Protein AF-A0A961RVS1-F1 (afdb_monomer)

Solvent-accessible surface area (backbone atoms only — not comparable to full-atom values): 34530 Å² total; per-residue (Å²): 114,64,69,61,50,54,52,50,52,48,54,53,50,50,61,53,46,54,76,79,40,69,68,78,47,76,46,79,78,42,83,51,89,78,32,34,35,25,44,34,32,34,91,94,39,63,30,35,42,38,42,31,48,67,93,48,12,65,25,46,58,43,32,38,51,46,17,73,68,40,55,90,42,26,43,47,56,78,45,71,40,38,87,76,10,32,34,36,31,44,58,70,73,42,42,77,74,84,86,57,56,74,66,57,49,49,52,52,45,40,34,50,49,24,47,50,28,33,57,36,53,76,42,56,71,68,50,69,76,44,57,66,71,50,68,72,61,52,50,51,52,40,51,52,29,35,65,38,59,51,91,80,52,57,48,35,47,21,42,11,51,59,65,35,60,72,57,21,51,48,54,42,51,46,50,60,51,29,40,67,62,52,52,54,27,34,62,38,10,70,69,43,63,64,17,62,33,46,45,64,39,40,78,90,33,42,26,33,28,93,90,67,49,64,36,44,49,74,42,58,51,44,33,28,30,33,70,40,28,29,39,46,70,63,33,78,37,55,34,54,40,38,42,56,53,45,102,39,40,80,38,70,74,56,91,79,41,63,26,52,53,43,49,51,49,30,52,50,32,25,38,75,59,62,58,46,55,64,73,56,44,52,55,10,33,59,18,16,27,50,51,19,48,49,50,57,57,41,55,53,44,74,66,28,72,50,53,75,71,52,45,63,69,46,30,64,56,54,51,50,51,51,49,42,49,53,48,30,34,59,56,53,14,69,77,36,75,71,22,33,49,52,47,50,41,48,28,32,70,75,60,35,61,63,56,34,38,53,49,54,50,52,42,27,56,33,36,79,70,21,55,64,49,53,60,59,46,59,78,73,47,62,98,67,59,59,31,65,59,47,49,62,52,39,47,48,53,51,49,34,55,61,41,34,70,40,89,92,37,58,35,48,48,79,53,52,80,64,37,80,75,33,68,62,55,38,52,50,52,32,52,51,51,44,51,47,27,67,67,26,32,34,36,38,33,37,54,70,33,66,45,71,58,38,50,47,36,39,53,38,60,79,70,58,74,66,81,53,76,62,75,70,38,76,80,50,66,56,22,37,38,33,52,47,38,48,46,75,69,56,59,34,60,67,74,85,53,24,69,64,58,42,50,34,42,34,73,55,42,33,87,64,33,20,52,58,28,32,30,34,42,31,36,33,58,66,14,54,66,49,72,80,42,50,84,36,80,65,96,51,68,94,57,51,32,44,75,81,69,72,58,56,35,38,37,38,38,33,40,52,48,65,27,43,89,50,45,28,47,61,33,32,16,72,31,18,52,37,34,44,73,69,62,16,68,72,44,70,69,35,64,71,71,33,58,56,18,15,35,36,39,34,33,33,46,26,32,31,28,46,44,33,17,72,30,95,54,67,48,46,26,40,38,38,30,36,19,21,68,87,62,76,76,80,82,86,50,88,82,40,62,42,23,37,33,42,49,72,60,51,71,68,43,58,73,78,60,45,60,24,48,67,84,42,45,69,94

Radius of gyration: 33.9 Å; Cα contacts (8 Å, |Δi|>4): 1265; chains: 1; bounding box: 78×56×104 Å

Foldseek 3Di:
DVVVVQVVLVVVLVVVVVVQFVFPDKAWPDDALQWTKIWTAGPNFIKIKIAGPQLLLVLQVQLQLLCVQQVVAHFHWSDHDSNSRITITGDPQFAQDPPDDLLRVLLLVLLLQLLQQLSQLPVPVSQVVFAADDPVVLVVLLLLQLVDDCVPFAQLQHLCSQAHDVLSVLLNLLCVLLVVLLVQLLVLQQVFRKGKDQLADDSVQWGAHPVRHIHGHDSSRIHIGGPQLHCCHRLPALLLLCLQLPQWAPSPPPVPRSSNVSLVSNLVSNVVSVRDDSVSCSSRNNSNNVSSLSSNLSVSNSSGHDDPVSSNVCNVVNVVSSVSSNSNSLSSLLVDLSSVLSVLQCCQQPVHLVSSLVSLLVSQRTDPVRLVVQVVSLVVHPPDHRSVVRSVLSSQLNVLLVQCPDQQGPREEEDDPVCLVPVVSLLVSLVSQLVSCLQWQKYKYALLADLVLLLQVVVCVVVVVADFDFDWDDPAAQKTKGFGACDDSNVDCSNQPNPSNQSNCCVQQNNLKAFQFKMKIKRAAFGAKFDKDFLDADPCLVCFLASPDGFQKKKKKAKSAWADPQQFAKWWQTRLRNHHVVVQSPGDTHDDTYHHNMIMIGRRNIIMITHTHNDNGMTIIIITMMGRPPDHDPDPDDGGQRYEYEPVSLVPDDPSNNSNCVRHHYD

pLDDT: mean 91.1, std 8.01, range [46.62, 98.56]

Sequence (667 aa):
MELNSRHARFQDALAWAQQHLDIETSEIVRDMPWGMTAVLRSNGQQHFLKVLPEKSSAAIEISKSVSEIVPDFAPAVLAGDGPAGRMIIHDHHGLPSTSMSSMELKLAALKRLAELQTVALGAGEKLASLPALRWETLWAHTMQFVVGDANNAGNGSTLASYIGYRRAAQTRELLQICEQTLSDLAKAAFRLPVTLNHGDFHTNNMAVRQDGQVVFHDWDNAVCGPAGLSLNSMIGSVAGALRHLMPMKGGNRDANDETAIYVEAYVAALVEGGYASETRLRRGLPGSILAGLLYNLVAYAELGEISRTDLSVCVADVERICKEITQSCMVLSMTDRGASVRMLEHLAQNAGFEVTLNHVWEMSGAIEGGVDQISQLEAELPKTGIARTYLPVATSIIRDFENSRKHDVPPQLHLTLADHGEPEVLASKIGVATSMFAEHGCLFVHDAFPAPLLEECRRAFEKGEFHSVGQPLKVGDCRYMTTVPVDGPFNNRDLFAADFINGVMQRMLGPDYILGSFTIVSSEPGAQLQHLHVDHAALFPEVSGQPDIPPFAITVLVPLVDIDAEIGGTAVAKGSHRVDPVRGRDMPLATSTLSLGGCLFMDYRLYHRGLANNAKRARPVLSMVYHRAWFRDSSNFHSQPPLQIAGPALEAMDPELQKRFVGAYVY

Nearest PDB structures (foldseek):
  7eyu-assembly1_B  TM=7.660E-01  e=1.460E-13  Aspergillus sp.
  7eys-assembly2_A  TM=7.885E-01  e=1.839E-13  Aspergillus sp.
  7vbq-assembly1_A  TM=7.720E-01  e=1.065E-12  Talaromyces purpureogenus
  7eyr-assembly1_D-2  TM=7.680E-01  e=3.228E-12  Aspergillus sp.
  5ep9-assembly4_D  TM=6.709E-01  e=2.285E-09  Streptomyces nogalater

Structure (mmCIF, N/CA/C/O backbone):
data_AF-A0A961RVS1-F1
#
_entry.id   AF-A0A961RVS1-F1
#
loop_
_atom_site.group_PDB
_atom_site.id
_atom_site.type_symbol
_atom_site.label_atom_id
_atom_site.label_alt_id
_atom_site.label_comp_id
_atom_site.label_asym_id
_atom_site.label_entity_id
_atom_site.label_seq_id
_atom_site.pdbx_PDB_ins_code
_atom_site.Cartn_x
_atom_site.Cartn_y
_atom_site.Cartn_z
_atom_site.occupancy
_atom_site.B_iso_or_equiv
_atom_site.auth_seq_id
_atom_site.auth_comp_id
_atom_site.auth_asym_id
_atom_site.auth_atom_id
_atom_site.pdbx_PDB_model_num
ATOM 1 N N . MET A 1 1 ? 5.248 15.644 41.551 1.00 46.62 1 MET A N 1
ATOM 2 C CA . MET A 1 1 ? 3.952 15.885 42.229 1.00 46.62 1 MET A CA 1
ATOM 3 C C . MET A 1 1 ? 2.892 14.878 41.792 1.00 46.62 1 MET A C 1
ATOM 5 O O . MET A 1 1 ? 2.225 14.342 42.659 1.00 46.62 1 MET A O 1
ATOM 9 N N . GLU A 1 2 ? 2.785 14.557 40.501 1.00 53.50 2 GLU A N 1
ATOM 10 C CA . GLU A 1 2 ? 1.725 13.702 39.925 1.00 53.50 2 GLU A CA 1
ATOM 11 C C . GLU A 1 2 ? 1.855 12.190 40.216 1.00 53.50 2 GLU A C 1
ATOM 13 O O . GLU A 1 2 ? 0.877 11.532 40.547 1.00 53.50 2 GLU A O 1
ATOM 18 N N . LEU A 1 3 ? 3.073 11.631 40.215 1.00 53.19 3 LEU A N 1
ATOM 19 C CA . LEU A 1 3 ? 3.316 10.257 40.702 1.00 53.19 3 LEU A CA 1
ATOM 20 C C . LEU A 1 3 ? 2.921 10.094 42.180 1.00 53.19 3 LEU A C 1
ATOM 22 O O . LEU A 1 3 ? 2.337 9.085 42.569 1.00 53.19 3 LEU A O 1
ATOM 26 N N . ASN A 1 4 ? 3.171 11.127 42.993 1.00 57.50 4 ASN A N 1
ATOM 27 C CA . ASN A 1 4 ? 2.768 11.133 44.399 1.00 57.50 4 ASN A CA 1
ATOM 28 C C . ASN A 1 4 ? 1.243 11.236 44.555 1.00 57.50 4 ASN A C 1
ATOM 30 O O . ASN A 1 4 ? 0.717 10.693 45.522 1.00 57.50 4 ASN A O 1
ATOM 34 N N . SER A 1 5 ? 0.525 11.881 43.623 1.00 75.00 5 SER A N 1
ATOM 35 C CA . SER A 1 5 ? -0.942 11.939 43.665 1.00 75.00 5 SER A CA 1
ATOM 36 C C . SER A 1 5 ? -1.586 10.633 43.192 1.00 75.00 5 SER A C 1
ATOM 38 O O . SER A 1 5 ? -2.496 10.158 43.864 1.00 75.00 5 SER A O 1
ATOM 40 N N . ARG A 1 6 ? -1.091 9.987 42.122 1.00 80.31 6 ARG A N 1
ATOM 41 C CA . ARG A 1 6 ? -1.565 8.650 41.698 1.00 80.31 6 ARG A CA 1
ATOM 42 C C . ARG A 1 6 ? -1.344 7.594 42.778 1.00 80.31 6 ARG A C 1
ATOM 44 O O . ARG A 1 6 ? -2.279 6.883 43.136 1.00 80.31 6 ARG A O 1
ATOM 51 N N . HIS A 1 7 ? -0.148 7.552 43.369 1.00 82.38 7 HIS A N 1
ATOM 52 C CA . HIS A 1 7 ? 0.141 6.617 44.455 1.00 82.38 7 HIS A CA 1
ATOM 53 C C . HIS A 1 7 ? -0.731 6.878 45.692 1.00 82.38 7 HIS A C 1
ATOM 55 O O . HIS A 1 7 ? -1.264 5.936 46.268 1.00 82.38 7 HIS A O 1
ATOM 61 N N . ALA A 1 8 ? -0.941 8.143 46.077 1.00 86.62 8 ALA A N 1
ATOM 62 C CA . ALA A 1 8 ? -1.839 8.481 47.183 1.00 86.62 8 ALA A CA 1
ATOM 63 C C . ALA A 1 8 ? -3.287 8.035 46.916 1.00 86.62 8 ALA A C 1
ATOM 65 O O . ALA A 1 8 ? -3.922 7.465 47.800 1.00 86.62 8 ALA A O 1
ATOM 66 N N . ARG A 1 9 ? -3.787 8.224 45.688 1.00 87.62 9 ARG A N 1
ATOM 67 C CA . ARG A 1 9 ? -5.118 7.748 45.278 1.00 87.62 9 ARG A CA 1
ATOM 68 C C . ARG A 1 9 ? -5.227 6.229 45.316 1.00 87.62 9 ARG A C 1
ATOM 70 O O . ARG A 1 9 ? -6.256 5.710 45.734 1.00 87.62 9 ARG A O 1
ATOM 77 N N . PHE A 1 10 ? -4.170 5.521 44.926 1.00 92.69 10 PHE A N 1
ATOM 78 C CA . PHE A 1 10 ? -4.124 4.070 45.058 1.00 92.69 10 PHE A CA 1
ATOM 79 C C . PHE A 1 10 ? -4.193 3.624 46.524 1.00 92.69 10 PHE A C 1
ATOM 81 O O . PHE A 1 10 ? -4.977 2.737 46.841 1.00 92.69 10 PHE A O 1
ATOM 88 N N . GLN A 1 11 ? -3.431 4.255 47.426 1.00 93.31 11 GLN A N 1
ATOM 89 C CA . GLN A 1 11 ? -3.473 3.919 48.856 1.00 93.31 11 GLN A CA 1
ATOM 90 C C . GLN A 1 11 ? -4.855 4.177 49.472 1.00 93.31 11 GLN A C 1
ATOM 92 O O . GLN A 1 11 ? -5.348 3.347 50.232 1.00 93.31 11 GLN A O 1
ATOM 97 N N . ASP A 1 12 ? -5.513 5.281 49.105 1.00 93.75 12 ASP A N 1
ATOM 98 C CA . ASP A 1 12 ? -6.889 5.561 49.532 1.00 93.75 12 ASP A CA 1
ATOM 99 C C . ASP A 1 12 ? -7.886 4.522 48.988 1.00 93.75 12 ASP A C 1
ATOM 101 O O . ASP A 1 12 ? -8.727 4.001 49.721 1.00 93.75 12 ASP A O 1
ATOM 105 N N . ALA A 1 13 ? -7.763 4.146 47.711 1.00 95.12 13 ALA A N 1
ATOM 106 C CA . ALA A 1 13 ? -8.583 3.097 47.114 1.00 95.12 13 ALA A CA 1
ATOM 107 C C . ALA A 1 13 ? -8.344 1.720 47.752 1.00 95.12 13 ALA A C 1
ATOM 109 O O . ALA A 1 13 ? -9.297 0.964 47.931 1.00 95.12 13 ALA A O 1
ATOM 110 N N . LEU A 1 14 ? -7.105 1.401 48.133 1.00 96.19 14 LEU A N 1
ATOM 111 C CA . LEU A 1 14 ? -6.772 0.159 48.823 1.00 96.19 14 LEU A CA 1
ATOM 112 C C . LEU A 1 14 ? -7.379 0.125 50.233 1.00 96.19 14 LEU A C 1
ATOM 114 O O . LEU A 1 14 ? -7.990 -0.876 50.600 1.00 96.19 14 LEU A O 1
ATOM 118 N N . ALA A 1 15 ? -7.285 1.224 50.987 1.00 95.81 15 ALA A N 1
ATOM 119 C CA . ALA A 1 15 ? -7.906 1.348 52.308 1.00 95.81 15 ALA A CA 1
ATOM 120 C C . ALA A 1 15 ? -9.438 1.225 52.246 1.00 95.81 15 ALA A C 1
ATOM 122 O O . ALA A 1 15 ? -10.057 0.620 53.120 1.00 95.81 15 ALA A O 1
ATOM 123 N N . TRP A 1 16 ? -10.061 1.761 51.194 1.00 96.88 16 TRP A N 1
ATOM 124 C CA . TRP A 1 16 ? -11.479 1.536 50.921 1.00 96.88 16 TRP A CA 1
ATOM 125 C C . TRP A 1 16 ? -11.778 0.078 50.567 1.00 96.88 16 TRP A C 1
ATOM 127 O O . TRP A 1 16 ? -12.733 -0.489 51.091 1.00 96.88 16 TRP A O 1
ATOM 137 N N . ALA A 1 17 ? -10.954 -0.564 49.737 1.00 96.75 17 ALA A N 1
ATOM 138 C CA . ALA A 1 17 ? -11.166 -1.954 49.347 1.00 96.75 17 ALA A CA 1
ATOM 139 C C . ALA A 1 17 ? -11.081 -2.924 50.542 1.00 96.75 17 ALA A C 1
ATOM 141 O O . ALA A 1 17 ? -11.840 -3.892 50.594 1.00 96.75 17 ALA A O 1
ATOM 142 N N . GLN A 1 18 ? -10.243 -2.621 51.540 1.00 96.31 18 GLN A N 1
ATOM 143 C CA . GLN A 1 18 ? -10.150 -3.361 52.810 1.00 96.31 18 GLN A CA 1
ATOM 144 C C . GLN A 1 18 ? -11.442 -3.325 53.649 1.00 96.31 18 GLN A C 1
ATOM 146 O O . GLN A 1 18 ? -11.602 -4.125 54.564 1.00 96.31 18 GLN A O 1
ATOM 151 N N . GLN A 1 19 ? -12.380 -2.417 53.355 1.00 96.12 19 GLN A N 1
ATOM 152 C CA . GLN A 1 19 ? -13.698 -2.385 54.006 1.00 96.12 19 GLN A CA 1
ATOM 153 C C . GLN A 1 19 ? -14.668 -3.416 53.409 1.00 96.12 19 GLN A C 1
ATOM 155 O O . GLN A 1 19 ? -15.683 -3.727 54.031 1.00 96.12 19 GLN A O 1
ATOM 160 N N . HIS A 1 20 ? -14.364 -3.937 52.214 1.00 95.56 20 HIS A N 1
ATOM 161 C CA . HIS A 1 20 ? -15.206 -4.881 51.469 1.00 95.56 20 HIS A CA 1
ATOM 162 C C . HIS A 1 20 ? -14.596 -6.284 51.375 1.00 95.56 20 HIS A C 1
ATOM 164 O O . HIS A 1 20 ? -15.337 -7.258 51.263 1.00 95.56 20 HIS A O 1
ATOM 170 N N . LEU A 1 21 ? -13.264 -6.397 51.412 1.00 94.88 21 LEU A N 1
ATOM 171 C CA . LEU A 1 21 ? -12.514 -7.651 51.297 1.00 94.88 21 LEU A CA 1
ATOM 172 C C . LEU A 1 21 ? -11.449 -7.764 52.396 1.00 94.88 21 LEU A C 1
ATOM 174 O O . LEU A 1 21 ? -10.824 -6.771 52.763 1.00 94.88 21 LEU A O 1
ATOM 178 N N . ASP A 1 22 ? -11.180 -8.988 52.853 1.00 94.31 22 ASP A N 1
ATOM 179 C CA . ASP A 1 22 ? -10.048 -9.286 53.743 1.00 94.31 22 ASP A CA 1
ATOM 180 C C . ASP A 1 22 ? -8.771 -9.458 52.905 1.00 94.31 22 ASP A C 1
ATOM 182 O O . ASP A 1 22 ? -8.471 -10.551 52.421 1.00 94.31 22 ASP A O 1
ATOM 186 N N . ILE A 1 23 ? -8.106 -8.345 52.588 1.00 95.31 23 ILE A N 1
ATOM 187 C CA . ILE A 1 23 ? -7.007 -8.306 51.612 1.00 95.31 23 ILE A CA 1
ATOM 188 C C . ILE A 1 23 ? -5.702 -8.795 52.254 1.00 95.31 23 ILE A C 1
ATOM 190 O O . ILE A 1 23 ? -5.117 -8.115 53.095 1.00 95.31 23 ILE A O 1
ATOM 194 N N . GLU A 1 24 ? -5.203 -9.935 51.779 1.00 95.25 24 GLU A N 1
ATOM 195 C CA . GLU A 1 24 ? -3.930 -10.543 52.180 1.00 95.25 24 GLU A CA 1
ATOM 196 C C . GLU A 1 24 ? -2.742 -9.870 51.480 1.00 95.25 24 GLU A C 1
ATOM 198 O O . GLU A 1 24 ? -1.731 -9.544 52.105 1.00 95.25 24 GLU A O 1
ATOM 203 N N . THR A 1 25 ? -2.855 -9.660 50.164 1.00 95.44 25 THR A N 1
ATOM 204 C CA . THR A 1 25 ? -1.827 -9.004 49.345 1.00 95.44 25 THR A CA 1
ATOM 205 C C . THR A 1 25 ? -2.449 -8.122 48.268 1.00 95.44 25 THR A C 1
ATOM 207 O O . THR A 1 25 ? -3.576 -8.346 47.820 1.00 95.44 25 THR A O 1
ATOM 210 N N . SER A 1 26 ? -1.694 -7.106 47.845 1.00 95.00 26 SER A N 1
ATOM 211 C CA . SER A 1 26 ? -2.046 -6.250 46.713 1.00 95.00 26 SER A CA 1
ATOM 212 C C . SER A 1 26 ? -0.817 -5.966 45.850 1.00 95.00 26 SER A C 1
ATOM 214 O O . SER A 1 26 ? 0.276 -5.761 46.378 1.00 95.00 26 SER A O 1
ATOM 216 N N . GLU A 1 27 ? -0.992 -5.964 44.530 1.00 95.06 27 GLU A N 1
ATOM 217 C CA . GLU A 1 27 ? 0.074 -5.710 43.557 1.00 95.06 27 GLU A CA 1
ATOM 218 C C . GLU A 1 27 ? -0.463 -4.869 42.396 1.00 95.06 27 GLU A C 1
ATOM 220 O O . GLU A 1 27 ? -1.433 -5.259 41.749 1.00 95.06 27 GLU A O 1
ATOM 225 N N . ILE A 1 28 ? 0.159 -3.722 42.109 1.00 94.31 28 ILE A N 1
ATOM 226 C CA . ILE A 1 28 ? -0.187 -2.906 40.936 1.00 94.31 28 ILE A CA 1
ATOM 227 C C . ILE A 1 28 ? 0.351 -3.607 39.687 1.00 94.31 28 ILE A C 1
ATOM 229 O O . ILE A 1 28 ? 1.561 -3.733 39.522 1.00 94.31 28 ILE A O 1
ATOM 233 N N . VAL A 1 29 ? -0.547 -4.018 38.792 1.00 92.00 29 VAL A N 1
ATOM 234 C CA . VAL A 1 29 ? -0.205 -4.714 37.539 1.00 92.00 29 VAL A CA 1
ATOM 235 C C . VAL A 1 29 ? -0.260 -3.800 36.315 1.00 92.00 29 VAL A C 1
ATOM 237 O O . VAL A 1 29 ? 0.294 -4.131 35.268 1.00 92.00 29 VAL A O 1
ATOM 240 N N . ARG A 1 30 ? -0.920 -2.641 36.428 1.00 89.81 30 ARG A N 1
ATOM 241 C CA . ARG A 1 30 ? -0.988 -1.622 35.373 1.00 89.81 30 ARG A CA 1
ATOM 242 C C . ARG A 1 30 ? -1.093 -0.228 35.996 1.00 89.81 30 ARG A C 1
ATOM 244 O O . ARG A 1 30 ? -1.923 -0.017 36.878 1.00 89.81 30 ARG A O 1
ATOM 251 N N . ASP A 1 31 ? -0.284 0.714 35.517 1.00 90.50 31 ASP A N 1
ATOM 252 C CA . ASP A 1 31 ? -0.304 2.130 35.913 1.00 90.50 31 ASP A CA 1
ATOM 253 C C . ASP A 1 31 ? -0.196 3.004 34.658 1.00 90.50 31 ASP A C 1
ATOM 255 O O . ASP A 1 31 ? 0.887 3.186 34.103 1.00 90.50 31 ASP A O 1
ATOM 259 N N . MET A 1 32 ? -1.343 3.485 34.178 1.00 88.31 32 MET A N 1
ATOM 260 C CA . MET A 1 32 ? -1.473 4.250 32.939 1.00 88.31 32 MET A CA 1
ATOM 261 C C . MET A 1 32 ? -2.139 5.608 33.212 1.00 88.31 32 MET A C 1
ATOM 263 O O . MET A 1 32 ? -2.822 5.763 34.228 1.00 88.31 32 MET A O 1
ATOM 267 N N . PRO A 1 33 ? -2.009 6.592 32.300 1.00 83.00 33 PRO A N 1
ATOM 268 C CA . PRO A 1 33 ? -2.619 7.917 32.468 1.00 83.00 33 PRO A CA 1
ATOM 269 C C . PRO A 1 33 ? -4.142 7.872 32.673 1.00 83.00 33 PRO A C 1
ATOM 271 O O . PRO A 1 33 ? -4.702 8.686 33.404 1.00 83.00 33 PRO A O 1
ATOM 274 N N . TRP A 1 34 ? -4.803 6.898 32.046 1.00 84.94 34 TRP A N 1
ATOM 275 C CA . TRP A 1 34 ? -6.249 6.683 32.115 1.00 84.94 34 TRP A CA 1
ATOM 276 C C . TRP A 1 34 ? -6.699 5.800 33.288 1.00 84.94 34 TRP A C 1
ATOM 278 O O . TRP A 1 34 ? -7.894 5.714 33.551 1.00 84.94 34 TRP A O 1
ATOM 288 N N . GLY A 1 35 ? -5.783 5.167 34.029 1.00 89.12 35 GLY A N 1
ATOM 289 C CA . GLY A 1 35 ? -6.158 4.351 35.181 1.00 89.12 35 GLY A CA 1
ATOM 290 C C . GLY A 1 35 ? -5.068 3.417 35.697 1.00 89.12 35 GLY A C 1
ATOM 291 O O . GLY A 1 35 ? -4.132 3.041 34.989 1.00 89.12 35 GLY A O 1
ATOM 292 N N . MET A 1 36 ? -5.228 3.005 36.953 1.00 92.44 36 MET A N 1
ATOM 293 C CA . MET A 1 36 ? -4.414 1.988 37.611 1.00 92.44 36 MET A CA 1
ATOM 294 C C . MET A 1 36 ? -5.245 0.732 37.859 1.00 92.44 36 MET A C 1
ATOM 296 O O . MET A 1 36 ? -6.423 0.811 38.207 1.00 92.44 36 MET A O 1
ATOM 300 N N . THR A 1 37 ? -4.627 -0.435 37.708 1.00 93.56 37 THR A N 1
ATOM 301 C CA . THR A 1 37 ? -5.223 -1.726 38.069 1.00 93.56 37 THR A CA 1
ATOM 302 C C . THR A 1 37 ? -4.270 -2.479 38.981 1.00 93.56 37 THR A C 1
ATOM 304 O O . THR A 1 37 ? -3.087 -2.629 38.666 1.00 93.56 37 THR A O 1
ATOM 307 N N . ALA A 1 38 ? -4.791 -2.970 40.099 1.00 95.31 38 ALA A N 1
ATOM 308 C CA . ALA A 1 38 ? -4.076 -3.840 41.014 1.00 95.31 38 ALA A CA 1
ATOM 309 C C . ALA A 1 38 ? -4.802 -5.167 41.193 1.00 95.31 38 ALA A C 1
ATOM 311 O O . ALA A 1 38 ? -6.029 -5.220 41.211 1.00 95.31 38 ALA A O 1
ATOM 312 N N . VAL A 1 39 ? -4.033 -6.233 41.361 1.00 95.31 39 VAL A N 1
ATOM 313 C CA . VAL A 1 39 ? -4.538 -7.531 41.791 1.00 95.31 39 VAL A CA 1
ATOM 314 C C . VAL A 1 39 ? -4.626 -7.522 43.312 1.00 95.31 39 VAL A C 1
ATOM 316 O O . VAL A 1 39 ? -3.658 -7.174 43.985 1.00 95.31 39 VAL A O 1
ATOM 319 N N . LEU A 1 40 ? -5.781 -7.906 43.847 1.00 96.44 40 LEU A N 1
ATOM 320 C CA . LEU A 1 40 ? -6.013 -8.134 45.270 1.00 96.44 40 LEU A CA 1
ATOM 321 C C . LEU A 1 40 ? -6.155 -9.637 45.516 1.00 96.44 40 LEU A C 1
ATOM 323 O O . LEU A 1 40 ? -6.875 -10.311 44.778 1.00 96.44 40 LEU A O 1
ATOM 327 N N . ARG A 1 41 ? -5.513 -10.164 46.562 1.00 95.69 41 ARG A N 1
ATOM 328 C CA . ARG A 1 41 ? -5.767 -11.529 47.047 1.00 95.69 41 ARG A CA 1
ATOM 329 C C . ARG A 1 41 ? -6.525 -11.478 48.364 1.00 95.69 41 ARG A C 1
ATOM 331 O O . ARG A 1 41 ? -6.108 -10.765 49.271 1.00 95.69 41 ARG A O 1
ATOM 338 N N . SER A 1 42 ? -7.629 -12.210 48.453 1.00 93.75 42 SER A N 1
ATOM 339 C CA . SER A 1 42 ? -8.477 -12.282 49.645 1.00 93.75 42 SER A CA 1
ATOM 340 C C . SER A 1 42 ? -9.091 -13.672 49.765 1.00 93.75 42 SER A C 1
ATOM 342 O O . SER A 1 42 ? -9.694 -14.154 48.808 1.00 93.75 42 SER A O 1
ATOM 344 N N . ASN A 1 43 ? -8.942 -14.329 50.919 1.00 90.31 43 ASN A N 1
ATOM 345 C CA . ASN A 1 43 ? -9.481 -15.667 51.188 1.00 90.31 43 ASN A CA 1
ATOM 346 C C . ASN A 1 43 ? -9.082 -16.713 50.129 1.00 90.31 43 ASN A C 1
ATOM 348 O O . ASN A 1 43 ? -9.895 -17.536 49.701 1.00 90.31 43 ASN A O 1
ATOM 352 N N . GLY A 1 44 ? -7.837 -16.653 49.649 1.00 86.06 44 GLY A N 1
ATOM 353 C CA . GLY A 1 44 ? -7.350 -17.515 48.564 1.00 86.06 44 GLY A CA 1
ATOM 354 C C . GLY A 1 44 ? -7.964 -17.250 47.178 1.00 86.06 44 GLY A C 1
ATOM 355 O O . GLY A 1 44 ? -7.654 -17.982 46.238 1.00 86.06 44 GLY A O 1
ATOM 356 N N . GLN A 1 45 ? -8.797 -16.216 47.022 1.00 89.38 45 GLN A N 1
ATOM 357 C CA . GLN A 1 45 ? -9.342 -15.760 45.742 1.00 89.38 45 GLN A CA 1
ATOM 358 C C . GLN A 1 45 ? -8.617 -14.516 45.228 1.00 89.38 45 GLN A C 1
ATOM 360 O O . GLN A 1 45 ? -7.978 -13.776 45.979 1.00 89.38 45 GLN A O 1
ATOM 365 N N . GLN A 1 46 ? -8.704 -14.307 43.916 1.00 93.56 46 GLN A N 1
ATOM 366 C CA . GLN A 1 46 ? -8.191 -13.123 43.243 1.00 93.56 46 GLN A CA 1
ATOM 367 C C . GLN A 1 46 ? -9.338 -12.141 42.980 1.00 93.56 46 GLN A C 1
ATOM 369 O O . GLN A 1 46 ? -10.455 -12.548 42.681 1.00 93.56 46 GLN A O 1
ATOM 374 N N . HIS A 1 47 ? -9.052 -10.847 43.055 1.00 95.62 47 HIS A N 1
ATOM 375 C CA . HIS A 1 47 ? -9.927 -9.763 42.615 1.00 95.62 47 HIS A CA 1
ATOM 376 C C . HIS A 1 47 ? -9.074 -8.666 41.973 1.00 95.62 47 HIS A C 1
ATOM 378 O O . HIS A 1 47 ? -7.848 -8.668 42.101 1.00 95.62 47 HIS A O 1
ATOM 384 N N . PHE A 1 48 ? -9.708 -7.709 41.303 1.00 95.38 48 PHE A N 1
ATOM 385 C CA . PHE A 1 48 ? -9.017 -6.564 40.720 1.00 95.38 48 PHE A CA 1
ATOM 386 C C . PHE A 1 48 ? -9.542 -5.264 41.320 1.00 95.38 48 PHE A C 1
ATOM 388 O O . PHE A 1 48 ? -10.746 -5.027 41.340 1.00 95.38 48 PHE A O 1
ATOM 395 N N . LEU A 1 49 ? -8.640 -4.411 41.794 1.00 96.38 49 LEU A N 1
ATOM 396 C CA . LEU A 1 49 ? -8.936 -3.039 42.187 1.00 96.38 49 LEU A CA 1
ATOM 397 C C . LEU A 1 49 ? -8.586 -2.117 41.029 1.00 96.38 49 LEU A C 1
ATOM 399 O O . LEU A 1 49 ? -7.419 -2.020 40.643 1.00 96.38 49 LEU A O 1
ATOM 403 N N . LYS A 1 50 ? -9.587 -1.420 40.503 1.00 94.62 50 LYS A N 1
ATOM 404 C CA . LYS A 1 50 ? -9.401 -0.415 39.463 1.00 94.62 50 LYS A CA 1
ATOM 405 C C . LYS A 1 50 ? -9.566 0.979 40.042 1.00 94.62 50 LYS A C 1
ATOM 407 O O . LYS A 1 50 ? -10.510 1.223 40.791 1.00 94.62 50 LYS A O 1
ATOM 412 N N . VAL A 1 51 ? -8.640 1.870 39.702 1.00 93.75 51 VAL A N 1
ATOM 413 C CA . VAL A 1 51 ? -8.598 3.261 40.165 1.00 93.75 51 VAL A CA 1
ATOM 414 C C . VAL A 1 51 ? -8.479 4.169 38.947 1.00 93.75 51 VAL A C 1
ATOM 416 O O . VAL A 1 51 ? -7.472 4.151 38.242 1.00 93.75 51 VAL A O 1
ATOM 419 N N . LEU A 1 52 ? -9.511 4.961 38.697 1.00 90.06 52 LEU A N 1
ATOM 420 C CA . LEU A 1 52 ? -9.700 5.792 37.512 1.00 90.06 52 LEU A CA 1
ATOM 421 C C . LEU A 1 52 ? -9.659 7.269 37.876 1.00 90.06 52 LEU A C 1
ATOM 423 O O . LEU A 1 52 ? -10.177 7.619 38.929 1.00 90.06 52 LEU A O 1
ATOM 427 N N . PRO A 1 53 ? -9.087 8.165 37.055 1.00 84.69 53 PRO A N 1
ATOM 428 C CA . PRO A 1 53 ? -9.200 9.618 37.224 1.00 84.69 53 PRO A CA 1
ATOM 429 C C . PRO A 1 53 ? -10.630 10.087 37.521 1.00 84.69 53 PRO A C 1
ATOM 431 O O . PRO A 1 53 ? -11.585 9.505 37.020 1.00 84.69 53 PRO A O 1
ATOM 434 N N . GLU A 1 54 ? -10.789 11.170 38.293 1.00 79.44 54 GLU A N 1
ATOM 435 C CA . GLU A 1 54 ? -12.117 11.717 38.649 1.00 79.44 54 GLU A CA 1
ATOM 436 C C . GLU A 1 54 ? -13.000 11.973 37.417 1.00 79.44 54 GLU A C 1
ATOM 438 O O . GLU A 1 54 ? -14.197 11.691 37.431 1.00 79.44 54 GLU A O 1
ATOM 443 N N . LYS A 1 55 ? -12.394 12.436 36.315 1.00 77.94 55 LYS A N 1
ATOM 444 C CA . LYS A 1 55 ? -13.073 12.670 35.029 1.00 77.94 55 LYS A CA 1
ATOM 445 C C . LYS A 1 55 ? -13.658 11.398 34.402 1.00 77.94 55 LYS A C 1
ATOM 447 O O . LYS A 1 55 ? -14.604 11.491 33.631 1.00 77.94 55 LYS A O 1
ATOM 452 N N . SER A 1 56 ? -13.126 10.233 34.755 1.00 83.12 56 SER A N 1
ATOM 453 C CA . SER A 1 56 ? -13.529 8.918 34.246 1.00 83.12 56 SER A CA 1
ATOM 454 C C . SER A 1 56 ? -14.402 8.149 35.246 1.00 83.12 56 SER A C 1
ATOM 456 O O . SER A 1 56 ? -14.664 6.968 35.056 1.00 83.12 56 SER A O 1
ATOM 458 N N . SER A 1 57 ? -14.888 8.801 36.307 1.00 79.94 57 SER A N 1
ATOM 459 C CA . SER A 1 57 ? -15.748 8.200 37.342 1.00 79.94 57 SER A CA 1
ATOM 460 C C . SER A 1 57 ? -17.004 7.507 36.799 1.00 79.94 57 SER A C 1
ATOM 462 O O . SER A 1 57 ? -17.454 6.514 37.374 1.00 79.94 57 SER A O 1
ATOM 464 N N . ALA A 1 58 ? -17.547 7.974 35.670 1.00 86.25 58 ALA A N 1
ATOM 465 C CA . ALA A 1 58 ? -18.702 7.360 35.013 1.00 86.25 58 ALA A CA 1
ATOM 466 C C . ALA A 1 58 ? -18.451 5.900 34.579 1.00 86.25 58 ALA A C 1
ATOM 468 O O . ALA A 1 58 ? -19.385 5.099 34.570 1.00 86.25 58 ALA A O 1
ATOM 469 N N . ALA A 1 59 ? -17.197 5.527 34.296 1.00 88.75 59 ALA A N 1
ATOM 470 C CA . ALA A 1 59 ? -16.805 4.169 33.909 1.00 88.75 59 ALA A CA 1
ATOM 471 C C . ALA A 1 59 ? -17.122 3.107 34.979 1.00 88.75 59 ALA A C 1
ATOM 473 O O . ALA A 1 59 ? -17.316 1.935 34.648 1.00 88.75 59 ALA A O 1
ATOM 474 N N . ILE A 1 60 ? -17.223 3.511 36.251 1.00 91.56 60 ILE A N 1
ATOM 475 C CA . ILE A 1 60 ? -17.580 2.618 37.360 1.00 91.56 60 ILE A CA 1
ATOM 476 C C . ILE A 1 60 ? -19.029 2.131 37.218 1.00 91.56 60 ILE A C 1
ATOM 478 O O . ILE A 1 60 ? -19.288 0.926 37.226 1.00 91.56 60 ILE A O 1
ATOM 482 N N . GLU A 1 61 ? -19.972 3.056 37.020 1.00 91.44 61 GLU A N 1
ATOM 483 C CA . GLU A 1 61 ? -21.391 2.718 36.835 1.00 91.44 61 GLU A CA 1
ATOM 484 C C . GLU A 1 61 ? -21.643 2.020 35.494 1.00 91.44 61 GLU A C 1
ATOM 486 O O . GLU A 1 61 ? -22.494 1.130 35.406 1.00 91.44 61 GLU A O 1
ATOM 491 N N . ILE A 1 62 ? -20.861 2.365 34.464 1.00 92.94 62 ILE A N 1
ATOM 492 C CA . ILE A 1 62 ? -20.870 1.669 33.173 1.00 92.94 62 ILE A CA 1
ATOM 493 C C . ILE A 1 62 ? -20.477 0.202 33.366 1.00 92.94 62 ILE A C 1
ATOM 495 O O . ILE A 1 62 ? -21.252 -0.685 33.013 1.00 92.94 62 ILE A O 1
ATOM 499 N N . SER A 1 63 ? -19.324 -0.068 33.984 1.00 94.38 63 SER A N 1
ATOM 500 C CA . SER A 1 63 ? -18.826 -1.434 34.200 1.00 94.38 63 SER A CA 1
ATOM 501 C C . SER A 1 63 ? -19.791 -2.274 35.035 1.00 94.38 63 SER A C 1
ATOM 503 O O . SER A 1 63 ? -20.048 -3.437 34.716 1.00 94.38 63 SER A O 1
ATOM 505 N N . LYS A 1 64 ? -20.390 -1.671 36.070 1.00 93.19 64 LYS A N 1
ATOM 506 C CA . LYS A 1 64 ? -21.421 -2.320 36.882 1.00 93.19 64 LYS A CA 1
ATOM 507 C C . LYS A 1 64 ? -22.633 -2.707 36.033 1.00 93.19 64 LYS A C 1
ATOM 509 O O . LYS A 1 64 ? -22.995 -3.882 35.994 1.00 93.19 64 LYS A O 1
ATOM 514 N N . SER A 1 65 ? -23.193 -1.749 35.296 1.00 93.81 65 SER A N 1
ATOM 515 C CA . SER A 1 65 ? -24.353 -1.968 34.424 1.00 93.81 65 SER A CA 1
ATOM 516 C C . SER A 1 65 ? -24.073 -3.033 33.361 1.00 93.81 65 SER A C 1
ATOM 518 O O . SER A 1 65 ? -24.908 -3.901 33.121 1.00 93.81 65 SER A O 1
ATOM 520 N N . VAL A 1 66 ? -22.879 -3.027 32.761 1.00 95.44 66 VAL A N 1
ATOM 521 C CA . VAL A 1 66 ? -22.458 -4.046 31.792 1.00 95.44 66 VAL A CA 1
ATOM 522 C C . VAL A 1 66 ? -22.452 -5.440 32.419 1.00 95.44 66 VAL A C 1
ATOM 524 O O . VAL A 1 66 ? -23.034 -6.358 31.841 1.00 95.44 66 VAL A O 1
ATOM 527 N N . SER A 1 67 ? -21.873 -5.601 33.613 1.00 94.25 67 SER A N 1
ATOM 528 C CA . SER A 1 67 ? -21.848 -6.897 34.306 1.00 94.25 67 SER A CA 1
ATOM 529 C C . SER A 1 67 ? -23.245 -7.428 34.663 1.00 94.25 67 SER A C 1
ATOM 531 O O . SER A 1 67 ? -23.452 -8.636 34.716 1.00 94.25 67 SER A O 1
ATOM 533 N N . GLU A 1 68 ? -24.233 -6.543 34.836 1.00 93.31 68 GLU A N 1
ATOM 534 C CA . GLU A 1 68 ? -25.635 -6.911 35.070 1.00 93.31 68 GLU A CA 1
ATOM 535 C C . GLU A 1 68 ? -26.419 -7.206 33.778 1.00 93.31 68 GLU A C 1
ATOM 537 O O . GLU A 1 68 ? -27.428 -7.917 33.813 1.00 93.31 68 GLU A O 1
ATOM 542 N N . ILE A 1 69 ? -26.003 -6.627 32.646 1.00 94.19 69 ILE A N 1
ATOM 543 C CA . ILE A 1 69 ? -26.627 -6.818 31.328 1.00 94.19 69 ILE A CA 1
ATOM 544 C C . ILE A 1 69 ? -26.129 -8.111 30.674 1.00 94.19 69 ILE A C 1
ATOM 546 O O . ILE A 1 69 ? -26.926 -8.853 30.103 1.00 94.19 69 ILE A O 1
ATOM 550 N N . VAL A 1 70 ? -24.826 -8.388 30.768 1.00 94.75 70 VAL A N 1
ATOM 551 C CA . VAL A 1 70 ? -24.147 -9.523 30.117 1.00 94.75 70 VAL A CA 1
ATOM 552 C C . VAL A 1 70 ? -23.215 -10.262 31.099 1.00 94.75 70 VAL A C 1
ATOM 554 O O . VAL A 1 70 ? -22.005 -10.336 30.870 1.00 94.75 70 VAL A O 1
ATOM 557 N N . PRO A 1 71 ? -23.754 -10.852 32.186 1.00 93.56 71 PRO A N 1
ATOM 558 C CA . PRO A 1 71 ? -22.959 -11.474 33.257 1.00 93.56 71 PRO A CA 1
ATOM 559 C C . PRO A 1 71 ? -22.068 -12.638 32.791 1.00 93.56 71 PRO A C 1
ATOM 561 O O . PRO A 1 71 ? -21.022 -12.901 33.380 1.00 93.56 71 PRO A O 1
ATOM 564 N N . ASP A 1 72 ? -22.430 -13.314 31.698 1.00 92.69 72 ASP A N 1
ATOM 565 C CA . ASP A 1 72 ? -21.629 -14.412 31.137 1.00 92.69 72 ASP A CA 1
ATOM 566 C C . ASP A 1 72 ? -20.408 -13.930 30.338 1.00 92.69 72 ASP A C 1
ATOM 568 O O . ASP A 1 72 ? -19.543 -14.731 29.968 1.00 92.69 72 ASP A O 1
ATOM 572 N N . PHE A 1 73 ? -20.332 -12.631 30.045 1.00 94.44 73 PHE A N 1
ATOM 573 C CA . PHE A 1 73 ? -19.318 -12.044 29.172 1.00 94.44 73 PHE A CA 1
ATOM 574 C C . PHE A 1 73 ? -18.407 -11.042 29.882 1.00 94.44 73 PHE A C 1
ATOM 576 O O . PHE A 1 73 ? -17.293 -10.808 29.412 1.00 94.44 73 PHE A O 1
ATOM 583 N N . ALA A 1 74 ? -18.868 -10.464 30.992 1.00 94.62 74 ALA A N 1
ATOM 584 C CA . ALA A 1 74 ? -18.156 -9.458 31.767 1.00 94.62 74 ALA A CA 1
ATOM 585 C C . ALA A 1 74 ? -18.034 -9.890 33.239 1.00 94.62 74 ALA A C 1
ATOM 587 O O . ALA A 1 74 ? -18.970 -10.478 33.782 1.00 94.62 74 ALA A O 1
ATOM 588 N N . PRO A 1 75 ? -16.905 -9.612 33.913 1.00 94.50 75 PRO A N 1
ATOM 589 C CA . PRO A 1 75 ? -16.769 -9.899 35.335 1.00 94.50 75 PRO A CA 1
ATOM 590 C C . PRO A 1 75 ? -17.705 -9.027 36.178 1.00 94.50 75 PRO A C 1
ATOM 592 O O . PRO A 1 75 ? -17.945 -7.862 35.861 1.00 94.50 75 PRO A O 1
ATOM 595 N N . ALA A 1 76 ? -18.196 -9.585 37.284 1.00 94.88 76 ALA A N 1
ATOM 596 C CA . ALA A 1 76 ? -19.041 -8.863 38.228 1.00 94.88 76 ALA A CA 1
ATOM 597 C C . ALA A 1 76 ? -18.268 -7.741 38.937 1.00 94.88 76 ALA A C 1
ATOM 599 O O . ALA A 1 76 ? -17.139 -7.941 39.391 1.00 94.88 76 ALA A O 1
ATOM 600 N N . VAL A 1 77 ? -18.902 -6.580 39.097 1.00 95.50 77 VAL A N 1
ATOM 601 C CA . VAL A 1 77 ? -18.399 -5.508 39.967 1.00 95.50 77 VAL A CA 1
ATOM 602 C C . VAL A 1 77 ? -18.917 -5.747 41.386 1.00 95.50 77 VAL A C 1
ATOM 604 O O . VAL A 1 77 ? -20.115 -5.652 41.636 1.00 95.50 77 VAL A O 1
ATOM 607 N N . LEU A 1 78 ? -18.019 -6.073 42.319 1.00 95.19 78 LEU A N 1
ATOM 608 C CA . LEU A 1 78 ? -18.361 -6.394 43.712 1.00 95.19 78 LEU A CA 1
ATOM 609 C C . LEU A 1 78 ? -18.715 -5.148 44.523 1.00 95.19 78 LEU A C 1
ATOM 611 O O . LEU A 1 78 ? -19.656 -5.154 45.311 1.00 95.19 78 LEU A O 1
ATOM 615 N N . ALA A 1 79 ? -17.948 -4.080 44.323 1.00 95.50 79 ALA A N 1
ATOM 616 C CA . ALA A 1 79 ? -18.156 -2.790 44.959 1.00 95.50 79 ALA A CA 1
ATOM 617 C C . ALA A 1 79 ? -17.655 -1.687 44.026 1.00 95.50 79 ALA A C 1
ATOM 619 O O . ALA A 1 79 ? -16.632 -1.852 43.362 1.00 95.50 79 ALA A O 1
ATOM 620 N N . GLY A 1 80 ? -18.352 -0.555 43.992 1.00 94.00 80 GLY A N 1
ATOM 621 C CA . GLY A 1 80 ? -17.972 0.614 43.205 1.00 94.00 80 GLY A CA 1
ATOM 622 C C . GLY A 1 80 ? -18.240 1.896 43.982 1.00 94.00 80 GLY A C 1
ATOM 623 O O . GLY A 1 80 ? -19.236 1.997 44.694 1.00 94.00 80 GLY A O 1
ATOM 624 N N . ASP A 1 81 ? -17.337 2.859 43.849 1.00 93.00 81 ASP A N 1
ATOM 625 C CA . ASP A 1 81 ? -17.458 4.219 44.365 1.00 93.00 81 ASP A CA 1
ATOM 626 C C . ASP A 1 81 ? -17.147 5.175 43.208 1.00 93.00 81 ASP A C 1
ATOM 628 O O . ASP A 1 81 ? -15.989 5.505 42.933 1.00 93.00 81 ASP A O 1
ATOM 632 N N . GLY A 1 82 ? -18.206 5.539 42.476 1.00 88.50 82 GLY A N 1
ATOM 633 C CA . GLY A 1 82 ? -18.144 6.406 41.302 1.00 88.50 82 GLY A CA 1
ATOM 634 C C . GLY A 1 82 ? -17.442 7.734 41.593 1.00 88.50 82 GLY A C 1
ATOM 635 O O . GLY A 1 82 ? -16.419 7.994 40.965 1.00 88.50 82 GLY A O 1
ATOM 636 N N . PRO A 1 83 ? -17.901 8.549 42.565 1.00 88.25 83 PRO A N 1
ATOM 637 C CA . PRO A 1 83 ? -17.269 9.829 42.895 1.00 88.25 83 PRO A CA 1
ATOM 638 C C . PRO A 1 83 ? -15.767 9.741 43.202 1.00 88.25 83 PRO A C 1
ATOM 640 O O . PRO A 1 83 ? -15.024 10.643 42.824 1.00 88.25 83 PRO A O 1
ATOM 643 N N . ALA A 1 84 ? -15.305 8.659 43.839 1.00 88.88 84 ALA A N 1
ATOM 644 C CA . ALA A 1 84 ? -13.878 8.437 44.098 1.00 88.88 84 ALA A CA 1
ATOM 645 C C . ALA A 1 84 ? -13.120 7.774 42.924 1.00 88.88 84 ALA A C 1
ATOM 647 O O . ALA A 1 84 ? -11.888 7.683 42.951 1.00 88.88 84 ALA A O 1
ATOM 648 N N . GLY A 1 85 ? -13.835 7.312 41.893 1.00 92.19 85 GLY A N 1
ATOM 649 C CA . GLY A 1 85 ? -13.283 6.667 40.705 1.00 92.19 85 GLY A CA 1
ATOM 650 C C . GLY A 1 85 ? -12.639 5.319 41.011 1.00 92.19 85 GLY A C 1
ATOM 651 O O . GLY A 1 85 ? -11.530 5.060 40.556 1.00 92.19 85 GLY A O 1
ATOM 652 N N . ARG A 1 86 ? -13.276 4.465 41.817 1.00 94.31 86 ARG A N 1
ATOM 653 C CA . ARG A 1 86 ? -12.702 3.166 42.205 1.00 94.31 86 ARG A CA 1
ATOM 654 C C . ARG A 1 86 ? -13.723 2.038 42.196 1.00 94.31 86 ARG A C 1
ATOM 656 O O . ARG A 1 86 ? -14.887 2.246 42.528 1.00 94.31 86 ARG A O 1
ATOM 663 N N . MET A 1 87 ? -13.281 0.834 41.842 1.00 96.44 87 MET A N 1
ATOM 664 C CA . MET A 1 87 ? -14.108 -0.374 41.905 1.00 96.44 87 MET A CA 1
ATOM 665 C C . MET A 1 87 ? -13.308 -1.638 42.182 1.00 96.44 87 MET A C 1
ATOM 667 O O . MET A 1 87 ? -12.142 -1.748 41.803 1.00 96.44 87 MET A O 1
ATOM 671 N N . ILE A 1 88 ? -13.978 -2.604 42.805 1.00 97.00 88 ILE A N 1
ATOM 672 C CA . ILE A 1 88 ? -13.517 -3.977 42.975 1.00 97.00 88 ILE A CA 1
ATOM 673 C C . ILE A 1 88 ? -14.250 -4.843 41.957 1.00 97.00 88 ILE A C 1
ATOM 675 O O . ILE A 1 88 ? -15.478 -4.930 41.967 1.00 97.00 88 ILE A O 1
ATOM 679 N N . ILE A 1 89 ? -13.489 -5.506 41.101 1.00 95.81 89 ILE A N 1
ATOM 680 C CA . ILE A 1 89 ? -13.976 -6.413 40.069 1.00 95.81 89 ILE A CA 1
ATOM 681 C C . ILE A 1 89 ? -13.659 -7.840 40.519 1.00 95.81 89 ILE A C 1
ATOM 683 O O . ILE A 1 89 ? -12.535 -8.141 40.933 1.00 95.81 89 ILE A O 1
ATOM 687 N N . HIS A 1 90 ? -14.655 -8.719 40.462 1.00 94.44 90 HIS A N 1
ATOM 688 C CA . HIS A 1 90 ? -14.476 -10.138 40.738 1.00 94.44 90 HIS A CA 1
ATOM 689 C C . HIS A 1 90 ? -13.526 -10.770 39.711 1.00 94.44 90 HIS A C 1
ATOM 691 O O . HIS A 1 90 ? -13.471 -10.330 38.562 1.00 94.44 90 HIS A O 1
ATOM 697 N N . ASP A 1 91 ? -12.790 -11.814 40.097 1.00 91.56 91 ASP A N 1
ATOM 698 C CA . ASP A 1 91 ? -11.962 -12.540 39.137 1.00 91.56 91 ASP A CA 1
ATOM 699 C C . ASP A 1 91 ? -12.818 -13.083 37.985 1.00 91.56 91 ASP A C 1
ATOM 701 O O . ASP A 1 91 ? -13.885 -13.671 38.182 1.00 91.56 91 ASP A O 1
ATOM 705 N N . HIS A 1 92 ? -12.343 -12.845 36.765 1.00 87.62 92 HIS A N 1
ATOM 706 C CA . HIS A 1 92 ? -12.951 -13.349 35.541 1.00 87.62 92 HIS A CA 1
ATOM 707 C C . HIS A 1 92 ? -12.605 -14.830 35.293 1.00 87.62 92 HIS A C 1
ATOM 709 O O . HIS A 1 92 ? -13.140 -15.424 34.351 1.00 87.62 92 HIS A O 1
ATOM 715 N N . HIS A 1 93 ? -11.727 -15.412 36.126 1.00 86.62 93 HIS A N 1
ATOM 716 C CA . HIS A 1 93 ? -11.261 -16.805 36.113 1.00 86.62 93 HIS A CA 1
ATOM 717 C C . HIS A 1 93 ? -10.627 -17.225 34.782 1.00 86.62 93 HIS A C 1
ATOM 719 O O . HIS A 1 93 ? -10.642 -18.394 34.392 1.00 86.62 93 HIS A O 1
ATOM 725 N N . GLY A 1 94 ? -10.097 -16.241 34.061 1.00 84.50 94 GLY A N 1
ATOM 726 C CA . GLY A 1 94 ? -9.464 -16.424 32.764 1.00 84.50 94 GLY A CA 1
ATOM 727 C C . GLY A 1 94 ? -7.975 -16.137 32.845 1.00 84.50 94 GLY A C 1
ATOM 728 O O . GLY A 1 94 ? -7.528 -15.357 33.681 1.00 84.50 94 GLY A O 1
ATOM 729 N N . LEU A 1 95 ? -7.212 -16.737 31.943 1.00 83.31 95 LEU A N 1
ATOM 730 C CA . LEU A 1 95 ? -5.794 -16.443 31.763 1.00 83.31 95 LEU A CA 1
ATOM 731 C C . LEU A 1 95 ? -5.562 -15.873 30.358 1.00 83.31 95 LEU A C 1
ATOM 733 O O . LEU A 1 95 ? -6.378 -16.106 29.459 1.00 83.31 95 LEU A O 1
ATOM 737 N N . PRO A 1 96 ? -4.460 -15.135 30.134 1.00 81.50 96 PRO A N 1
ATOM 738 C CA . PRO A 1 96 ? -3.992 -14.870 28.780 1.00 81.50 96 PRO A CA 1
ATOM 739 C C . PRO A 1 96 ? -3.868 -16.194 28.017 1.00 81.50 96 PRO A C 1
ATOM 741 O O . PRO A 1 96 ? -3.323 -17.163 28.549 1.00 81.50 96 PRO A O 1
ATOM 744 N N . SER A 1 97 ? -4.395 -16.258 26.793 1.00 75.62 97 SER A N 1
ATOM 745 C CA . SER A 1 97 ? -4.359 -17.499 26.014 1.00 75.62 97 SER A CA 1
ATOM 746 C C . SER A 1 97 ? -2.916 -17.896 25.697 1.00 75.62 97 SER A C 1
ATOM 748 O O . SER A 1 97 ? -2.184 -17.127 25.076 1.00 75.62 97 SER A O 1
ATOM 750 N N . THR A 1 98 ? -2.513 -19.097 26.111 1.00 73.31 98 THR A N 1
ATOM 751 C CA . THR A 1 98 ? -1.209 -19.699 25.775 1.00 73.31 98 THR A CA 1
ATOM 752 C C . THR A 1 98 ? -1.333 -20.899 24.836 1.00 73.31 98 THR A C 1
ATOM 754 O O . THR A 1 98 ? -0.326 -21.360 24.303 1.00 73.31 98 THR A O 1
ATOM 757 N N . SER A 1 99 ? -2.551 -21.409 24.629 1.00 74.19 99 SER A N 1
ATOM 758 C CA . SER A 1 99 ? -2.840 -22.614 23.843 1.00 74.19 99 SER A CA 1
ATOM 759 C C . SER A 1 99 ? -3.383 -22.330 22.442 1.00 74.19 99 SER A C 1
ATOM 761 O O . SER A 1 99 ? -3.325 -23.216 21.594 1.00 74.19 99 SER A O 1
ATOM 763 N N . MET A 1 100 ? -3.907 -21.126 22.194 1.00 81.88 100 MET A N 1
ATOM 764 C CA . MET A 1 100 ? -4.437 -20.724 20.889 1.00 81.88 100 MET A CA 1
ATOM 765 C C . MET A 1 100 ? -3.414 -19.886 20.127 1.00 81.88 100 MET A C 1
ATOM 767 O O . MET A 1 100 ? -2.715 -19.052 20.708 1.00 81.88 100 MET A O 1
ATOM 771 N N . SER A 1 101 ? -3.382 -20.040 18.807 1.00 87.31 101 SER A N 1
ATOM 772 C CA . SER A 1 101 ? -2.734 -19.061 17.937 1.00 87.31 101 SER A CA 1
ATOM 773 C C . SER A 1 101 ? -3.441 -17.698 18.017 1.00 87.31 101 SER A C 1
ATOM 775 O O . SER A 1 101 ? -4.609 -17.590 18.405 1.00 87.31 101 SER A O 1
ATOM 777 N N . SER A 1 102 ? -2.745 -16.631 17.606 1.00 87.81 102 SER A N 1
ATOM 778 C CA . SER A 1 102 ? -3.318 -15.274 17.586 1.00 87.81 102 SER A CA 1
ATOM 779 C C . SER A 1 102 ? -4.598 -15.192 16.742 1.00 87.81 102 SER A C 1
ATOM 781 O O . SER A 1 102 ? -5.571 -14.561 17.156 1.00 87.81 102 SER A O 1
ATOM 783 N N . MET A 1 103 ? -4.622 -15.875 15.594 1.00 90.81 103 MET A N 1
ATOM 784 C CA . MET A 1 103 ? -5.773 -15.901 14.690 1.00 90.81 103 MET A CA 1
ATOM 785 C C . MET A 1 103 ? -6.977 -16.612 15.320 1.00 90.81 103 MET A C 1
ATOM 787 O O . MET A 1 103 ? -8.086 -16.079 15.293 1.00 90.81 103 MET A O 1
ATOM 791 N N . GLU A 1 104 ? -6.770 -17.780 15.935 1.00 92.00 104 GLU A N 1
ATOM 792 C CA . GLU A 1 104 ? -7.839 -18.527 16.610 1.00 92.00 104 GLU A CA 1
ATOM 793 C C . GLU A 1 104 ? -8.453 -17.715 17.754 1.00 92.00 104 GLU A C 1
ATOM 795 O O . GLU A 1 104 ? -9.678 -17.659 17.879 1.00 92.00 104 GLU A O 1
ATOM 800 N N . LEU A 1 105 ? -7.620 -17.046 18.563 1.00 91.81 105 LEU A N 1
ATOM 801 C CA . LEU A 1 105 ? -8.093 -16.210 19.666 1.00 91.81 105 LEU A CA 1
ATOM 802 C C . LEU A 1 105 ? -8.948 -15.045 19.157 1.00 91.81 105 LEU A C 1
ATOM 804 O O . LEU A 1 105 ? -10.033 -14.806 19.684 1.00 91.81 105 LEU A O 1
ATOM 808 N N . LYS A 1 106 ? -8.491 -14.337 18.115 1.00 93.50 106 LYS A N 1
ATOM 809 C CA . LYS A 1 106 ? -9.250 -13.228 17.517 1.00 93.50 106 LYS A CA 1
ATOM 810 C C . LYS A 1 106 ? -10.587 -13.696 16.952 1.00 93.50 106 LYS A C 1
ATOM 812 O O . LYS A 1 106 ? -11.601 -13.046 17.194 1.00 93.50 106 LYS A O 1
ATOM 817 N N . LEU A 1 107 ? -10.613 -14.831 16.252 1.00 94.50 107 LEU A N 1
ATOM 818 C CA . LEU A 1 107 ? -11.850 -15.404 15.715 1.00 94.50 107 LEU A CA 1
ATOM 819 C C . LEU A 1 107 ? -12.835 -15.785 16.823 1.00 94.50 107 LEU A C 1
ATOM 821 O O . LEU A 1 107 ? -14.018 -15.463 16.719 1.00 94.50 107 LEU A O 1
ATOM 825 N N . ALA A 1 108 ? -12.359 -16.431 17.890 1.00 94.62 108 ALA A N 1
ATOM 826 C CA . ALA A 1 108 ? -13.191 -16.762 19.043 1.00 94.62 108 ALA A CA 1
ATOM 827 C C . ALA A 1 108 ? -13.735 -15.498 19.726 1.00 94.62 108 ALA A C 1
ATOM 829 O O . ALA A 1 108 ? -14.926 -15.419 20.021 1.00 94.62 108 ALA A O 1
ATOM 830 N N . ALA A 1 109 ? -12.894 -14.478 19.906 1.00 95.44 109 ALA A N 1
ATOM 831 C CA . ALA A 1 109 ? -13.285 -13.218 20.523 1.00 95.44 109 ALA A CA 1
ATOM 832 C C . ALA A 1 109 ? -14.314 -12.441 19.685 1.00 95.44 109 ALA A C 1
ATOM 834 O O . ALA A 1 109 ? -15.268 -11.904 20.240 1.00 95.44 109 ALA A O 1
ATOM 835 N N . LEU A 1 110 ? -14.167 -12.405 18.356 1.00 96.81 110 LEU A N 1
ATOM 836 C CA . LEU A 1 110 ? -15.120 -11.745 17.455 1.00 96.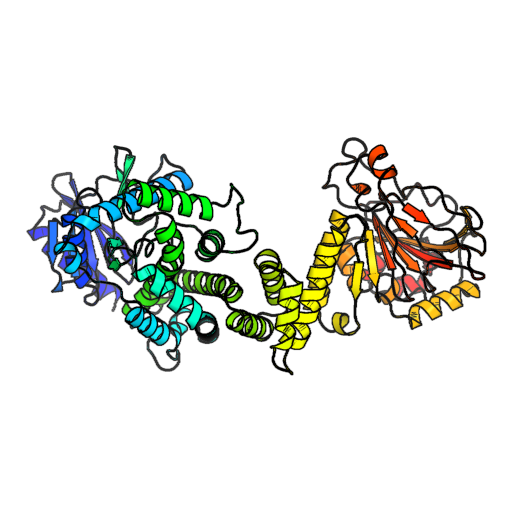81 110 LEU A CA 1
ATOM 837 C C . LEU A 1 110 ? -16.489 -12.431 17.467 1.00 96.81 110 LEU A C 1
ATOM 839 O O . LEU A 1 110 ? -17.508 -11.750 17.577 1.00 96.81 110 LEU A O 1
ATOM 843 N N . LYS A 1 111 ? -16.521 -13.768 17.420 1.00 97.00 111 LYS A N 1
ATOM 844 C CA . LYS A 1 111 ? -17.769 -14.535 17.568 1.00 97.00 111 LYS A CA 1
ATOM 845 C C . LYS A 1 111 ? -18.421 -14.259 18.921 1.00 97.00 111 LYS A C 1
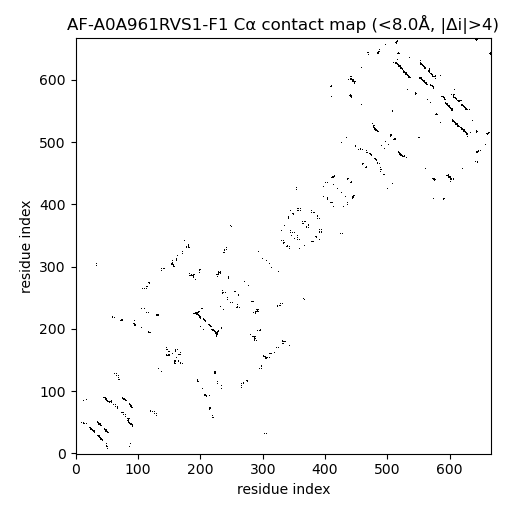ATOM 847 O O . LYS A 1 111 ? -19.603 -13.937 18.980 1.00 97.00 111 LYS A O 1
ATOM 852 N N . ARG A 1 112 ? -17.625 -14.269 19.994 1.00 96.81 112 ARG A N 1
ATOM 853 C CA . ARG A 1 112 ? -18.102 -13.989 21.352 1.00 96.81 112 ARG A CA 1
ATOM 854 C C . ARG A 1 112 ? -18.628 -12.558 21.515 1.00 96.81 112 ARG A C 1
ATOM 856 O O . ARG A 1 112 ? -19.607 -12.348 22.225 1.00 96.81 112 ARG A O 1
ATOM 863 N N . LEU A 1 113 ? -18.026 -11.577 20.841 1.00 97.50 113 LEU A N 1
ATOM 864 C CA . LEU A 1 113 ? -18.518 -10.198 20.818 1.00 97.50 113 LEU A CA 1
ATOM 865 C C . LEU A 1 113 ? -19.857 -10.087 20.070 1.00 97.50 113 LEU A C 1
ATOM 867 O O . LEU A 1 113 ? -20.752 -9.384 20.533 1.00 97.50 113 LEU A O 1
ATOM 871 N N . ALA A 1 114 ? -20.019 -10.792 18.947 1.00 98.06 114 ALA A N 1
ATOM 872 C CA . ALA A 1 114 ? -21.283 -10.834 18.210 1.00 98.06 114 ALA A CA 1
ATOM 873 C C . ALA A 1 114 ? -22.413 -11.501 19.019 1.00 98.06 114 ALA A C 1
ATOM 875 O O . ALA A 1 114 ? -23.544 -11.005 19.029 1.00 98.06 114 ALA A O 1
ATOM 876 N N . GLU A 1 115 ? -22.108 -12.580 19.747 1.00 97.50 115 GLU A N 1
ATOM 877 C CA . GLU A 1 115 ? -23.033 -13.207 20.702 1.00 97.50 115 GLU A CA 1
ATOM 878 C C . GLU A 1 115 ? -23.458 -12.215 21.791 1.00 97.50 115 GLU A C 1
ATOM 880 O O . GLU A 1 115 ? -24.651 -12.023 22.019 1.00 97.50 115 GLU A O 1
ATOM 885 N N . LEU A 1 116 ? -22.492 -11.533 22.416 1.00 97.25 116 LEU A N 1
ATOM 886 C CA . LEU A 1 116 ? -22.745 -10.507 23.430 1.00 97.25 116 LEU A CA 1
ATOM 887 C C . LEU A 1 116 ? -23.686 -9.427 22.905 1.00 97.25 116 LEU A C 1
ATOM 889 O O . LEU A 1 116 ? -24.658 -9.066 23.566 1.00 97.25 116 LEU A O 1
ATOM 893 N N . GLN A 1 117 ? -23.405 -8.917 21.709 1.00 97.44 117 GLN A N 1
ATOM 894 C CA . GLN A 1 117 ? -24.200 -7.865 21.088 1.00 97.44 117 GLN A CA 1
ATOM 895 C C . GLN A 1 117 ? -25.621 -8.326 20.773 1.00 97.44 117 GLN A C 1
ATOM 897 O O . GLN A 1 117 ? -26.580 -7.581 20.943 1.00 97.44 117 GLN A O 1
ATOM 902 N N . THR A 1 118 ? -25.776 -9.580 20.368 1.00 96.75 118 THR A N 1
ATOM 903 C CA . THR A 1 118 ? -27.091 -10.181 20.158 1.00 96.75 118 THR A CA 1
ATOM 904 C C . THR A 1 118 ? -27.869 -10.283 21.471 1.00 96.75 118 THR A C 1
ATOM 906 O O . THR A 1 118 ? -29.027 -9.874 21.531 1.00 96.75 118 THR A O 1
ATOM 909 N N . VAL A 1 119 ? -27.232 -10.767 22.543 1.00 95.81 119 VAL A N 1
ATOM 910 C CA . VAL A 1 119 ? -27.847 -10.873 23.878 1.00 95.81 119 VAL A CA 1
ATOM 911 C C . VAL A 1 119 ? -28.249 -9.494 24.410 1.00 95.81 119 VAL A C 1
ATOM 913 O O . VAL A 1 119 ? -29.360 -9.320 24.914 1.00 95.81 119 VAL A O 1
ATOM 916 N N . ALA A 1 120 ? -27.387 -8.490 24.239 1.00 96.06 120 ALA A N 1
ATOM 917 C CA . ALA A 1 120 ? -27.620 -7.131 24.718 1.00 96.06 120 ALA A CA 1
ATOM 918 C C . ALA A 1 120 ? -28.835 -6.443 24.065 1.00 96.06 120 ALA A C 1
ATOM 920 O O . ALA A 1 120 ? -29.408 -5.540 24.677 1.00 96.06 120 ALA A O 1
ATOM 921 N N . LEU A 1 121 ? -29.293 -6.885 22.882 1.00 92.69 121 LEU A N 1
ATOM 922 C CA . LEU A 1 121 ? -30.529 -6.374 22.268 1.00 92.69 121 LEU A CA 1
ATOM 923 C C . LEU A 1 121 ? -31.754 -6.557 23.174 1.00 92.69 121 LEU A C 1
ATOM 925 O O . LEU A 1 121 ? -32.657 -5.720 23.173 1.00 92.69 121 LEU A O 1
ATOM 929 N N . GLY A 1 122 ? -31.787 -7.639 23.957 1.00 87.56 122 GLY A N 1
ATOM 930 C CA . GLY A 1 122 ? -32.891 -7.958 24.862 1.00 87.56 122 GLY A CA 1
ATOM 931 C C . GLY A 1 122 ? -32.910 -7.137 26.155 1.00 87.56 122 GLY A C 1
ATOM 932 O O . GLY A 1 122 ? -33.869 -7.234 26.917 1.00 87.56 122 GLY A O 1
ATOM 933 N N . ALA A 1 123 ? -31.880 -6.326 26.421 1.00 90.00 123 ALA A N 1
ATOM 934 C CA . ALA A 1 123 ? -31.707 -5.640 27.702 1.00 90.00 123 ALA A CA 1
ATOM 935 C C . ALA A 1 123 ? -32.591 -4.388 27.883 1.00 90.00 123 ALA A C 1
ATOM 937 O O . ALA A 1 123 ? -32.688 -3.867 28.996 1.00 90.00 123 ALA A O 1
ATOM 938 N N . GLY A 1 124 ? -33.260 -3.916 26.822 1.00 85.06 124 GLY A N 1
ATOM 939 C CA . GLY A 1 124 ? -34.290 -2.872 26.888 1.00 85.06 124 GLY A CA 1
ATOM 940 C C . GLY A 1 124 ? -33.848 -1.615 27.647 1.00 85.06 124 GLY A C 1
ATOM 941 O O . GLY A 1 124 ? -32.864 -0.972 27.284 1.00 85.06 124 GLY A O 1
ATOM 942 N N . GLU A 1 125 ? -34.569 -1.271 28.719 1.00 83.12 125 GLU A N 1
ATOM 943 C CA . GLU A 1 125 ? -34.299 -0.087 29.552 1.00 83.12 125 GLU A CA 1
ATOM 944 C C . GLU A 1 125 ? -32.905 -0.089 30.194 1.00 83.12 125 GLU A C 1
ATOM 946 O O . GLU A 1 125 ? -32.312 0.978 30.335 1.00 83.12 125 GLU A O 1
ATOM 951 N N . LYS A 1 126 ? -32.335 -1.262 30.513 1.00 86.69 126 LYS A N 1
ATOM 952 C CA . LYS A 1 126 ? -30.969 -1.344 31.063 1.00 86.69 126 LYS A CA 1
ATOM 953 C C . LYS A 1 126 ? -29.918 -0.877 30.060 1.00 86.69 126 LYS A C 1
ATOM 955 O O . LYS A 1 126 ? -28.897 -0.321 30.440 1.00 86.69 126 LYS A O 1
ATOM 960 N N . LEU A 1 127 ? -30.157 -1.088 28.766 1.00 90.06 127 LEU A N 1
ATOM 961 C CA . LEU A 1 127 ? -29.266 -0.574 27.729 1.00 90.06 127 LEU A CA 1
ATOM 962 C C . LEU A 1 127 ? -29.417 0.949 27.582 1.00 90.06 127 LEU A C 1
ATOM 964 O O . LEU A 1 127 ? -28.451 1.641 27.288 1.00 90.06 127 LEU A O 1
ATOM 968 N N . ALA A 1 128 ? -30.618 1.484 27.822 1.00 86.81 128 ALA A N 1
ATOM 969 C CA . ALA A 1 128 ? -30.891 2.917 27.736 1.00 86.81 128 ALA A CA 1
ATOM 970 C C . ALA A 1 128 ? -30.253 3.742 28.871 1.00 86.81 128 ALA A C 1
ATOM 972 O O . ALA A 1 128 ? -30.124 4.956 28.718 1.00 86.81 128 ALA A O 1
ATOM 973 N N . SER A 1 129 ? -29.850 3.116 29.984 1.00 86.00 129 SER A N 1
ATOM 974 C CA . SER A 1 129 ? -29.120 3.789 31.069 1.00 86.00 129 SER A CA 1
ATOM 975 C C . SER A 1 129 ? -27.621 3.946 30.799 1.00 86.00 129 SER A C 1
ATOM 977 O O . SER A 1 129 ? -26.944 4.654 31.541 1.00 86.00 129 SER A O 1
ATOM 979 N N . LEU A 1 130 ? -27.093 3.295 29.759 1.00 92.00 130 LEU A N 1
ATOM 980 C CA . LEU A 1 130 ? -25.696 3.410 29.351 1.00 92.00 130 LEU A CA 1
ATOM 981 C C . LEU A 1 130 ? -25.483 4.573 28.362 1.00 92.00 130 LEU A C 1
ATOM 983 O O . LEU A 1 130 ? -26.416 4.966 27.652 1.00 92.00 130 LEU A O 1
ATOM 987 N N . PRO A 1 131 ? -24.253 5.121 28.264 1.00 92.50 131 PRO A N 1
ATOM 988 C CA . PRO A 1 131 ? -23.930 6.146 27.278 1.00 92.50 131 PRO A CA 1
ATOM 989 C C . PRO A 1 131 ? -24.218 5.658 25.860 1.00 92.50 131 PRO A C 1
ATOM 991 O O . PRO A 1 131 ? -23.791 4.572 25.475 1.00 92.50 131 PRO A O 1
ATOM 994 N N . ALA A 1 132 ? -24.910 6.469 25.062 1.00 93.62 132 ALA A N 1
ATOM 995 C CA . ALA A 1 132 ? -25.228 6.145 23.676 1.00 93.62 132 ALA A CA 1
ATOM 996 C C . ALA A 1 132 ? -24.474 7.064 22.713 1.00 93.62 132 ALA A C 1
ATOM 998 O O . ALA A 1 132 ? -24.556 8.290 22.809 1.00 93.62 132 ALA A O 1
ATOM 999 N N . LEU A 1 133 ? -23.786 6.469 21.741 1.00 94.62 133 LEU A N 1
ATOM 1000 C CA . LEU A 1 133 ? -23.058 7.207 20.720 1.00 94.62 133 LEU A CA 1
ATOM 1001 C C . LEU A 1 133 ? -24.034 7.843 19.718 1.00 94.62 133 LEU A C 1
ATOM 1003 O O . LEU A 1 133 ? -24.998 7.217 19.263 1.00 94.62 133 LEU A O 1
ATOM 1007 N N . ARG A 1 134 ? -23.761 9.092 19.339 1.00 95.12 134 ARG A N 1
ATOM 1008 C CA . ARG A 1 134 ? -24.457 9.820 18.270 1.00 95.12 134 ARG A CA 1
ATOM 1009 C C . ARG A 1 134 ? -23.432 10.342 17.278 1.00 95.12 134 ARG A C 1
ATOM 1011 O O . ARG A 1 134 ? -22.406 10.881 17.691 1.00 95.12 134 ARG A O 1
ATOM 1018 N N . TRP A 1 135 ? -23.719 10.191 15.988 1.00 95.62 135 TRP A N 1
ATOM 1019 C CA . TRP A 1 135 ? -22.799 10.600 14.929 1.00 95.62 135 TRP A CA 1
ATOM 1020 C C . TRP A 1 135 ? -22.493 12.097 14.981 1.00 95.62 135 TRP A C 1
ATOM 1022 O O . TRP A 1 135 ? -21.335 12.485 14.908 1.00 95.62 135 TRP A O 1
ATOM 1032 N N . GLU A 1 136 ? -23.512 12.934 15.158 1.00 95.62 136 GLU A N 1
ATOM 1033 C CA . GLU A 1 136 ? -23.383 14.389 15.109 1.00 95.62 136 GLU A CA 1
ATOM 1034 C C . GLU A 1 136 ? -22.465 14.905 16.224 1.00 95.62 136 GLU A C 1
ATOM 1036 O O . GLU A 1 136 ? -21.584 15.729 15.979 1.00 95.62 136 GLU A O 1
ATOM 1041 N N . THR A 1 137 ? -22.629 14.375 17.439 1.00 95.50 137 THR A N 1
ATOM 1042 C CA . THR A 1 137 ? -21.783 14.709 18.591 1.00 95.50 137 THR A CA 1
ATOM 1043 C C . THR A 1 137 ? -20.367 14.172 18.416 1.00 95.50 137 THR A C 1
ATOM 1045 O O . THR A 1 137 ? -19.408 14.907 18.639 1.00 95.50 137 THR A O 1
ATOM 1048 N N . LEU A 1 138 ? -20.221 12.921 17.965 1.00 96.19 138 LEU A N 1
ATOM 1049 C CA . LEU A 1 138 ? -18.911 12.322 17.709 1.00 96.19 138 LEU A CA 1
ATOM 1050 C C . LEU A 1 138 ? -18.128 13.114 16.655 1.00 96.19 138 LEU A C 1
ATOM 1052 O O . LEU A 1 138 ? -16.954 13.419 16.862 1.00 96.19 138 LEU A O 1
ATOM 1056 N N . TRP A 1 139 ? -18.774 13.474 15.544 1.00 96.44 139 TRP A N 1
ATOM 1057 C CA . TRP A 1 139 ? -18.165 14.257 14.472 1.00 96.44 139 TRP A CA 1
ATOM 1058 C C . TRP A 1 139 ? -17.736 15.635 14.972 1.00 96.44 139 TRP A C 1
ATOM 1060 O O . TRP A 1 139 ? -16.596 16.040 14.751 1.00 96.44 139 TRP A O 1
ATOM 1070 N N . ALA A 1 140 ? -18.607 16.330 15.711 1.00 95.06 140 ALA A N 1
ATOM 1071 C CA . ALA A 1 140 ? -18.288 17.632 16.287 1.00 95.06 140 ALA A CA 1
ATOM 1072 C C . ALA A 1 140 ? -17.071 17.566 17.226 1.00 95.06 140 ALA A C 1
ATOM 1074 O O . ALA A 1 140 ? -16.154 18.377 17.091 1.00 95.06 140 ALA A O 1
ATOM 1075 N N . HIS A 1 141 ? -17.020 16.578 18.126 1.00 93.94 141 HIS A N 1
ATOM 1076 C CA . HIS A 1 141 ? -15.882 16.386 19.033 1.00 93.94 141 HIS A CA 1
ATOM 1077 C C . HIS A 1 141 ? -14.603 16.000 18.283 1.00 93.94 141 HIS A C 1
ATOM 1079 O O . HIS A 1 141 ? -13.536 16.536 18.576 1.00 93.94 141 HIS A O 1
ATOM 1085 N N . THR A 1 142 ? -14.709 15.132 17.273 1.00 95.81 142 THR A N 1
ATOM 1086 C CA . THR A 1 142 ? -13.583 14.767 16.398 1.00 95.81 142 THR A CA 1
ATOM 1087 C C . THR A 1 142 ? -12.995 16.011 15.748 1.00 95.81 142 THR A C 1
ATOM 1089 O O . THR A 1 142 ? -11.799 16.275 15.864 1.00 95.81 142 THR A O 1
ATOM 1092 N N . MET A 1 143 ? -13.835 16.819 15.101 1.00 94.56 143 MET A N 1
ATOM 1093 C CA . MET A 1 143 ? -13.373 18.015 14.408 1.00 94.56 143 MET A CA 1
ATOM 1094 C C . MET A 1 143 ? -12.826 19.061 15.378 1.00 94.56 143 MET A C 1
ATOM 1096 O O . MET A 1 143 ? -11.809 19.676 15.075 1.00 94.56 143 MET A O 1
ATOM 1100 N N . GLN A 1 144 ? -13.417 19.223 16.564 1.00 91.88 144 GLN A N 1
ATOM 1101 C CA . GLN A 1 144 ? -12.865 20.092 17.606 1.00 91.88 144 GLN A CA 1
ATOM 1102 C C . GLN A 1 144 ? -11.457 19.644 18.028 1.00 91.88 144 GLN A C 1
ATOM 1104 O O . GLN A 1 144 ? -10.541 20.468 18.083 1.00 91.88 144 GLN A O 1
ATOM 1109 N N . PHE A 1 145 ? -11.268 18.346 18.276 1.00 92.50 145 PHE A N 1
ATOM 1110 C CA . PHE A 1 145 ? -9.984 17.787 18.697 1.00 92.50 145 PHE A CA 1
ATOM 1111 C C . PHE A 1 145 ? -8.902 17.923 17.617 1.00 92.50 145 PHE A C 1
ATOM 1113 O O . PHE A 1 145 ? -7.753 18.255 17.916 1.00 92.50 145 PHE A O 1
ATOM 1120 N N . VAL A 1 146 ? -9.276 17.716 16.352 1.00 92.38 146 VAL A N 1
ATOM 1121 C CA . VAL A 1 146 ? -8.364 17.761 15.201 1.00 92.38 146 VAL A CA 1
ATOM 1122 C C . VAL A 1 146 ? -8.048 19.200 14.751 1.00 92.38 146 VAL A C 1
ATOM 1124 O O . VAL A 1 146 ? -6.960 19.458 14.237 1.00 92.38 146 VAL A O 1
ATOM 1127 N N . VAL A 1 147 ? -8.966 20.158 14.941 1.00 83.50 147 VAL A N 1
ATOM 1128 C CA . VAL A 1 147 ? -8.781 21.575 14.555 1.00 83.50 147 VAL A CA 1
ATOM 1129 C C . VAL A 1 147 ? -7.920 22.358 15.548 1.00 83.50 147 VAL A C 1
ATOM 1131 O O . VAL A 1 147 ? -7.287 23.331 15.136 1.00 83.50 147 VAL A O 1
ATOM 1134 N N . GLY A 1 148 ? -7.912 21.976 16.828 1.00 70.69 148 GLY A N 1
ATOM 1135 C CA . GLY A 1 148 ? -7.294 22.763 17.896 1.00 70.69 148 GLY A CA 1
ATOM 1136 C C . GLY A 1 148 ? -5.824 23.132 17.641 1.00 70.69 148 GLY A C 1
ATOM 1137 O O . GLY A 1 148 ? -5.017 22.297 17.232 1.00 70.69 148 GLY A O 1
ATOM 1138 N N . ASP A 1 149 ? -5.472 24.397 17.893 1.00 64.06 149 ASP A N 1
ATOM 1139 C CA . ASP A 1 149 ? -4.113 24.913 17.699 1.00 64.06 149 ASP A CA 1
ATOM 1140 C C . ASP A 1 149 ? -3.172 24.412 18.808 1.00 64.06 149 ASP A C 1
ATOM 1142 O O . ASP A 1 149 ? -3.424 24.623 19.996 1.00 64.06 149 ASP A O 1
ATOM 1146 N N . ALA A 1 150 ? -2.063 23.776 18.418 1.00 58.25 150 ALA A N 1
ATOM 1147 C CA . ALA A 1 150 ? -1.021 23.315 19.339 1.00 58.25 150 ALA A CA 1
ATOM 1148 C C . ALA A 1 150 ? -0.376 24.462 20.129 1.00 58.25 150 ALA A C 1
ATOM 1150 O O . ALA A 1 150 ? 0.151 24.237 21.214 1.00 58.25 150 ALA A O 1
ATOM 1151 N N . ASN A 1 151 ? -0.389 25.682 19.580 1.00 56.44 151 ASN A N 1
ATOM 1152 C CA . ASN A 1 151 ? 0.297 26.827 20.172 1.00 56.44 151 ASN A CA 1
ATOM 1153 C C . ASN A 1 151 ? -0.478 27.479 21.327 1.00 56.44 151 ASN A C 1
ATOM 1155 O O . ASN A 1 151 ? 0.076 28.351 21.992 1.00 56.44 151 ASN A O 1
ATOM 1159 N N . ASN A 1 152 ? -1.739 27.092 21.562 1.00 54.75 152 ASN A N 1
ATOM 1160 C CA . ASN A 1 152 ? -2.639 27.797 22.484 1.00 54.75 152 ASN A CA 1
ATOM 1161 C C . ASN A 1 152 ? -3.432 26.883 23.437 1.00 54.75 152 ASN A C 1
ATOM 1163 O O . ASN A 1 152 ? -4.364 27.349 24.091 1.00 54.75 152 ASN A O 1
ATOM 1167 N N . ALA A 1 153 ? -3.085 25.598 23.526 1.00 58.81 153 ALA A N 1
ATOM 1168 C CA . ALA A 1 153 ? -3.801 24.624 24.345 1.00 58.81 153 ALA A CA 1
ATOM 1169 C C . ALA A 1 153 ? -2.803 23.700 25.078 1.00 58.81 153 ALA A C 1
ATOM 1171 O O . ALA A 1 153 ? -1.758 23.361 24.523 1.00 58.81 153 ALA A O 1
ATOM 1172 N N . GLY A 1 154 ? -3.067 23.335 26.340 1.00 63.19 154 GLY A N 1
ATOM 1173 C CA . GLY A 1 154 ? -2.146 22.522 27.149 1.00 63.19 154 GLY A CA 1
ATOM 1174 C C . GLY A 1 154 ? -1.896 21.113 26.588 1.00 63.19 154 GLY A C 1
ATOM 1175 O O . GLY A 1 154 ? -2.626 20.636 25.718 1.00 63.19 154 GLY A O 1
ATOM 1176 N N . ASN A 1 155 ? -0.850 20.427 27.060 1.00 67.62 155 ASN A N 1
ATOM 1177 C CA . ASN A 1 155 ? -0.455 19.098 26.553 1.00 67.62 155 ASN A CA 1
ATOM 1178 C C . ASN A 1 155 ? -1.631 18.103 26.596 1.00 67.62 155 ASN A C 1
ATOM 1180 O O . ASN A 1 155 ? -2.162 17.878 27.670 1.00 67.62 155 ASN A O 1
ATOM 1184 N N . GLY A 1 156 ? -2.000 17.464 25.483 1.00 68.81 156 GLY A N 1
ATOM 1185 C CA . GLY A 1 156 ? -3.078 16.463 25.435 1.00 68.81 156 GLY A CA 1
ATOM 1186 C C . GLY A 1 156 ? -4.469 17.010 25.085 1.00 68.81 156 GLY A C 1
ATOM 1187 O O . GLY A 1 156 ? -5.397 16.238 24.867 1.00 68.81 156 GLY A O 1
ATOM 1188 N N . SER A 1 157 ? -4.622 18.333 24.960 1.00 79.44 157 SER A N 1
ATOM 1189 C CA . SER A 1 157 ? -5.918 18.982 24.685 1.00 79.44 157 SER A CA 1
ATOM 1190 C C . SER A 1 157 ? -6.338 18.998 23.207 1.00 79.44 157 SER A C 1
ATOM 1192 O O . SER A 1 157 ? -7.511 19.203 22.896 1.00 79.44 157 SER A O 1
ATOM 1194 N N . THR A 1 158 ? -5.396 18.794 22.283 1.00 90.25 158 THR A N 1
ATOM 1195 C CA . THR A 1 158 ? -5.631 18.802 20.827 1.00 90.25 158 THR A CA 1
ATOM 1196 C C . THR A 1 158 ? -4.822 17.702 20.155 1.00 90.25 158 THR A C 1
ATOM 1198 O O . THR A 1 158 ? -3.768 17.311 20.663 1.00 90.25 158 THR A O 1
ATOM 1201 N N . LEU A 1 159 ? -5.239 17.243 18.973 1.00 92.75 159 LEU A N 1
ATOM 1202 C CA . LEU A 1 159 ? -4.477 16.244 18.218 1.00 92.75 159 LEU A CA 1
ATOM 1203 C C . LEU A 1 159 ? -3.043 16.722 17.936 1.00 92.75 159 LEU A C 1
ATOM 1205 O O . LEU A 1 159 ? -2.080 15.962 18.033 1.00 92.75 159 LEU A O 1
ATOM 1209 N N . ALA A 1 160 ? -2.886 18.011 17.637 1.00 91.69 160 ALA A N 1
ATOM 1210 C CA . ALA A 1 160 ? -1.592 18.603 17.341 1.00 91.69 160 ALA A CA 1
ATOM 1211 C C . ALA A 1 160 ? -0.630 18.584 18.546 1.00 91.69 160 ALA A C 1
ATOM 1213 O O . ALA A 1 160 ? 0.582 18.557 18.341 1.00 91.69 160 ALA A O 1
ATOM 1214 N N . SER A 1 161 ? -1.144 18.527 19.781 1.00 89.69 161 SER A N 1
ATOM 1215 C CA . SER A 1 161 ? -0.315 18.334 20.978 1.00 89.69 161 SER A CA 1
ATOM 1216 C C . SER A 1 161 ? 0.292 16.925 21.075 1.00 89.69 161 SER A C 1
ATOM 1218 O O . SER A 1 161 ? 1.363 16.775 21.656 1.00 89.69 161 SER A O 1
ATOM 1220 N N . TYR A 1 162 ? -0.339 15.915 20.462 1.00 91.38 162 TYR A N 1
ATOM 1221 C CA . TYR A 1 162 ? 0.174 14.542 20.411 1.00 91.38 162 TYR A CA 1
ATOM 1222 C C . TYR A 1 162 ? 1.150 14.333 19.248 1.00 91.38 162 TYR A C 1
ATOM 1224 O O . TYR A 1 162 ? 2.234 13.792 19.442 1.00 91.38 162 TYR A O 1
ATOM 1232 N N . ILE A 1 163 ? 0.778 14.756 18.034 1.00 92.00 163 ILE A N 1
ATOM 1233 C CA . ILE A 1 163 ? 1.488 14.359 16.798 1.00 92.00 163 ILE A CA 1
ATOM 1234 C C . ILE A 1 163 ? 2.072 15.531 15.996 1.00 92.00 163 ILE A C 1
ATOM 1236 O O . ILE A 1 163 ? 2.599 15.344 14.896 1.00 92.00 163 ILE A O 1
ATOM 1240 N N . GLY A 1 164 ? 1.978 16.749 16.529 1.00 90.69 164 GLY A N 1
ATOM 1241 C CA . GLY A 1 164 ? 2.434 17.973 15.880 1.00 90.69 164 GLY A CA 1
ATOM 1242 C C . GLY A 1 164 ? 1.447 18.542 14.854 1.00 90.69 164 GLY A C 1
ATOM 1243 O O . GLY A 1 164 ? 0.623 17.843 14.261 1.00 90.69 164 GLY A O 1
ATOM 1244 N N . TYR A 1 165 ? 1.572 19.850 14.608 1.00 89.56 165 TYR A N 1
ATOM 1245 C CA . TYR A 1 165 ? 0.653 20.623 13.763 1.00 89.56 165 TYR A CA 1
ATOM 1246 C C . TYR A 1 165 ? 0.494 20.062 12.346 1.00 89.56 165 TYR A C 1
ATOM 1248 O O . TYR A 1 165 ? -0.624 19.918 11.864 1.00 89.56 165 TYR A O 1
ATOM 1256 N N . ARG A 1 166 ? 1.603 19.710 11.678 1.00 89.56 166 ARG A N 1
ATOM 1257 C CA . ARG A 1 166 ? 1.573 19.263 10.275 1.00 89.56 166 ARG A CA 1
ATOM 1258 C C . ARG A 1 166 ? 0.717 18.00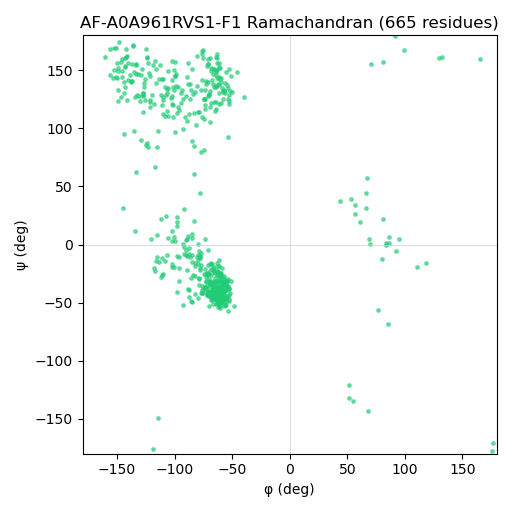4 10.094 1.00 89.56 166 ARG A C 1
ATOM 1260 O O . ARG A 1 166 ? -0.115 17.963 9.196 1.00 89.56 166 ARG A O 1
ATOM 1267 N N . ARG A 1 167 ? 0.900 16.997 10.953 1.00 91.62 167 ARG A N 1
ATOM 1268 C CA . ARG A 1 167 ? 0.177 15.717 10.857 1.00 91.62 167 ARG A CA 1
ATOM 1269 C C . ARG A 1 167 ? -1.284 15.847 11.294 1.00 91.62 167 ARG A C 1
ATOM 1271 O O . ARG A 1 167 ? -2.164 15.250 10.677 1.00 91.62 167 ARG A O 1
ATOM 1278 N N . ALA A 1 168 ? -1.560 16.670 12.306 1.00 93.31 168 ALA A N 1
ATOM 1279 C CA . ALA A 1 168 ? -2.931 16.989 12.701 1.00 93.31 168 ALA A CA 1
ATOM 1280 C C . ALA A 1 168 ? -3.690 17.730 11.585 1.00 93.31 168 ALA A C 1
ATOM 1282 O O . ALA A 1 168 ? -4.813 17.356 11.252 1.00 93.31 168 ALA A O 1
ATOM 1283 N N . ALA A 1 169 ? -3.057 18.719 10.943 1.00 91.62 169 ALA A N 1
ATOM 1284 C CA . ALA A 1 169 ? -3.630 19.441 9.808 1.00 91.62 169 ALA A CA 1
ATOM 1285 C C . ALA A 1 169 ? -3.908 18.518 8.611 1.00 91.62 169 ALA A C 1
ATOM 1287 O O . ALA A 1 169 ? -4.967 18.631 8.000 1.00 91.62 169 ALA A O 1
ATOM 1288 N N . GLN A 1 170 ? -3.010 17.568 8.328 1.00 92.88 170 GLN A N 1
ATOM 1289 C CA . GLN A 1 170 ? -3.232 16.547 7.303 1.00 92.88 170 GLN A CA 1
ATOM 1290 C C . GLN A 1 170 ? -4.444 15.664 7.635 1.00 92.88 170 GLN A C 1
ATOM 1292 O O . GLN A 1 170 ? -5.324 15.479 6.799 1.00 92.88 170 GLN A O 1
ATOM 1297 N N . THR A 1 171 ? -4.536 15.168 8.873 1.00 95.56 171 THR A N 1
ATOM 1298 C CA . THR A 1 171 ? -5.679 14.353 9.329 1.00 95.56 171 THR A CA 1
ATOM 1299 C C . THR A 1 171 ? -6.996 15.117 9.170 1.00 95.56 171 THR A C 1
ATOM 1301 O O . THR A 1 171 ? -7.980 14.567 8.677 1.00 95.56 171 THR A O 1
ATOM 1304 N N . ARG A 1 172 ? -7.000 16.411 9.518 1.00 95.38 172 ARG A N 1
ATOM 1305 C CA . ARG A 1 172 ? -8.147 17.310 9.334 1.00 95.38 172 ARG A CA 1
ATOM 1306 C C . ARG A 1 172 ? -8.607 17.371 7.884 1.00 95.38 172 ARG A C 1
ATOM 1308 O O . ARG A 1 172 ? -9.791 17.217 7.609 1.00 95.38 172 ARG A O 1
ATOM 1315 N N . GLU A 1 173 ? -7.674 17.635 6.978 1.00 95.69 173 GLU A N 1
ATOM 1316 C CA . GLU A 1 173 ? -7.967 17.840 5.564 1.00 95.69 173 GLU A CA 1
ATOM 1317 C C . GLU A 1 173 ? -8.518 16.561 4.925 1.00 95.69 173 GLU A C 1
ATOM 1319 O O . GLU A 1 173 ? -9.527 16.604 4.227 1.00 95.69 173 GLU A O 1
ATOM 1324 N N . LEU A 1 174 ? -7.939 15.403 5.254 1.00 96.94 174 LEU A N 1
ATOM 1325 C CA . LEU A 1 174 ? -8.419 14.104 4.778 1.00 96.94 174 LEU A CA 1
ATOM 1326 C C . LEU A 1 174 ? -9.845 13.795 5.260 1.00 96.94 174 LEU A C 1
ATOM 1328 O O . LEU A 1 174 ? -10.673 13.330 4.472 1.00 96.94 174 LEU A O 1
ATOM 1332 N N . LEU A 1 175 ? -10.152 14.085 6.530 1.00 97.56 175 LEU A N 1
ATOM 1333 C CA . LEU A 1 175 ? -11.508 13.953 7.074 1.00 97.56 175 LEU A CA 1
ATOM 1334 C C . LEU A 1 175 ? -12.498 14.885 6.359 1.00 97.56 175 LEU A C 1
ATOM 1336 O O . LEU A 1 175 ? -13.605 14.459 6.040 1.00 97.56 175 LEU A O 1
ATOM 1340 N N . GLN A 1 176 ? -12.097 16.121 6.045 1.00 96.69 176 GLN A N 1
ATOM 1341 C CA . GLN A 1 176 ? -12.924 17.079 5.300 1.00 96.69 176 GLN A CA 1
ATOM 1342 C C . GLN A 1 176 ? -13.166 16.643 3.849 1.00 96.69 176 GLN A C 1
ATOM 1344 O O . GLN A 1 176 ? -14.283 16.759 3.345 1.00 96.69 176 GLN A O 1
ATOM 1349 N N . ILE A 1 177 ? -12.149 16.093 3.176 1.00 97.25 177 ILE A N 1
ATOM 1350 C CA . ILE A 1 177 ? -12.285 15.555 1.814 1.00 97.25 177 ILE A CA 1
ATOM 1351 C C . ILE A 1 177 ? -13.377 14.480 1.764 1.00 97.25 177 ILE A C 1
ATOM 1353 O O . ILE A 1 177 ? -14.155 14.459 0.804 1.00 97.25 177 ILE A O 1
ATOM 1357 N N . CYS A 1 178 ? -13.459 13.643 2.804 1.00 97.50 178 CYS A N 1
ATOM 1358 C CA . CYS A 1 178 ? -14.360 12.493 2.889 1.00 97.50 178 CYS A CA 1
ATOM 1359 C C . CYS A 1 178 ? -15.628 12.735 3.730 1.00 97.50 178 CYS A C 1
ATOM 1361 O O . CYS A 1 178 ? -16.384 11.790 3.949 1.00 97.50 178 CYS A O 1
ATOM 1363 N N . GLU A 1 179 ? -15.883 13.961 4.202 1.00 96.19 179 GLU A N 1
ATOM 1364 C CA . GLU A 1 179 ? -16.948 14.269 5.174 1.00 96.19 179 GLU A CA 1
ATOM 1365 C C . GLU A 1 179 ? -18.328 13.771 4.721 1.00 96.19 179 GLU A C 1
ATOM 1367 O O . GLU A 1 179 ? -19.054 13.138 5.490 1.00 96.19 179 GLU A O 1
ATOM 1372 N N . GLN A 1 180 ? -18.678 14.012 3.455 1.00 95.50 180 GLN A N 1
ATOM 1373 C CA . GLN A 1 180 ? -19.969 13.599 2.909 1.00 95.50 180 GLN A CA 1
ATOM 1374 C C . GLN A 1 180 ? -20.116 12.070 2.911 1.00 95.50 180 GLN A C 1
ATOM 1376 O O . GLN A 1 180 ? -21.107 11.546 3.423 1.00 95.50 180 GLN A O 1
ATOM 1381 N N . THR A 1 181 ? -19.105 11.352 2.413 1.00 95.75 181 THR A N 1
ATOM 1382 C CA . THR A 1 181 ? -19.080 9.883 2.387 1.00 95.75 181 THR A CA 1
ATOM 1383 C C . THR A 1 181 ? -19.142 9.303 3.800 1.00 95.75 181 THR A C 1
ATOM 1385 O O . THR A 1 181 ? -19.930 8.395 4.062 1.00 95.75 181 THR A O 1
ATOM 1388 N N . LEU A 1 182 ? -18.370 9.862 4.738 1.00 96.88 182 LEU A N 1
ATOM 1389 C CA . LEU A 1 182 ? -18.396 9.483 6.153 1.00 96.88 182 LEU A CA 1
ATOM 1390 C C . LEU A 1 182 ? -19.792 9.661 6.760 1.00 96.88 182 LEU A C 1
ATOM 1392 O O . LEU A 1 182 ? -20.310 8.742 7.393 1.00 96.88 182 LEU A O 1
ATOM 1396 N N . SER A 1 183 ? -20.427 10.808 6.516 1.00 96.00 183 SER A N 1
ATOM 1397 C CA . SER A 1 183 ? -21.776 11.118 6.998 1.00 96.00 183 SER A CA 1
ATOM 1398 C C . SER A 1 183 ? -22.822 10.140 6.459 1.00 96.00 183 SER A C 1
ATOM 1400 O O . SER A 1 183 ? -23.685 9.668 7.202 1.00 96.00 183 SER A O 1
ATOM 1402 N N . ASP A 1 184 ? -22.741 9.771 5.182 1.00 96.00 184 ASP A N 1
ATOM 1403 C CA . ASP A 1 184 ? -23.696 8.841 4.577 1.00 96.00 184 ASP A CA 1
ATOM 1404 C C . ASP A 1 184 ? -23.507 7.397 5.064 1.00 96.00 184 ASP A C 1
ATOM 1406 O O . ASP A 1 184 ? -24.497 6.702 5.332 1.00 96.00 184 ASP A O 1
ATOM 1410 N N . LEU A 1 185 ? -22.260 6.966 5.278 1.00 97.19 185 LEU A N 1
ATOM 1411 C CA . LEU A 1 185 ? -21.960 5.681 5.913 1.00 97.19 185 LEU A CA 1
ATOM 1412 C C . LEU A 1 185 ? -22.419 5.655 7.373 1.00 97.19 185 LEU A C 1
ATOM 1414 O O . LEU A 1 185 ? -23.017 4.669 7.806 1.00 97.19 185 LEU A O 1
ATOM 1418 N N . ALA A 1 186 ? -22.221 6.738 8.123 1.00 96.50 186 ALA A N 1
ATOM 1419 C CA . ALA A 1 186 ? -22.712 6.846 9.489 1.00 96.50 186 ALA A CA 1
ATOM 1420 C C . ALA A 1 186 ? -24.245 6.748 9.542 1.00 96.50 186 ALA A C 1
ATOM 1422 O O . ALA A 1 186 ? -24.785 5.935 10.292 1.00 96.50 186 ALA A O 1
ATOM 1423 N N . LYS A 1 187 ? -24.976 7.470 8.682 1.00 96.44 187 LYS A N 1
ATOM 1424 C CA . LYS A 1 187 ? -26.446 7.343 8.587 1.00 96.44 187 LYS A CA 1
ATOM 1425 C C . LYS A 1 187 ? -26.891 5.906 8.318 1.00 96.44 187 LYS A C 1
ATOM 1427 O O . LYS A 1 187 ? -27.953 5.501 8.789 1.00 96.44 187 LYS A O 1
ATOM 1432 N N . ALA A 1 188 ? -26.127 5.139 7.541 1.00 96.50 188 ALA A N 1
ATOM 1433 C CA . ALA A 1 188 ? -26.405 3.726 7.318 1.00 96.50 188 ALA A CA 1
ATOM 1434 C C . ALA A 1 188 ? -26.111 2.871 8.562 1.00 96.50 188 ALA A C 1
ATOM 1436 O O . ALA A 1 188 ? -26.937 2.028 8.918 1.00 96.50 188 ALA A O 1
ATOM 1437 N N . ALA A 1 189 ? -24.989 3.118 9.242 1.00 97.81 189 ALA A N 1
ATOM 1438 C CA . ALA A 1 189 ? -24.595 2.433 10.471 1.00 97.81 189 ALA A CA 1
ATOM 1439 C C . ALA A 1 189 ? -25.634 2.602 11.582 1.00 97.81 189 ALA A C 1
ATOM 1441 O O . ALA A 1 189 ? -26.120 1.618 12.128 1.00 97.81 189 ALA A O 1
ATOM 1442 N N . PHE A 1 190 ? -26.068 3.834 11.850 1.00 95.88 190 PHE A N 1
ATOM 1443 C CA . PHE A 1 190 ? -27.024 4.148 12.918 1.00 95.88 190 PHE A CA 1
ATOM 1444 C C . PHE A 1 190 ? -28.478 3.722 12.617 1.00 95.88 190 PHE A C 1
ATOM 1446 O O . PHE A 1 190 ? -29.375 3.973 13.419 1.00 95.88 190 PHE A O 1
ATOM 1453 N N . ARG A 1 191 ? -28.730 3.035 11.490 1.00 96.19 191 ARG A N 1
ATOM 1454 C CA . ARG A 1 191 ? -29.976 2.280 11.234 1.00 96.19 191 ARG A CA 1
ATOM 1455 C C . ARG A 1 191 ? -29.898 0.821 11.691 1.00 96.19 191 ARG A C 1
ATOM 1457 O O . ARG A 1 191 ? -30.901 0.103 11.608 1.00 96.19 191 ARG A O 1
ATOM 1464 N N . LEU A 1 192 ? -28.722 0.338 12.085 1.00 97.75 192 LEU A N 1
ATOM 1465 C CA . LEU A 1 192 ? -28.584 -0.956 12.743 1.00 97.75 192 LEU A CA 1
ATOM 1466 C C . LEU A 1 192 ? -29.145 -0.880 14.176 1.00 97.75 192 LEU A C 1
ATOM 1468 O O . LEU A 1 192 ? -29.179 0.207 14.757 1.00 97.75 192 LEU A O 1
ATOM 1472 N N . PRO A 1 193 ? -29.612 -2.004 14.748 1.00 96.56 193 PRO A N 1
ATOM 1473 C CA . PRO A 1 193 ? -30.081 -2.035 16.130 1.00 96.56 193 PRO A CA 1
ATOM 1474 C C . PRO A 1 193 ? -29.014 -1.552 17.119 1.00 96.56 193 PRO A C 1
ATOM 1476 O O . PRO A 1 193 ? -27.836 -1.890 16.995 1.00 96.56 193 PRO A O 1
ATOM 1479 N N . VAL A 1 194 ? -29.428 -0.772 18.116 1.00 96.00 194 VAL A N 1
ATOM 1480 C CA . VAL A 1 194 ? -28.532 -0.340 19.194 1.00 96.00 194 VAL A CA 1
ATOM 1481 C C . VAL A 1 194 ? -28.215 -1.541 20.078 1.00 96.00 194 VAL A C 1
ATOM 1483 O O . VAL A 1 194 ? -29.119 -2.223 20.547 1.00 96.00 194 VAL A O 1
ATOM 1486 N N . THR A 1 195 ? -26.930 -1.773 20.303 1.00 97.19 195 THR A N 1
ATOM 1487 C CA . THR A 1 195 ? -26.385 -2.830 21.151 1.00 97.19 195 THR A CA 1
ATOM 1488 C C . THR A 1 195 ? -25.256 -2.280 22.023 1.00 97.19 195 THR A C 1
ATOM 1490 O O . THR A 1 195 ? -24.800 -1.149 21.834 1.00 97.19 195 THR A O 1
ATOM 1493 N N . LEU A 1 196 ? -24.792 -3.082 22.977 1.00 97.31 196 LEU A N 1
ATOM 1494 C CA . LEU A 1 196 ? -23.599 -2.817 23.765 1.00 97.31 196 LEU A CA 1
ATOM 1495 C C . LEU A 1 196 ? -22.324 -3.030 22.934 1.00 97.31 196 LEU A C 1
ATOM 1497 O O . LEU A 1 196 ? -22.173 -4.049 22.264 1.00 97.31 196 LEU A O 1
ATOM 1501 N N . ASN A 1 197 ? -21.394 -2.083 23.002 1.00 97.06 197 ASN A N 1
ATOM 1502 C CA . ASN A 1 197 ? -20.054 -2.182 22.433 1.00 97.06 197 ASN A CA 1
ATOM 1503 C C . ASN A 1 197 ? -19.017 -1.975 23.541 1.00 97.06 197 ASN A C 1
ATOM 1505 O O . ASN A 1 197 ? -19.250 -1.212 24.473 1.00 97.06 197 ASN A O 1
ATOM 1509 N N . HIS A 1 198 ? -17.866 -2.633 23.420 1.00 96.00 198 HIS A N 1
ATOM 1510 C CA . HIS A 1 198 ? -16.784 -2.572 24.410 1.00 96.00 198 HIS A CA 1
ATOM 1511 C C . HIS A 1 198 ? -16.026 -1.232 24.408 1.00 96.00 198 HIS A C 1
ATOM 1513 O O . HIS A 1 198 ? -15.418 -0.855 25.402 1.00 96.00 198 HIS A O 1
ATOM 1519 N N . GLY A 1 199 ? -16.030 -0.522 23.278 1.00 91.00 199 GLY A N 1
ATOM 1520 C CA . GLY A 1 199 ? -15.245 0.700 23.057 1.00 91.00 199 GLY A CA 1
ATOM 1521 C C . GLY A 1 199 ? -13.767 0.429 22.784 1.00 91.00 199 GLY A C 1
ATOM 1522 O O . GLY A 1 199 ? -13.290 0.753 21.708 1.00 91.00 199 GLY A O 1
ATOM 1523 N N . ASP A 1 200 ? -13.079 -0.272 23.684 1.00 89.19 200 ASP A N 1
ATOM 1524 C CA . ASP A 1 200 ? -11.640 -0.567 23.570 1.00 89.19 200 ASP A CA 1
ATOM 1525 C C . ASP A 1 200 ? -11.341 -2.073 23.457 1.00 89.19 200 ASP A C 1
ATOM 1527 O O . ASP A 1 200 ? -10.841 -2.726 24.374 1.00 89.19 200 ASP A O 1
ATOM 1531 N N . PHE A 1 201 ? -11.762 -2.675 22.347 1.00 92.75 201 PHE A N 1
ATOM 1532 C CA . PHE A 1 201 ? -11.698 -4.125 22.170 1.00 92.75 201 PHE A CA 1
ATOM 1533 C C . PHE A 1 201 ? -10.388 -4.554 21.511 1.00 92.75 201 PHE A C 1
ATOM 1535 O O . PHE A 1 201 ? -10.182 -4.340 20.317 1.00 92.75 201 PHE A O 1
ATOM 1542 N N . HIS A 1 202 ? -9.520 -5.204 22.285 1.00 90.12 202 HIS A N 1
ATOM 1543 C CA . HIS A 1 202 ? -8.269 -5.795 21.812 1.00 90.12 202 HIS A CA 1
ATOM 1544 C C . HIS A 1 202 ? -7.848 -6.988 22.683 1.00 90.12 202 HIS A C 1
ATOM 1546 O O . HIS A 1 202 ? -8.368 -7.188 23.780 1.00 90.12 202 HIS A O 1
ATOM 1552 N N . THR A 1 203 ? -6.849 -7.765 22.255 1.00 89.25 203 THR A N 1
ATOM 1553 C CA . THR A 1 203 ? -6.442 -9.011 22.939 1.00 89.25 203 THR A CA 1
ATOM 1554 C C . THR A 1 203 ? -5.984 -8.830 24.388 1.00 89.25 203 THR A C 1
ATOM 1556 O O . THR A 1 203 ? -6.132 -9.755 25.176 1.00 89.25 203 THR A O 1
ATOM 1559 N N . ASN A 1 204 ? -5.478 -7.653 24.778 1.00 88.38 204 ASN A N 1
ATOM 1560 C CA . ASN A 1 204 ? -5.115 -7.400 26.182 1.00 88.38 204 ASN A CA 1
ATOM 1561 C C . ASN A 1 204 ? -6.320 -7.102 27.099 1.00 88.38 204 ASN A C 1
ATOM 1563 O O . ASN A 1 204 ? -6.122 -7.070 28.307 1.00 88.38 204 ASN A O 1
ATOM 1567 N N . ASN A 1 205 ? -7.525 -6.900 26.549 1.00 91.81 205 ASN A N 1
ATOM 1568 C CA . ASN A 1 205 ? -8.777 -6.624 27.277 1.00 91.81 205 ASN A CA 1
ATOM 1569 C C . ASN A 1 205 ? -9.713 -7.849 27.247 1.00 91.81 205 ASN A C 1
ATOM 1571 O O . ASN A 1 205 ? -10.936 -7.765 27.331 1.00 91.81 205 ASN A O 1
ATOM 1575 N N . MET A 1 206 ? -9.124 -9.033 27.080 1.00 91.62 206 MET A N 1
ATOM 1576 C CA . MET A 1 206 ? -9.830 -10.305 27.149 1.00 91.62 206 MET A CA 1
ATOM 1577 C C . MET A 1 206 ? -8.978 -11.364 27.842 1.00 91.62 206 MET A C 1
ATOM 1579 O O . MET A 1 206 ? -7.761 -11.228 27.971 1.00 91.62 206 MET A O 1
ATOM 1583 N N . ALA A 1 207 ? -9.631 -12.427 28.292 1.00 91.38 207 ALA A N 1
ATOM 1584 C CA . ALA A 1 207 ? -8.997 -13.615 28.843 1.00 91.38 207 ALA A CA 1
ATOM 1585 C C . ALA A 1 207 ? -9.765 -14.869 28.407 1.00 91.38 207 ALA A C 1
ATOM 1587 O O . ALA A 1 207 ? -10.925 -14.781 28.004 1.00 91.38 207 ALA A O 1
ATOM 1588 N N . VAL A 1 208 ? -9.126 -16.035 28.495 1.00 91.75 208 VAL A N 1
ATOM 1589 C CA . VAL A 1 208 ? -9.742 -17.327 28.164 1.00 91.75 208 VAL A CA 1
ATOM 1590 C C . VAL A 1 208 ? -9.934 -18.128 29.446 1.00 91.75 208 VAL A C 1
ATOM 1592 O O . VAL A 1 208 ? -8.984 -18.333 30.205 1.00 91.75 208 VAL A O 1
ATOM 1595 N N . ARG A 1 209 ? -11.174 -18.543 29.712 1.00 90.19 209 ARG A N 1
ATOM 1596 C CA . ARG A 1 209 ? -11.544 -19.399 30.849 1.00 90.19 209 ARG A CA 1
ATOM 1597 C C . ARG A 1 209 ? -11.142 -20.855 30.594 1.00 90.19 209 ARG A C 1
ATOM 1599 O O . ARG A 1 209 ? -10.826 -21.243 29.472 1.00 90.19 209 ARG A O 1
ATOM 1606 N N . GLN A 1 210 ? -11.167 -21.687 31.638 1.00 86.75 210 GLN A N 1
ATOM 1607 C CA . GLN A 1 210 ? -10.813 -23.114 31.534 1.00 86.75 210 GLN A CA 1
ATOM 1608 C C . GLN A 1 210 ? -11.707 -23.905 30.566 1.00 86.75 210 GLN A C 1
ATOM 1610 O O . GLN A 1 210 ? -11.264 -24.900 29.999 1.00 86.75 210 GLN A O 1
ATOM 1615 N N . ASP A 1 211 ? -12.947 -23.460 30.363 1.00 87.12 211 ASP A N 1
ATOM 1616 C CA . ASP A 1 211 ? -13.898 -24.027 29.401 1.00 87.12 211 ASP A CA 1
ATOM 1617 C C . ASP A 1 211 ? -13.645 -23.571 27.947 1.00 87.12 211 ASP A C 1
ATOM 1619 O O . ASP A 1 211 ? -14.370 -23.974 27.038 1.00 87.12 211 ASP A O 1
ATOM 1623 N N . GLY A 1 212 ? -12.618 -22.745 27.715 1.00 86.12 212 GLY A N 1
ATOM 1624 C CA . GLY A 1 212 ? -12.255 -22.201 26.409 1.00 86.12 212 GLY A CA 1
ATOM 1625 C C . GLY A 1 212 ? -13.044 -20.954 26.001 1.00 86.12 212 GLY A C 1
ATOM 1626 O O . GLY A 1 212 ? -12.784 -20.406 24.929 1.00 86.12 212 GLY A O 1
ATOM 1627 N N . GLN A 1 213 ? -13.983 -20.474 26.823 1.00 88.31 213 GLN A N 1
ATOM 1628 C CA . GLN A 1 213 ? -14.743 -19.268 26.508 1.00 88.31 213 GLN A CA 1
ATOM 1629 C C . GLN A 1 213 ? -13.915 -18.002 26.729 1.00 88.31 213 GLN A C 1
ATOM 1631 O O . GLN A 1 213 ? -13.162 -17.873 27.699 1.00 88.31 213 GLN A O 1
ATOM 1636 N N . VAL A 1 214 ? -14.102 -17.031 25.834 1.00 92.88 214 VAL A N 1
ATOM 1637 C CA . VAL A 1 214 ? -13.519 -15.695 25.971 1.00 92.88 214 VAL A CA 1
ATOM 1638 C C . VAL A 1 214 ? -14.395 -14.855 26.902 1.00 92.88 214 VAL A C 1
ATOM 1640 O O . VAL A 1 214 ? -15.613 -14.781 26.729 1.00 92.88 214 VAL A O 1
ATOM 1643 N N . VAL A 1 215 ? -13.764 -14.206 27.877 1.00 93.62 215 VAL A N 1
ATOM 1644 C CA . VAL A 1 215 ? -14.370 -13.206 28.763 1.00 93.62 215 VAL A CA 1
ATOM 1645 C C . VAL A 1 215 ? -13.696 -11.860 28.523 1.00 93.62 215 VAL A C 1
ATOM 1647 O O . VAL A 1 215 ? -12.478 -11.798 28.341 1.00 93.62 215 VAL A O 1
ATOM 1650 N N . PHE A 1 216 ? -14.483 -10.787 28.501 1.00 95.25 216 PHE A N 1
ATOM 1651 C CA . PHE A 1 216 ? -13.995 -9.432 28.261 1.00 95.25 216 PHE A CA 1
ATOM 1652 C C . PHE A 1 216 ? -13.896 -8.664 29.576 1.00 95.25 216 PHE A C 1
ATOM 1654 O O . PHE A 1 216 ? -14.756 -8.788 30.453 1.00 95.25 216 PHE A O 1
ATOM 1661 N N . HIS A 1 217 ? -12.853 -7.859 29.710 1.00 92.75 217 HIS A N 1
ATOM 1662 C CA . HIS A 1 217 ? -12.605 -7.008 30.871 1.00 92.75 217 HIS A CA 1
ATOM 1663 C C . HIS A 1 217 ? -12.154 -5.626 30.394 1.00 92.75 217 HIS A C 1
ATOM 1665 O O . HIS A 1 217 ? -11.922 -5.440 29.210 1.00 92.75 217 HIS A O 1
ATOM 1671 N N . ASP A 1 218 ? -12.040 -4.658 31.304 1.00 91.12 218 ASP A N 1
ATOM 1672 C CA . ASP A 1 218 ? -11.752 -3.259 30.941 1.00 91.12 218 ASP A CA 1
ATOM 1673 C C . ASP A 1 218 ? -12.904 -2.577 30.164 1.00 91.12 218 ASP A C 1
ATOM 1675 O O . ASP A 1 218 ? -12.756 -2.070 29.056 1.00 91.12 218 ASP A O 1
ATOM 1679 N N . TRP A 1 219 ? -14.091 -2.559 30.779 1.00 93.25 219 TRP A N 1
ATOM 1680 C CA . TRP A 1 219 ? -15.326 -2.001 30.209 1.00 93.25 219 TRP A CA 1
ATOM 1681 C C . TRP A 1 219 ? -15.472 -0.477 30.375 1.00 93.25 219 TRP A C 1
ATOM 1683 O O . TRP A 1 219 ? -16.579 0.054 30.286 1.00 93.25 219 TRP A O 1
ATOM 1693 N N . ASP A 1 220 ? -14.376 0.247 30.604 1.00 88.38 220 ASP A N 1
ATOM 1694 C CA . ASP A 1 220 ? -14.430 1.680 30.926 1.00 88.38 220 ASP A CA 1
ATOM 1695 C C . ASP A 1 220 ? -14.961 2.528 29.763 1.00 88.38 220 ASP A C 1
ATOM 1697 O O . ASP A 1 220 ? -15.626 3.539 29.981 1.00 88.38 220 ASP A O 1
ATOM 1701 N N . ASN A 1 221 ? -14.700 2.078 28.534 1.00 90.00 221 ASN A N 1
ATOM 1702 C CA . ASN A 1 221 ? -15.098 2.739 27.292 1.00 90.00 221 ASN A CA 1
ATOM 1703 C C . ASN A 1 221 ? -16.384 2.143 26.692 1.00 90.00 221 ASN A C 1
ATOM 1705 O O . ASN A 1 221 ? -16.672 2.342 25.509 1.00 90.00 221 ASN A O 1
ATOM 1709 N N . ALA A 1 222 ? -17.149 1.365 27.466 1.00 94.94 222 ALA A N 1
ATOM 1710 C CA . ALA A 1 222 ? -18.342 0.723 26.937 1.00 94.94 222 ALA A CA 1
ATOM 1711 C C . ALA A 1 222 ? -19.386 1.762 26.507 1.00 94.94 222 ALA A C 1
ATOM 1713 O O . ALA A 1 222 ? -19.684 2.722 27.219 1.00 94.94 222 ALA A O 1
ATOM 1714 N N . VAL A 1 223 ? -19.974 1.541 25.334 1.00 95.31 223 VAL A N 1
ATOM 1715 C CA . VAL A 1 223 ? -20.903 2.488 24.718 1.00 95.31 223 VAL A CA 1
ATOM 1716 C C . VAL A 1 223 ? -22.000 1.760 23.953 1.00 95.31 223 VAL A C 1
ATOM 1718 O O . VAL A 1 223 ? -21.784 0.723 23.321 1.00 95.31 223 VAL A O 1
ATOM 1721 N N . CYS A 1 224 ? -23.205 2.313 23.982 1.00 96.88 224 CYS A N 1
ATOM 1722 C CA . CYS A 1 224 ? -24.332 1.831 23.204 1.00 96.88 224 CYS A CA 1
ATOM 1723 C C . CYS A 1 224 ? -24.330 2.442 21.802 1.00 96.88 224 CYS A C 1
ATOM 1725 O O . CYS A 1 224 ? -24.192 3.651 21.618 1.00 96.88 224 CYS A O 1
ATOM 1727 N N . GLY A 1 225 ? -24.527 1.605 20.789 1.00 96.38 225 GLY A N 1
ATOM 1728 C CA . GLY A 1 225 ? -24.539 2.029 19.393 1.00 96.38 225 GLY A CA 1
ATOM 1729 C C . GLY A 1 225 ? -24.703 0.848 18.439 1.00 96.38 225 GLY A C 1
ATOM 1730 O O . GLY A 1 225 ? -24.994 -0.259 18.892 1.00 96.38 225 GLY A O 1
ATOM 1731 N N . PRO A 1 226 ? -24.550 1.053 17.123 1.00 97.31 226 PRO A N 1
ATOM 1732 C CA . PRO A 1 226 ? -24.575 -0.052 16.170 1.00 97.31 226 PRO A CA 1
ATOM 1733 C C . PRO A 1 226 ? -23.456 -1.066 16.455 1.00 97.31 226 PRO A C 1
ATOM 1735 O O . PRO A 1 226 ? -22.409 -0.717 17.001 1.00 97.31 226 PRO A O 1
ATOM 1738 N N . ALA A 1 227 ? -23.674 -2.330 16.094 1.00 97.50 227 ALA A N 1
ATOM 1739 C CA . ALA A 1 227 ? -22.625 -3.340 16.129 1.00 97.50 227 ALA A CA 1
ATOM 1740 C C . ALA A 1 227 ? -21.525 -2.964 15.128 1.00 97.50 227 ALA A C 1
ATOM 1742 O O . ALA A 1 227 ? -21.817 -2.567 13.999 1.00 97.50 227 ALA A O 1
ATOM 1743 N N . GLY A 1 228 ? -20.269 -3.101 15.549 1.00 96.19 228 GLY A N 1
ATOM 1744 C CA . GLY A 1 228 ? -19.093 -2.800 14.733 1.00 96.19 228 GLY A CA 1
ATOM 1745 C C . GLY A 1 228 ? -18.195 -1.695 15.295 1.00 96.19 228 GLY A C 1
ATOM 1746 O O . GLY A 1 228 ? -17.041 -1.607 14.884 1.00 96.19 228 GLY A O 1
ATOM 1747 N N . LEU A 1 229 ? -18.674 -0.888 16.257 1.00 96.19 229 LEU A N 1
ATOM 1748 C CA . LEU A 1 229 ? -17.892 0.212 16.857 1.00 96.19 229 LEU A CA 1
ATOM 1749 C C . LEU A 1 229 ? -16.560 -0.277 17.457 1.00 96.19 229 LEU A C 1
ATOM 1751 O O . LEU A 1 229 ? -15.540 0.397 17.375 1.00 96.19 229 LEU A O 1
ATOM 1755 N N . SER A 1 230 ? -16.536 -1.482 18.018 1.00 95.31 230 SER A N 1
ATOM 1756 C CA . SER A 1 230 ? -15.342 -2.020 18.679 1.00 95.31 230 SER A CA 1
ATOM 1757 C C . SER A 1 230 ? -14.401 -2.808 17.763 1.00 95.31 230 SER A C 1
ATOM 1759 O O . SER A 1 230 ? -13.421 -3.366 18.233 1.00 95.31 230 SER A O 1
ATOM 1761 N N . LEU A 1 231 ? -14.654 -2.893 16.457 1.00 94.38 231 LEU A N 1
ATOM 1762 C CA . LEU A 1 231 ? -13.862 -3.780 15.595 1.00 94.38 231 LEU A CA 1
ATOM 1763 C C . LEU A 1 231 ? -12.483 -3.234 15.215 1.00 94.38 231 LEU A C 1
ATOM 1765 O O . LEU A 1 231 ? -11.607 -4.021 14.856 1.00 94.38 231 LEU A O 1
ATOM 1769 N N . ASN A 1 232 ? -12.287 -1.915 15.278 1.00 88.88 232 ASN A N 1
ATOM 1770 C CA . ASN A 1 232 ? -11.151 -1.227 14.659 1.00 88.88 232 ASN A CA 1
ATOM 1771 C C . ASN A 1 232 ? -9.767 -1.755 15.102 1.00 88.88 232 ASN A C 1
ATOM 1773 O O . ASN A 1 232 ? -8.857 -1.808 14.281 1.00 88.88 232 ASN A O 1
ATOM 1777 N N . SER A 1 233 ? -9.625 -2.229 16.344 1.00 84.50 233 SER A N 1
ATOM 1778 C CA . SER A 1 233 ? -8.364 -2.777 16.872 1.00 84.50 233 SER A CA 1
ATOM 1779 C C . SER A 1 233 ? -8.201 -4.297 16.692 1.00 84.50 233 SER A C 1
ATOM 1781 O O . SER A 1 233 ? -7.121 -4.828 16.945 1.00 84.50 233 SER A O 1
ATOM 1783 N N . MET A 1 234 ? -9.240 -5.020 16.250 1.00 88.06 234 MET A N 1
ATOM 1784 C CA . MET A 1 234 ? -9.240 -6.495 16.176 1.00 88.06 234 MET A CA 1
ATOM 1785 C C . MET A 1 234 ? -9.228 -7.057 14.759 1.00 88.06 234 MET A C 1
ATOM 1787 O O . MET A 1 234 ? -8.710 -8.153 14.548 1.00 88.06 234 MET A O 1
ATOM 1791 N N . ILE A 1 235 ? -9.744 -6.306 13.787 1.00 87.94 235 ILE A N 1
ATOM 1792 C CA . ILE A 1 235 ? -9.880 -6.756 12.392 1.00 87.94 235 ILE A CA 1
ATOM 1793 C C . ILE A 1 235 ? -8.614 -6.552 11.547 1.00 87.94 235 ILE A C 1
ATOM 1795 O O . ILE A 1 235 ? -8.640 -6.800 10.352 1.00 87.94 235 ILE A O 1
ATOM 1799 N N . GLY A 1 236 ? -7.500 -6.119 12.142 1.00 84.69 236 GLY A N 1
ATOM 1800 C CA . GLY A 1 236 ? -6.232 -5.908 11.436 1.00 84.69 236 GLY A CA 1
ATOM 1801 C C . GLY A 1 236 ? -6.137 -4.528 10.788 1.00 84.69 236 GLY A C 1
ATOM 1802 O O . GLY A 1 236 ? -5.351 -3.712 11.258 1.00 84.69 236 GLY A O 1
ATOM 1803 N N . SER A 1 237 ? -6.937 -4.258 9.750 1.00 91.50 237 SER A N 1
ATOM 1804 C CA . SER A 1 237 ? -6.960 -2.963 9.049 1.00 91.50 237 SER A CA 1
ATOM 1805 C C . SER A 1 237 ? -8.382 -2.447 8.842 1.00 91.50 237 SER A C 1
ATOM 1807 O O . SER A 1 237 ? -9.227 -3.139 8.271 1.00 91.50 237 SER A O 1
ATOM 1809 N N . VAL A 1 238 ? -8.644 -1.193 9.225 1.00 95.25 238 VAL A N 1
ATOM 1810 C CA . VAL A 1 238 ? -9.937 -0.550 8.947 1.00 95.25 238 VAL A CA 1
ATOM 1811 C C . VAL A 1 238 ? -10.092 -0.326 7.447 1.00 95.25 238 VAL A C 1
ATOM 1813 O O . VAL A 1 238 ? -11.120 -0.687 6.879 1.00 95.25 238 VAL A O 1
ATOM 1816 N N . ALA A 1 239 ? -9.052 0.173 6.776 1.00 93.06 239 ALA A N 1
ATOM 1817 C CA . ALA A 1 239 ? -9.054 0.343 5.324 1.00 93.06 239 ALA A CA 1
ATOM 1818 C C . ALA A 1 239 ? -9.270 -0.991 4.582 1.00 93.06 239 ALA A C 1
ATOM 1820 O O . ALA A 1 239 ? -10.044 -1.043 3.626 1.00 93.06 239 ALA A O 1
ATOM 1821 N N . GLY A 1 240 ? -8.646 -2.082 5.046 1.00 91.81 240 GLY A N 1
ATOM 1822 C CA . GLY A 1 240 ? -8.893 -3.433 4.528 1.00 91.81 240 GLY A CA 1
ATOM 1823 C C . GLY A 1 240 ? -10.359 -3.855 4.665 1.00 91.81 240 GLY A C 1
ATOM 1824 O O . GLY A 1 240 ? -10.973 -4.290 3.690 1.00 91.81 240 GLY A O 1
ATOM 1825 N N . ALA A 1 241 ? -10.961 -3.630 5.835 1.00 93.69 241 ALA A N 1
ATOM 1826 C CA . ALA A 1 241 ? -12.366 -3.947 6.075 1.00 93.69 241 ALA A CA 1
ATOM 1827 C C . ALA A 1 241 ? -13.310 -3.123 5.185 1.00 93.69 241 ALA A C 1
ATOM 1829 O O . ALA A 1 241 ? -14.303 -3.653 4.686 1.00 93.69 241 ALA A O 1
ATOM 1830 N N . LEU A 1 242 ? -12.991 -1.849 4.933 1.00 93.50 242 LEU A N 1
ATOM 1831 C CA . LEU A 1 242 ? -13.748 -1.006 4.005 1.00 93.50 242 LEU A CA 1
ATOM 1832 C C . LEU A 1 242 ? -13.679 -1.537 2.571 1.00 93.50 242 LEU A C 1
ATOM 1834 O O . LEU A 1 242 ? -14.726 -1.674 1.944 1.00 93.50 242 LEU A O 1
ATOM 1838 N N . ARG A 1 243 ? -12.490 -1.904 2.068 1.00 89.75 243 ARG A N 1
ATOM 1839 C CA . ARG A 1 243 ? -12.341 -2.499 0.722 1.00 89.75 243 ARG A CA 1
ATOM 1840 C C . ARG A 1 243 ? -13.164 -3.772 0.552 1.00 89.75 243 ARG A C 1
ATOM 1842 O O . ARG A 1 243 ? -13.669 -4.027 -0.538 1.00 89.75 243 ARG A O 1
ATOM 1849 N N . HIS A 1 244 ? -13.273 -4.560 1.618 1.00 90.19 244 HIS A N 1
ATOM 1850 C CA . HIS A 1 244 ? -14.020 -5.813 1.627 1.00 90.19 244 HIS A CA 1
ATOM 1851 C C . HIS A 1 244 ? -15.542 -5.606 1.700 1.00 90.19 244 HIS A C 1
ATOM 1853 O O . HIS A 1 244 ? -16.305 -6.283 1.014 1.00 90.19 244 HIS A O 1
ATOM 1859 N N . LEU A 1 245 ? -16.003 -4.661 2.524 1.00 91.50 245 LEU A N 1
ATOM 1860 C CA . LEU A 1 245 ? -17.432 -4.427 2.767 1.00 91.50 245 LEU A CA 1
ATOM 1861 C C . LEU A 1 245 ? -18.095 -3.499 1.739 1.00 91.50 245 LEU A C 1
ATOM 1863 O O . LEU A 1 245 ? -19.306 -3.594 1.523 1.00 91.50 245 LEU A O 1
ATOM 1867 N N . MET A 1 246 ? -17.341 -2.575 1.141 1.00 88.81 246 MET A N 1
ATOM 1868 C CA . MET A 1 246 ? -17.864 -1.589 0.194 1.00 88.81 246 MET A CA 1
ATOM 1869 C C . MET A 1 246 ? -17.928 -2.153 -1.237 1.00 88.81 246 MET A C 1
ATOM 1871 O O . MET A 1 246 ? -17.131 -3.014 -1.606 1.00 88.81 246 MET A O 1
ATOM 1875 N N . PRO A 1 247 ? -18.864 -1.674 -2.077 1.00 79.44 247 PRO A N 1
ATOM 1876 C CA . PRO A 1 247 ? -19.027 -2.161 -3.445 1.00 79.44 247 PRO A CA 1
ATOM 1877 C C . PRO A 1 247 ? -17.908 -1.641 -4.370 1.00 79.44 247 PRO A C 1
ATOM 1879 O O . PRO A 1 247 ? -18.103 -0.675 -5.101 1.00 79.44 247 PRO A O 1
ATOM 1882 N N . MET A 1 248 ? -16.744 -2.294 -4.337 1.00 81.06 248 MET A N 1
ATOM 1883 C CA . MET A 1 248 ? -15.560 -1.981 -5.152 1.00 81.06 248 MET A CA 1
ATOM 1884 C C . MET A 1 248 ? -15.309 -3.074 -6.206 1.00 81.06 248 MET A C 1
ATOM 1886 O O . MET A 1 248 ? -15.495 -4.269 -5.945 1.00 81.06 248 MET A O 1
ATOM 1890 N N . LYS A 1 249 ? -14.867 -2.689 -7.410 1.00 69.25 249 LYS A N 1
ATOM 1891 C CA . LYS A 1 249 ? -14.428 -3.622 -8.459 1.00 69.25 249 LYS A CA 1
ATOM 1892 C C . LYS A 1 249 ? -13.228 -4.410 -7.941 1.00 69.25 249 LYS A C 1
ATOM 1894 O O . LYS A 1 249 ? -12.301 -3.847 -7.376 1.00 69.25 249 LYS A O 1
ATOM 1899 N N . GLY A 1 250 ? -13.274 -5.733 -8.084 1.00 57.75 250 GLY A N 1
ATOM 1900 C CA . GLY A 1 250 ? -12.190 -6.595 -7.612 1.00 57.75 250 GLY A CA 1
ATOM 1901 C C . GLY A 1 250 ? -11.936 -6.530 -6.103 1.00 57.75 250 GLY A C 1
ATOM 1902 O O . GLY A 1 250 ? -10.842 -6.918 -5.704 1.00 57.75 250 GLY A O 1
ATOM 1903 N N . GLY A 1 251 ? -12.908 -6.057 -5.294 1.00 54.56 251 GLY A N 1
ATOM 1904 C CA . GLY A 1 251 ? -12.811 -6.012 -3.828 1.00 54.56 251 GLY A CA 1
ATOM 1905 C C . GLY A 1 251 ? -12.138 -7.278 -3.320 1.00 54.56 251 GLY A C 1
ATOM 1906 O O . GLY A 1 251 ? -12.504 -8.356 -3.782 1.00 54.56 251 GLY A O 1
ATOM 1907 N N . ASN A 1 252 ? -11.086 -7.119 -2.513 1.00 49.81 252 ASN A N 1
ATOM 1908 C CA . ASN A 1 252 ? -10.069 -8.139 -2.269 1.00 49.81 252 ASN A CA 1
ATOM 1909 C C . ASN A 1 252 ? -10.708 -9.462 -1.809 1.00 49.81 252 ASN A C 1
ATOM 1911 O O . ASN A 1 252 ? -10.968 -9.665 -0.631 1.00 49.81 252 ASN A O 1
ATOM 1915 N N . ARG A 1 253 ? -10.998 -10.359 -2.758 1.00 51.91 253 ARG A N 1
ATOM 1916 C CA . ARG A 1 253 ? -11.476 -11.727 -2.505 1.00 51.91 253 ARG A CA 1
ATOM 1917 C C . ARG A 1 253 ? -10.292 -12.684 -2.441 1.00 51.91 253 ARG A C 1
ATOM 1919 O O . ARG A 1 253 ? -10.415 -13.835 -2.858 1.00 51.91 253 ARG A O 1
ATOM 1926 N N . ASP A 1 254 ? -9.135 -12.203 -1.991 1.00 56.06 254 ASP A N 1
ATOM 1927 C CA . ASP A 1 254 ? -8.084 -13.119 -1.586 1.00 56.06 254 ASP A CA 1
ATOM 1928 C C . ASP A 1 254 ? -8.612 -13.891 -0.375 1.00 56.06 254 ASP A C 1
ATOM 1930 O O . ASP A 1 254 ? -8.917 -13.315 0.669 1.00 56.06 254 ASP A O 1
ATOM 1934 N N . ALA A 1 255 ? -8.761 -15.205 -0.535 1.00 57.00 255 ALA A N 1
ATOM 1935 C CA . ALA A 1 255 ? -9.223 -16.087 0.530 1.00 57.00 255 ALA A CA 1
ATOM 1936 C C . ALA A 1 255 ? -8.273 -16.086 1.745 1.00 57.00 255 ALA A C 1
ATOM 1938 O O . ALA A 1 255 ? -8.662 -16.567 2.806 1.00 57.00 255 ALA A O 1
ATOM 1939 N N . ASN A 1 256 ? -7.058 -15.544 1.591 1.00 65.00 256 ASN A N 1
ATOM 1940 C CA . ASN A 1 256 ? -6.051 -15.416 2.640 1.00 65.00 256 ASN A CA 1
ATOM 1941 C C . ASN A 1 256 ? -5.981 -14.015 3.277 1.00 65.00 256 ASN A C 1
ATOM 1943 O O . ASN A 1 256 ? -5.121 -13.795 4.129 1.00 65.00 256 ASN A O 1
ATOM 1947 N N . ASP A 1 257 ? -6.841 -13.062 2.898 1.00 85.06 257 ASP A N 1
ATOM 1948 C CA . ASP A 1 257 ? -6.887 -11.758 3.569 1.00 85.06 257 ASP A CA 1
ATOM 1949 C C . ASP A 1 257 ? -7.447 -11.921 4.992 1.00 85.06 257 ASP A C 1
ATOM 1951 O O . ASP A 1 257 ? -8.649 -12.108 5.197 1.00 85.06 257 ASP A O 1
ATOM 1955 N N . GLU A 1 258 ? -6.568 -11.839 5.997 1.00 89.50 258 GLU A N 1
ATOM 1956 C CA . GLU A 1 258 ? -6.943 -11.956 7.410 1.00 89.50 258 GLU A CA 1
ATOM 1957 C C . GLU A 1 258 ? -8.068 -10.991 7.805 1.00 89.50 258 GLU A C 1
ATOM 1959 O O . GLU A 1 258 ? -8.968 -11.369 8.558 1.00 89.50 258 GLU A O 1
ATOM 1964 N N . THR A 1 259 ? -8.057 -9.761 7.279 1.00 91.88 259 THR A N 1
ATOM 1965 C CA . THR A 1 259 ? -9.082 -8.759 7.598 1.00 91.88 259 THR A CA 1
ATOM 1966 C C . THR A 1 259 ? -10.447 -9.222 7.105 1.00 91.88 259 THR A C 1
ATOM 1968 O O . THR A 1 259 ? -11.430 -9.161 7.849 1.00 91.88 259 THR A O 1
ATOM 1971 N N . ALA A 1 260 ? -10.509 -9.737 5.874 1.00 90.50 260 ALA A N 1
ATOM 1972 C CA . ALA A 1 260 ? -11.733 -10.287 5.304 1.00 90.50 260 ALA A CA 1
ATOM 1973 C C . ALA A 1 260 ? -12.233 -11.489 6.119 1.00 90.50 260 ALA A C 1
ATOM 1975 O O . ALA A 1 260 ? -13.419 -11.560 6.438 1.00 90.50 260 ALA A O 1
ATOM 1976 N N . ILE A 1 261 ? -11.331 -12.386 6.538 1.00 92.62 261 ILE A N 1
ATOM 1977 C CA . ILE A 1 261 ? -11.669 -13.550 7.371 1.00 92.62 261 ILE A CA 1
ATOM 1978 C C . ILE A 1 261 ? -12.308 -13.114 8.699 1.00 92.62 261 ILE A C 1
ATOM 1980 O O . ILE A 1 261 ? -13.356 -13.638 9.083 1.00 92.62 261 ILE A O 1
ATOM 1984 N N . TYR A 1 262 ? -11.716 -12.138 9.395 1.00 95.12 262 TYR A N 1
ATOM 1985 C CA . TYR A 1 262 ? -12.256 -11.622 10.657 1.00 95.12 262 TYR A CA 1
ATOM 1986 C C . TYR A 1 262 ? -13.622 -10.949 10.474 1.00 95.12 262 TYR A C 1
ATOM 1988 O O . TYR A 1 262 ? -14.539 -11.188 11.266 1.00 95.12 262 TYR A O 1
ATOM 1996 N N . VAL A 1 263 ? -13.777 -10.134 9.427 1.00 95.25 263 VAL A N 1
ATOM 1997 C CA . VAL A 1 263 ? -15.039 -9.448 9.123 1.00 95.25 263 VAL A CA 1
ATOM 1998 C C . VAL A 1 263 ? -16.143 -10.450 8.790 1.00 95.25 263 VAL A C 1
ATOM 2000 O O . VAL A 1 263 ? -17.235 -10.343 9.346 1.00 95.25 263 VAL A O 1
ATOM 2003 N N . GLU A 1 264 ? -15.876 -11.446 7.944 1.00 95.06 264 GLU A N 1
ATOM 2004 C CA . GLU A 1 264 ? -16.868 -12.465 7.580 1.00 95.06 264 GLU A CA 1
ATOM 2005 C C . GLU A 1 264 ? -17.262 -13.337 8.777 1.00 95.06 264 GLU A C 1
ATOM 2007 O O . GLU A 1 264 ? -18.446 -13.612 8.968 1.00 95.06 264 GLU A O 1
ATOM 2012 N N . ALA A 1 265 ? -16.310 -13.709 9.641 1.00 96.12 265 ALA A N 1
ATOM 2013 C CA . ALA A 1 265 ? -16.615 -14.461 10.858 1.00 96.12 265 ALA A CA 1
ATOM 2014 C C . ALA A 1 265 ? -17.547 -13.681 11.802 1.00 96.12 265 ALA A C 1
ATOM 2016 O O . ALA A 1 265 ? -18.475 -14.252 12.376 1.00 96.12 265 ALA A O 1
ATOM 2017 N N . TYR A 1 266 ? -17.317 -12.374 11.943 1.00 98.00 266 TYR A N 1
ATOM 2018 C CA . TYR A 1 266 ? -18.150 -11.494 12.758 1.00 98.00 266 TYR A CA 1
ATOM 2019 C C . TYR A 1 266 ? -19.541 -11.265 12.144 1.00 98.00 266 TYR A C 1
ATOM 2021 O O . TYR A 1 266 ? -20.548 -11.359 12.846 1.00 98.00 266 TYR A O 1
ATOM 2029 N N . VAL A 1 267 ? -19.617 -11.021 10.829 1.00 98.00 267 VAL A N 1
ATOM 2030 C CA . VAL A 1 267 ? -20.889 -10.883 10.099 1.00 98.00 267 VAL A CA 1
ATOM 2031 C C . VAL A 1 267 ? -21.724 -12.153 10.233 1.00 98.00 267 VAL A C 1
ATOM 2033 O O . VAL A 1 267 ? -22.895 -12.063 10.596 1.00 98.00 267 VAL A O 1
ATOM 2036 N N . ALA A 1 268 ? -21.128 -13.323 9.992 1.00 98.31 268 ALA A N 1
ATOM 2037 C CA . ALA A 1 268 ? -21.814 -14.605 10.104 1.00 98.31 268 ALA A CA 1
ATOM 2038 C C . ALA A 1 268 ? -22.392 -14.819 11.512 1.00 98.31 268 ALA A C 1
ATOM 2040 O O . ALA A 1 268 ? -23.567 -15.155 11.637 1.00 98.31 268 ALA A O 1
ATOM 2041 N N . ALA A 1 269 ? -21.610 -14.534 12.559 1.00 98.38 269 ALA A N 1
ATOM 2042 C CA . ALA A 1 269 ? -22.057 -14.671 13.944 1.00 98.38 269 ALA A CA 1
ATOM 2043 C C . ALA A 1 269 ? -23.219 -13.721 14.299 1.00 98.38 269 ALA A C 1
ATOM 2045 O O . ALA A 1 269 ? -24.165 -14.129 14.969 1.00 98.38 269 ALA A O 1
ATOM 2046 N N . LEU A 1 270 ? -23.204 -12.471 13.816 1.00 98.50 270 LEU A N 1
ATOM 2047 C CA . LEU A 1 270 ? -24.322 -11.537 14.017 1.00 98.50 270 LEU A CA 1
ATOM 2048 C C . LEU A 1 270 ? -25.595 -11.973 13.277 1.00 98.50 270 LEU A C 1
ATOM 2050 O O . LEU A 1 270 ? -26.701 -11.777 13.786 1.00 98.50 270 LEU A O 1
ATOM 2054 N N . VAL A 1 271 ? -25.459 -12.541 12.074 1.00 98.50 271 VAL A N 1
ATOM 2055 C CA . VAL A 1 271 ? -26.600 -13.073 11.312 1.00 98.50 271 VAL A CA 1
ATOM 2056 C C . VAL A 1 271 ? -27.190 -14.289 12.019 1.00 98.50 271 VAL A C 1
ATOM 2058 O O . VAL A 1 271 ? -28.403 -14.345 12.205 1.00 98.50 271 VAL A O 1
ATOM 2061 N N . GLU A 1 272 ? -26.344 -15.230 12.440 1.00 98.19 272 GLU A N 1
ATOM 2062 C CA . GLU A 1 272 ? -26.748 -16.444 13.155 1.00 98.19 272 GLU A CA 1
ATOM 2063 C C . GLU A 1 272 ? -27.432 -16.120 14.489 1.00 98.19 272 GLU A C 1
ATOM 2065 O O . GLU A 1 272 ? -28.477 -16.690 14.798 1.00 98.19 272 GLU A O 1
ATOM 2070 N N . GLY A 1 273 ? -26.910 -15.139 15.233 1.00 97.12 273 GLY A N 1
ATOM 2071 C CA . GLY A 1 273 ? -27.535 -14.635 16.457 1.00 97.12 273 GLY A CA 1
ATOM 2072 C C . GLY A 1 273 ? -28.858 -13.890 16.226 1.00 97.12 273 GLY A C 1
ATOM 2073 O O . GLY A 1 273 ? -29.642 -13.708 17.153 1.00 97.12 273 GLY A O 1
ATOM 2074 N N . GLY A 1 274 ? -29.154 -13.468 14.994 1.00 97.44 274 GLY A N 1
ATOM 2075 C CA . GLY A 1 274 ? -30.369 -12.718 14.676 1.00 97.44 274 GLY A CA 1
ATOM 2076 C C . GLY A 1 274 ? -30.283 -11.220 14.985 1.00 97.44 274 GLY A C 1
ATOM 2077 O O . GLY A 1 274 ? -31.317 -10.565 15.108 1.00 97.44 274 GLY A O 1
ATOM 2078 N N . TYR A 1 275 ? -29.075 -10.650 15.070 1.00 98.06 275 TYR A N 1
ATOM 2079 C CA . TYR A 1 275 ? -28.882 -9.212 15.284 1.00 98.06 275 TYR A CA 1
ATOM 2080 C C . TYR A 1 275 ? -29.425 -8.378 14.108 1.00 98.06 275 TYR A C 1
ATOM 2082 O O . TYR A 1 275 ? -30.200 -7.439 14.292 1.00 98.06 275 TYR A O 1
ATOM 2090 N N . ALA A 1 276 ? -29.032 -8.711 12.874 1.00 98.12 276 ALA A N 1
ATOM 2091 C CA . ALA A 1 276 ? -29.525 -8.080 11.650 1.00 98.12 276 ALA A CA 1
ATOM 2092 C C . ALA A 1 276 ? -29.266 -8.978 10.431 1.00 98.12 276 ALA A C 1
ATOM 2094 O O . ALA A 1 276 ? -28.409 -9.856 10.465 1.00 98.12 276 ALA A O 1
ATOM 2095 N N . SER A 1 277 ? -29.978 -8.737 9.324 1.00 98.12 277 SER A N 1
ATOM 2096 C CA . SER A 1 277 ? -29.694 -9.443 8.071 1.00 98.12 277 SER A CA 1
ATOM 2097 C C . SER A 1 277 ? -28.323 -9.063 7.510 1.00 98.12 277 SER A C 1
ATOM 2099 O O . SER A 1 277 ? -27.875 -7.923 7.661 1.00 98.12 277 SER A O 1
ATOM 2101 N N . GLU A 1 278 ? -27.702 -9.986 6.775 1.00 97.19 278 GLU A N 1
ATOM 2102 C CA . GLU A 1 278 ? -26.401 -9.770 6.134 1.00 97.19 278 GLU A CA 1
ATOM 2103 C C . GLU A 1 278 ? -26.382 -8.493 5.278 1.00 97.19 278 GLU A C 1
ATOM 2105 O O . GLU A 1 278 ? -25.471 -7.676 5.382 1.00 97.19 278 GLU A O 1
ATOM 2110 N N . THR A 1 279 ? -27.438 -8.244 4.497 1.00 96.56 279 THR A N 1
ATOM 2111 C CA . THR A 1 279 ? -27.564 -7.027 3.681 1.00 96.56 279 THR A CA 1
ATOM 2112 C C . THR A 1 279 ? -27.541 -5.747 4.521 1.00 96.56 279 THR A C 1
ATOM 2114 O O . THR A 1 279 ? -26.938 -4.753 4.116 1.00 96.56 279 THR A O 1
ATOM 2117 N N . ARG A 1 280 ? -28.195 -5.739 5.692 1.00 97.44 280 ARG A N 1
ATOM 2118 C CA . ARG A 1 280 ? -28.170 -4.577 6.596 1.00 97.44 280 ARG A CA 1
ATOM 2119 C C . ARG A 1 280 ? -26.787 -4.402 7.211 1.00 97.44 280 ARG A C 1
ATOM 2121 O O . ARG A 1 280 ? -26.310 -3.271 7.261 1.00 97.44 280 ARG A O 1
ATOM 2128 N N . LEU A 1 281 ? -26.147 -5.497 7.621 1.00 97.81 281 LEU A N 1
ATOM 2129 C CA . LEU A 1 281 ? -24.795 -5.490 8.181 1.00 97.81 281 LEU A CA 1
ATOM 2130 C C . LEU A 1 281 ? -23.774 -4.960 7.182 1.00 97.81 281 LEU A C 1
ATOM 2132 O O . LEU A 1 281 ? -23.092 -3.989 7.488 1.00 97.81 281 LEU A O 1
ATOM 2136 N N . ARG A 1 282 ? -23.728 -5.499 5.959 1.00 95.50 282 ARG A N 1
ATOM 2137 C CA . ARG A 1 282 ? -22.797 -5.034 4.916 1.00 95.50 282 ARG A CA 1
ATOM 2138 C C . ARG A 1 282 ? -22.971 -3.549 4.594 1.00 95.50 282 ARG A C 1
ATOM 2140 O O . ARG A 1 282 ? -21.997 -2.857 4.330 1.00 95.50 282 ARG A O 1
ATOM 2147 N N . ARG A 1 283 ? -24.201 -3.030 4.688 1.00 95.81 283 ARG A N 1
ATOM 2148 C CA . ARG A 1 283 ? -24.486 -1.601 4.495 1.00 95.81 283 ARG A CA 1
ATOM 2149 C C . ARG A 1 283 ? -24.082 -0.726 5.690 1.00 95.81 283 ARG A C 1
ATOM 2151 O O . ARG A 1 283 ? -23.712 0.424 5.484 1.00 95.81 283 ARG A O 1
ATOM 2158 N N . GLY A 1 284 ? -24.218 -1.221 6.921 1.00 97.62 284 GLY A N 1
ATOM 2159 C CA . GLY A 1 284 ? -24.016 -0.427 8.139 1.00 97.62 284 GLY A CA 1
ATOM 2160 C C . GLY A 1 284 ? -22.625 -0.548 8.768 1.00 97.62 284 GLY A C 1
ATOM 2161 O O . GLY A 1 284 ? -22.131 0.422 9.340 1.00 97.62 284 GLY A O 1
ATOM 2162 N N . LEU A 1 285 ? -21.967 -1.702 8.644 1.00 97.94 285 LEU A N 1
ATOM 2163 C CA . LEU A 1 285 ? -20.673 -1.968 9.275 1.00 97.94 285 LEU A CA 1
ATOM 2164 C C . LEU A 1 285 ? -19.559 -1.004 8.853 1.00 97.94 285 LEU A C 1
ATOM 2166 O O . LEU A 1 285 ? -18.856 -0.558 9.754 1.00 97.94 285 LEU A O 1
ATOM 2170 N N . PRO A 1 286 ? -19.406 -0.602 7.572 1.00 97.31 286 PRO A N 1
ATOM 2171 C CA . PRO A 1 286 ? -18.378 0.370 7.195 1.00 97.31 286 PRO A CA 1
ATOM 2172 C C . PRO A 1 286 ? -18.438 1.654 8.034 1.00 97.31 286 PRO A C 1
ATOM 2174 O O . PRO A 1 286 ? -17.439 2.072 8.616 1.00 97.31 286 PRO A O 1
ATOM 2177 N N . GLY A 1 287 ? -19.635 2.236 8.176 1.00 97.69 287 GLY A N 1
ATOM 2178 C CA . GLY A 1 287 ? -19.839 3.432 8.993 1.00 97.69 287 GLY A CA 1
ATOM 2179 C C . GLY A 1 287 ? -19.675 3.172 10.489 1.00 97.69 287 GLY A C 1
ATOM 2180 O O . GLY A 1 287 ? -19.165 4.032 11.199 1.00 97.69 287 GLY A O 1
ATOM 2181 N N . SER A 1 288 ? -20.056 1.985 10.975 1.00 97.94 288 SER A N 1
ATOM 2182 C CA . SER A 1 288 ? -19.880 1.633 12.386 1.00 97.94 288 SER A CA 1
ATOM 2183 C C . SER A 1 288 ? -18.406 1.459 12.751 1.00 97.94 288 SER A C 1
ATOM 2185 O O . SER A 1 288 ? -17.982 1.935 1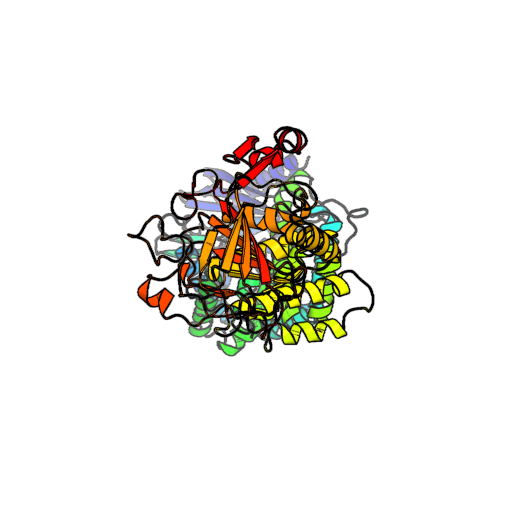3.795 1.00 97.94 288 SER A O 1
ATOM 2187 N N . ILE A 1 289 ? -17.604 0.811 11.908 1.00 98.00 289 ILE A N 1
ATOM 2188 C CA . ILE A 1 289 ? -16.169 0.622 12.162 1.00 98.00 289 ILE A CA 1
ATOM 2189 C C . ILE A 1 289 ? -15.461 1.984 12.185 1.00 98.00 289 ILE A C 1
ATOM 2191 O O . ILE A 1 289 ? -14.669 2.253 13.087 1.00 98.00 289 ILE A O 1
ATOM 2195 N N . LEU A 1 290 ? -15.799 2.869 11.240 1.00 97.62 290 LEU A N 1
ATOM 2196 C CA . LEU A 1 290 ? -15.268 4.234 11.174 1.00 97.62 290 LEU A CA 1
ATOM 2197 C C . LEU A 1 290 ? -15.671 5.077 12.388 1.00 97.62 290 LEU A C 1
ATOM 2199 O O . LEU A 1 290 ? -14.821 5.736 12.980 1.00 97.62 290 LEU A O 1
ATOM 2203 N N . ALA A 1 291 ? -16.940 5.027 12.801 1.00 97.69 291 ALA A N 1
ATOM 2204 C CA . ALA A 1 291 ? -17.390 5.701 14.017 1.00 97.69 291 ALA A CA 1
ATOM 2205 C C . ALA A 1 291 ? -16.646 5.180 15.258 1.00 97.69 291 ALA A C 1
ATOM 2207 O O . ALA A 1 291 ? -16.275 5.964 16.123 1.00 97.69 291 ALA A O 1
ATOM 2208 N N . GLY A 1 292 ? -16.360 3.879 15.309 1.00 96.81 292 GLY A N 1
ATOM 2209 C CA . GLY A 1 292 ? -15.508 3.268 16.325 1.00 96.81 292 GLY A CA 1
ATOM 2210 C C . GLY A 1 292 ? -14.079 3.811 16.354 1.00 96.81 292 GLY A C 1
ATOM 2211 O O . GLY A 1 292 ? -13.558 4.148 17.412 1.00 96.81 292 GLY A O 1
ATOM 2212 N N . LEU A 1 293 ? -13.455 3.943 15.181 1.00 96.69 293 LEU A N 1
ATOM 2213 C CA . LEU A 1 293 ? -12.111 4.510 15.046 1.00 96.69 293 LEU A CA 1
ATOM 2214 C C . LEU A 1 293 ? -12.056 5.970 15.528 1.00 96.69 293 LEU A C 1
ATOM 2216 O O . LEU A 1 293 ? -11.132 6.350 16.245 1.00 96.69 293 LEU A O 1
ATOM 2220 N N . LEU A 1 294 ? -13.059 6.780 15.171 1.00 96.75 294 LEU A N 1
ATOM 2221 C CA . LEU A 1 294 ? -13.166 8.168 15.631 1.00 96.75 294 LEU A CA 1
ATOM 2222 C C . LEU A 1 294 ? -13.470 8.260 17.131 1.00 96.75 294 LEU A C 1
ATOM 2224 O O . LEU A 1 294 ? -12.938 9.137 17.804 1.00 96.75 294 LEU A O 1
ATOM 2228 N N . TYR A 1 295 ? -14.286 7.347 17.663 1.00 95.75 295 TYR A N 1
ATOM 2229 C CA . TYR A 1 295 ? -14.567 7.266 19.096 1.00 95.75 295 TYR A CA 1
ATOM 2230 C C . TYR A 1 295 ? -13.281 7.022 19.897 1.00 95.75 295 TYR A C 1
ATOM 2232 O O . TYR A 1 295 ? -13.002 7.756 20.843 1.00 95.75 295 TYR A O 1
ATOM 2240 N N . ASN A 1 296 ? -12.436 6.094 19.437 1.00 94.06 296 ASN A N 1
ATOM 2241 C CA . ASN A 1 296 ? -11.130 5.833 20.046 1.00 94.06 296 ASN A CA 1
ATOM 2242 C C . ASN A 1 296 ? -10.190 7.043 19.959 1.00 94.06 296 ASN A C 1
ATOM 2244 O O . ASN A 1 296 ? -9.469 7.328 20.910 1.00 94.06 296 ASN A O 1
ATOM 2248 N N . LEU A 1 297 ? -10.220 7.798 18.853 1.00 94.19 297 LEU A N 1
ATOM 2249 C CA . LEU A 1 297 ? -9.433 9.028 18.734 1.00 94.19 297 LEU A CA 1
ATOM 2250 C C . LEU A 1 297 ? -9.867 10.087 19.758 1.00 94.19 297 LEU A C 1
ATOM 2252 O O . LEU A 1 297 ? -9.025 10.718 20.392 1.00 94.19 297 LEU A O 1
ATOM 2256 N N . VAL A 1 298 ? -11.178 10.293 19.904 1.00 92.38 298 VAL A N 1
ATOM 2257 C CA . VAL A 1 298 ? -11.742 11.324 20.786 1.00 92.38 298 VAL A CA 1
ATOM 2258 C C . VAL A 1 298 ? -11.566 10.974 22.266 1.00 92.38 298 VAL A C 1
ATOM 2260 O O . VAL A 1 298 ? -11.432 11.893 23.069 1.00 92.38 298 VAL A O 1
ATOM 2263 N N . ALA A 1 299 ? -11.447 9.694 22.633 1.00 90.44 299 ALA A N 1
ATOM 2264 C CA . ALA A 1 299 ? -11.125 9.288 24.006 1.00 90.44 299 ALA A CA 1
ATOM 2265 C C . ALA A 1 299 ? -9.830 9.949 24.534 1.00 90.44 299 ALA A C 1
ATOM 2267 O O . ALA A 1 299 ? -9.735 10.303 25.709 1.00 90.44 299 ALA A O 1
ATOM 2268 N N . TYR A 1 300 ? -8.854 10.225 23.659 1.00 90.06 300 TYR A N 1
ATOM 2269 C CA . TYR A 1 300 ? -7.631 10.952 24.028 1.00 90.06 300 TYR A CA 1
ATOM 2270 C C . TYR A 1 300 ? -7.848 12.443 24.300 1.00 90.06 300 TYR A C 1
ATOM 2272 O O . TYR A 1 300 ? -7.066 13.048 25.036 1.00 90.06 300 TYR A O 1
ATOM 2280 N N . ALA A 1 301 ? -8.900 13.045 23.742 1.00 85.50 301 ALA A N 1
ATOM 2281 C CA . ALA A 1 301 ? -9.277 14.421 24.050 1.00 85.50 301 ALA A CA 1
ATOM 2282 C C . ALA A 1 301 ? -9.813 14.545 25.488 1.00 85.50 301 ALA A C 1
ATOM 2284 O O . ALA A 1 301 ? -9.613 15.569 26.143 1.00 85.50 301 ALA A O 1
ATOM 2285 N N . GLU A 1 302 ? -10.463 13.494 25.999 1.00 80.94 302 GLU A N 1
ATOM 2286 C CA . GLU A 1 302 ? -11.091 13.479 27.327 1.00 80.94 302 GLU A CA 1
ATOM 2287 C C . GLU A 1 302 ? -10.072 13.403 28.477 1.00 80.94 302 GLU A C 1
ATOM 2289 O O . GLU A 1 302 ? -10.359 13.860 29.589 1.00 80.94 302 GLU A O 1
ATOM 2294 N N . LEU A 1 303 ? -8.846 12.931 28.204 1.00 80.50 303 LEU A N 1
ATOM 2295 C CA . LEU A 1 303 ? -7.732 12.988 29.160 1.00 80.50 303 LEU A CA 1
ATOM 2296 C C . LEU A 1 303 ? -7.435 14.441 29.585 1.00 80.50 303 LEU A C 1
ATOM 2298 O O . LEU A 1 303 ? -7.149 14.722 30.754 1.00 80.50 303 LEU A O 1
ATOM 2302 N N . GLY A 1 304 ? -7.601 15.394 28.662 1.00 75.88 304 GLY A N 1
ATOM 2303 C CA . GLY A 1 304 ? -7.308 16.807 28.876 1.00 75.88 304 GLY A CA 1
ATOM 2304 C C . GLY A 1 304 ? -5.811 17.070 29.047 1.00 75.88 304 GLY A C 1
ATOM 2305 O O . GLY A 1 304 ? -4.988 16.456 28.374 1.00 75.88 304 GLY A O 1
ATOM 2306 N N . GLU A 1 305 ? -5.458 18.009 29.932 1.00 81.75 305 GLU A N 1
ATOM 2307 C CA . GLU A 1 305 ? -4.053 18.316 30.205 1.00 81.75 305 GLU A CA 1
ATOM 2308 C C . GLU A 1 305 ? -3.349 17.174 30.948 1.00 81.75 305 GLU A C 1
ATOM 2310 O O . GLU A 1 305 ? -3.716 16.855 32.078 1.00 81.75 305 GLU A O 1
ATOM 2315 N N . ILE A 1 306 ? -2.322 16.594 30.321 1.00 81.94 306 ILE A N 1
ATOM 2316 C CA . ILE A 1 306 ? -1.515 15.499 30.877 1.00 81.94 306 ILE A CA 1
ATOM 2317 C C . ILE A 1 306 ? -0.020 15.835 30.907 1.00 81.94 306 ILE A C 1
ATOM 2319 O O . ILE A 1 306 ? 0.480 16.722 30.203 1.00 81.94 306 ILE A O 1
ATOM 2323 N N . SER A 1 307 ? 0.727 15.114 31.742 1.00 83.81 307 SER A N 1
ATOM 2324 C CA . SER A 1 307 ? 2.179 15.254 31.837 1.00 83.81 307 SER A CA 1
ATOM 2325 C C . SER A 1 307 ? 2.874 14.923 30.510 1.00 83.81 307 SER A C 1
ATOM 2327 O O . SER A 1 307 ? 2.370 14.156 29.693 1.00 83.81 307 SER A O 1
ATOM 2329 N N . ARG A 1 308 ? 4.085 15.455 30.286 1.00 83.12 308 ARG A N 1
ATOM 2330 C CA . ARG A 1 308 ? 4.876 15.104 29.088 1.00 83.12 308 ARG A CA 1
ATOM 2331 C C . ARG A 1 308 ? 5.222 13.613 29.020 1.00 83.12 308 ARG A C 1
ATOM 2333 O O . ARG A 1 308 ? 5.359 13.081 27.924 1.00 83.12 308 ARG A O 1
ATOM 2340 N N . THR A 1 309 ? 5.383 12.966 30.173 1.00 86.06 309 THR A N 1
ATOM 2341 C CA . THR A 1 309 ? 5.673 11.530 30.264 1.00 86.06 309 THR A CA 1
ATOM 2342 C C . THR A 1 309 ? 4.448 10.700 29.903 1.00 86.06 309 THR A C 1
ATOM 2344 O O . THR A 1 309 ? 4.564 9.716 29.189 1.00 86.06 309 THR A O 1
ATOM 2347 N N . ASP A 1 310 ? 3.265 11.106 30.357 1.00 85.81 310 ASP A N 1
ATOM 2348 C CA . ASP A 1 310 ? 2.016 10.419 30.026 1.00 85.81 310 ASP A CA 1
ATOM 2349 C C . ASP A 1 310 ? 1.628 10.658 28.559 1.00 85.81 310 ASP A C 1
ATOM 2351 O O . ASP A 1 310 ? 1.176 9.742 27.876 1.00 85.81 310 ASP A O 1
ATOM 2355 N N . LEU A 1 311 ? 1.904 11.857 28.032 1.00 86.75 311 LEU A N 1
ATOM 2356 C CA . LEU A 1 311 ? 1.734 12.176 26.616 1.00 86.75 311 LEU A CA 1
ATOM 2357 C C . LEU A 1 311 ? 2.527 11.214 25.725 1.00 86.75 311 LEU A C 1
ATOM 2359 O O . LEU A 1 311 ? 1.969 10.685 24.767 1.00 86.75 311 LEU A O 1
ATOM 2363 N N . SER A 1 312 ? 3.803 10.950 26.039 1.00 87.19 312 SER A N 1
ATOM 2364 C CA . SER A 1 312 ? 4.650 10.080 25.210 1.00 87.19 312 SER A CA 1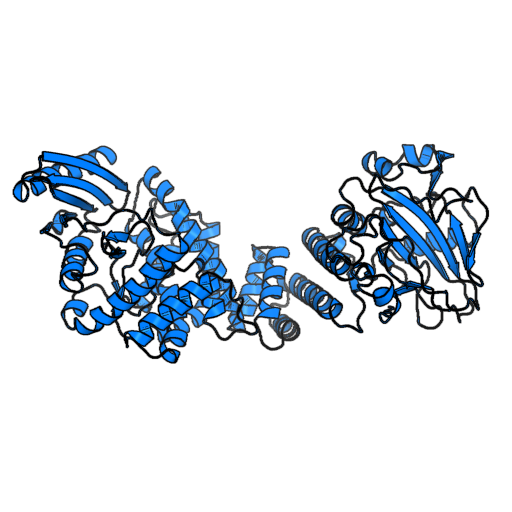
ATOM 2365 C C . SER A 1 312 ? 4.183 8.623 25.177 1.00 87.19 312 SER A C 1
ATOM 2367 O O . SER A 1 312 ? 4.455 7.934 24.195 1.00 87.19 312 SER A O 1
ATOM 2369 N N . VAL A 1 313 ? 3.442 8.168 26.191 1.00 89.56 313 VAL A N 1
ATOM 2370 C CA . VAL A 1 313 ? 2.799 6.843 26.206 1.00 89.56 313 VAL A CA 1
ATOM 2371 C C . VAL A 1 313 ? 1.647 6.772 25.195 1.00 89.56 313 VAL A C 1
ATOM 2373 O O . VAL A 1 313 ? 1.444 5.733 24.572 1.00 89.56 313 VAL A O 1
ATOM 2376 N N . CYS A 1 314 ? 0.924 7.875 24.986 1.00 91.00 314 CYS A N 1
ATOM 2377 C CA . CYS A 1 314 ? -0.230 7.937 24.084 1.00 91.00 314 CYS A CA 1
ATOM 2378 C C . CYS A 1 314 ? 0.146 8.143 22.608 1.00 91.00 314 CYS A C 1
ATOM 2380 O O . CYS A 1 314 ? -0.615 7.738 21.730 1.00 91.00 314 CYS A O 1
ATOM 2382 N N . VAL A 1 315 ? 1.295 8.774 22.315 1.00 92.19 315 VAL A N 1
ATOM 2383 C CA . VAL A 1 315 ? 1.674 9.183 20.944 1.00 92.19 315 VAL A CA 1
ATOM 2384 C C . VAL A 1 315 ? 1.590 8.025 19.953 1.00 92.19 315 VAL A C 1
ATOM 2386 O O . VAL A 1 315 ? 1.000 8.192 18.890 1.00 92.19 315 VAL A O 1
ATOM 2389 N N . ALA A 1 316 ? 2.130 6.855 20.301 1.00 92.56 316 ALA A N 1
ATOM 2390 C CA . ALA A 1 316 ? 2.171 5.716 19.386 1.00 92.56 316 ALA A CA 1
ATOM 2391 C C . ALA A 1 316 ? 0.768 5.237 18.974 1.00 92.56 316 ALA A C 1
ATOM 2393 O O . ALA A 1 316 ? 0.555 4.899 17.808 1.00 92.56 316 ALA A O 1
ATOM 2394 N N . ASP A 1 317 ? -0.196 5.237 19.899 1.00 91.75 317 ASP A N 1
ATOM 2395 C CA . ASP A 1 317 ? -1.558 4.810 19.577 1.00 91.75 317 ASP A CA 1
ATOM 2396 C C . ASP A 1 317 ? -2.324 5.882 18.793 1.00 91.75 317 ASP A C 1
ATOM 2398 O O . ASP A 1 317 ? -2.971 5.572 17.795 1.00 91.75 317 ASP A O 1
ATOM 2402 N N . VAL A 1 318 ? -2.156 7.163 19.143 1.00 94.62 318 VAL A N 1
ATOM 2403 C CA . VAL A 1 318 ? -2.736 8.277 18.374 1.00 94.62 318 VAL A CA 1
ATOM 2404 C C . VAL A 1 318 ? -2.186 8.309 16.942 1.00 94.62 318 VAL A C 1
ATOM 2406 O O . VAL A 1 318 ? -2.949 8.483 15.989 1.00 94.62 318 VAL A O 1
ATOM 2409 N N . GLU A 1 319 ? -0.880 8.097 16.755 1.00 95.44 319 GLU A N 1
ATOM 2410 C CA . GLU A 1 319 ? -0.259 7.977 15.430 1.00 95.44 319 GLU A CA 1
ATOM 2411 C C . GLU A 1 319 ? -0.824 6.789 14.643 1.00 95.44 319 GLU A C 1
ATOM 2413 O O . GLU A 1 319 ? -1.133 6.930 13.455 1.00 95.44 319 GLU A O 1
ATOM 2418 N N . ARG A 1 320 ? -1.009 5.634 15.298 1.00 94.75 320 ARG A N 1
ATOM 2419 C CA . ARG A 1 320 ? -1.628 4.450 14.689 1.00 94.75 320 ARG A CA 1
ATOM 2420 C C . ARG A 1 320 ? -3.059 4.745 14.233 1.00 94.75 320 ARG A C 1
ATOM 2422 O O . ARG A 1 320 ? -3.393 4.448 13.087 1.00 94.75 320 ARG A O 1
ATOM 2429 N N . ILE A 1 321 ? -3.882 5.364 15.080 1.00 95.56 321 ILE A N 1
ATOM 2430 C CA . ILE A 1 321 ? -5.263 5.740 14.745 1.00 95.56 321 ILE A CA 1
ATOM 2431 C C . ILE A 1 321 ? -5.287 6.725 13.565 1.00 95.56 321 ILE A C 1
ATOM 2433 O O . ILE A 1 321 ? -6.040 6.525 12.614 1.00 95.56 321 ILE A O 1
ATOM 2437 N N . CYS A 1 322 ? -4.424 7.748 13.553 1.00 96.56 322 CYS A N 1
ATOM 2438 C CA . CYS A 1 322 ? -4.352 8.712 12.445 1.00 96.56 322 CYS A CA 1
ATOM 2439 C C . CYS A 1 322 ? -3.896 8.074 11.124 1.00 96.56 322 CYS A C 1
ATOM 2441 O O . CYS A 1 322 ? -4.343 8.481 10.045 1.00 96.56 322 CYS A O 1
ATOM 2443 N N . LYS A 1 323 ? -3.033 7.054 11.189 1.00 95.31 323 LYS A N 1
ATOM 2444 C CA . LYS A 1 323 ? -2.645 6.262 10.018 1.00 95.31 323 LYS A CA 1
ATOM 2445 C C . LYS A 1 323 ? -3.834 5.475 9.462 1.00 95.31 323 LYS A C 1
ATOM 2447 O O . LYS A 1 323 ? -4.061 5.522 8.255 1.00 95.31 323 LYS A O 1
ATOM 2452 N N . GLU A 1 324 ? -4.619 4.821 10.319 1.00 95.94 324 GLU A N 1
ATOM 2453 C CA . GLU A 1 324 ? -5.851 4.131 9.905 1.00 95.94 324 GLU A CA 1
ATOM 2454 C C . GLU A 1 324 ? -6.883 5.110 9.326 1.00 95.94 324 GLU A C 1
ATOM 2456 O O . GLU A 1 324 ? -7.516 4.796 8.318 1.00 95.94 324 GLU A O 1
ATOM 2461 N N . ILE A 1 325 ? -7.015 6.321 9.887 1.00 97.38 325 ILE A N 1
ATOM 2462 C CA . ILE A 1 325 ? -7.865 7.384 9.322 1.00 97.38 325 ILE A CA 1
ATOM 2463 C C . ILE A 1 325 ? -7.378 7.766 7.923 1.00 97.38 325 ILE A C 1
ATOM 2465 O O . ILE A 1 325 ? -8.176 7.795 6.992 1.00 97.38 325 ILE A O 1
ATOM 2469 N N . THR A 1 326 ? -6.074 8.007 7.754 1.00 96.12 326 THR A N 1
ATOM 2470 C CA . THR A 1 326 ? -5.482 8.347 6.450 1.00 96.12 326 THR A CA 1
ATOM 2471 C C . THR A 1 326 ? -5.797 7.282 5.403 1.00 96.12 326 THR A C 1
ATOM 2473 O O . THR A 1 326 ? -6.342 7.594 4.345 1.00 96.12 326 THR A O 1
ATOM 2476 N N . GLN A 1 327 ? -5.510 6.016 5.716 1.00 95.56 327 GLN A N 1
ATOM 2477 C CA . GLN A 1 327 ? -5.756 4.899 4.805 1.00 95.56 327 GLN A CA 1
ATOM 2478 C C . GLN A 1 327 ? -7.250 4.716 4.516 1.00 95.56 327 GLN A C 1
ATOM 2480 O O . GLN A 1 327 ? -7.631 4.472 3.375 1.00 95.56 327 GLN A O 1
ATOM 2485 N N . SER A 1 328 ? -8.108 4.882 5.523 1.00 96.44 328 SER A N 1
ATOM 2486 C CA . SER A 1 328 ? -9.559 4.798 5.351 1.00 96.44 328 SER A CA 1
ATOM 2487 C C . SER A 1 328 ? -10.082 5.910 4.446 1.00 96.44 328 SER A C 1
ATOM 2489 O O . SER A 1 328 ? -10.841 5.626 3.527 1.00 96.44 328 SER A O 1
ATOM 2491 N N . CYS A 1 329 ? -9.638 7.156 4.632 1.00 97.69 329 CYS A N 1
ATOM 2492 C CA . CYS A 1 329 ? -10.006 8.277 3.767 1.00 97.69 329 CYS A CA 1
ATOM 2493 C C . CYS A 1 329 ? -9.572 8.052 2.312 1.00 97.69 329 CYS A C 1
ATOM 2495 O O . CYS A 1 329 ? -10.339 8.365 1.406 1.00 97.69 329 CYS A O 1
ATOM 2497 N N . MET A 1 330 ? -8.399 7.454 2.076 1.00 95.69 330 MET A N 1
ATOM 2498 C CA . MET A 1 330 ? -7.987 7.047 0.725 1.00 95.69 330 MET A CA 1
ATOM 2499 C C . MET A 1 330 ? -8.925 5.988 0.130 1.00 95.69 330 MET A C 1
ATOM 2501 O O . MET A 1 330 ? -9.230 6.053 -1.050 1.00 95.69 330 MET A O 1
ATOM 2505 N N . VAL A 1 331 ? -9.439 5.034 0.914 1.00 94.38 331 VAL A N 1
ATOM 2506 C CA . VAL A 1 331 ? -10.435 4.075 0.397 1.00 94.38 331 VAL A CA 1
ATOM 2507 C C . VAL A 1 331 ? -11.772 4.758 0.106 1.00 94.38 331 VAL A C 1
ATOM 2509 O O . VAL A 1 331 ? -12.376 4.532 -0.942 1.00 94.38 331 VAL A O 1
ATOM 2512 N N . LEU A 1 332 ? -12.229 5.622 1.014 1.00 95.12 332 LEU A N 1
ATOM 2513 C CA . LEU A 1 332 ? -13.502 6.331 0.892 1.00 95.12 332 LEU A CA 1
ATOM 2514 C C . LEU A 1 332 ? -13.527 7.287 -0.302 1.00 95.12 332 LEU A C 1
ATOM 2516 O O . LEU A 1 332 ? -14.555 7.370 -0.982 1.00 95.12 332 LEU A O 1
ATOM 2520 N N . SER A 1 333 ? -12.418 7.980 -0.579 1.00 94.69 333 SER A N 1
ATOM 2521 C CA . SER A 1 333 ? -12.334 8.938 -1.685 1.00 94.69 333 SER A CA 1
ATOM 2522 C C . SER A 1 333 ? -12.621 8.290 -3.035 1.00 94.69 333 SER A C 1
ATOM 2524 O O . SER A 1 333 ? -13.193 8.948 -3.896 1.00 94.69 333 SER A O 1
ATOM 2526 N N . MET A 1 334 ? -12.313 7.002 -3.209 1.00 91.19 334 MET A N 1
ATOM 2527 C CA . MET A 1 334 ? -12.551 6.264 -4.457 1.00 91.19 334 MET A CA 1
ATOM 2528 C C . MET A 1 334 ? -14.037 6.034 -4.762 1.00 91.19 334 MET A C 1
ATOM 2530 O O . MET A 1 334 ? -14.393 5.689 -5.886 1.00 91.19 334 MET A O 1
ATOM 2534 N N . THR A 1 335 ? -14.910 6.202 -3.766 1.00 88.62 335 THR A N 1
ATOM 2535 C CA . THR A 1 335 ? -16.352 5.930 -3.891 1.00 88.62 335 THR A CA 1
ATOM 2536 C C . THR A 1 335 ? -17.192 7.169 -4.174 1.00 88.62 335 THR A C 1
ATOM 2538 O O . THR A 1 335 ? -18.367 7.046 -4.517 1.00 88.62 335 THR A O 1
ATOM 2541 N N . ASP A 1 336 ? -16.591 8.356 -4.075 1.00 90.62 336 ASP A N 1
ATOM 2542 C CA . ASP A 1 336 ? -17.221 9.630 -4.404 1.00 90.62 336 ASP A CA 1
ATOM 2543 C C . ASP A 1 336 ? -16.344 10.422 -5.377 1.00 90.62 336 ASP A C 1
ATOM 2545 O O . ASP A 1 336 ? -15.159 10.656 -5.138 1.00 90.62 336 ASP A O 1
ATOM 2549 N N . ARG A 1 337 ? -16.938 10.870 -6.485 1.00 90.75 337 ARG A N 1
ATOM 2550 C CA . ARG A 1 337 ? -16.197 11.541 -7.560 1.00 90.75 337 ARG A CA 1
ATOM 2551 C C . ARG A 1 337 ? -15.556 12.851 -7.091 1.00 90.75 337 ARG A C 1
ATOM 2553 O O . ARG A 1 337 ? -14.409 13.121 -7.436 1.00 90.75 337 ARG A O 1
ATOM 2560 N N . GLY A 1 338 ? -16.265 13.643 -6.285 1.00 92.31 338 GLY A N 1
ATOM 2561 C CA . GLY A 1 338 ? -15.746 14.911 -5.766 1.00 92.31 338 GLY A CA 1
ATOM 2562 C C . GLY A 1 338 ? -14.611 14.703 -4.761 1.00 92.31 338 GLY A C 1
ATOM 2563 O O . GLY A 1 338 ? -13.595 15.400 -4.808 1.00 92.31 338 GLY A O 1
ATOM 2564 N N . ALA A 1 339 ? -14.748 13.712 -3.879 1.00 94.50 339 ALA A N 1
ATOM 2565 C CA . ALA A 1 339 ? -13.705 13.310 -2.946 1.00 94.50 339 ALA A CA 1
ATOM 2566 C C . ALA A 1 339 ? -12.469 12.762 -3.671 1.00 94.50 339 ALA A C 1
ATOM 2568 O O . ALA A 1 339 ? -11.358 13.102 -3.274 1.00 94.50 339 ALA A O 1
ATOM 2569 N N . SER A 1 340 ? -12.638 11.993 -4.753 1.00 94.25 340 SER A N 1
ATOM 2570 C CA . SER A 1 340 ? -11.531 11.506 -5.590 1.00 94.25 340 SER A CA 1
ATOM 2571 C C . SER A 1 340 ? -10.676 12.654 -6.132 1.00 94.25 340 SER A C 1
ATOM 2573 O O . SER A 1 340 ? -9.459 12.640 -5.965 1.00 94.25 340 SER A O 1
ATOM 2575 N N . VAL A 1 341 ? -11.298 13.679 -6.731 1.00 94.12 341 VAL A N 1
ATOM 2576 C CA . VAL A 1 341 ? -10.575 14.838 -7.293 1.00 94.12 341 VAL A CA 1
ATOM 2577 C C . VAL A 1 341 ? -9.780 15.562 -6.204 1.00 94.12 341 VAL A C 1
ATOM 2579 O O . VAL A 1 341 ? -8.582 15.791 -6.366 1.00 94.12 341 VAL A O 1
ATOM 2582 N N . ARG A 1 342 ? -10.417 15.860 -5.063 1.00 95.19 342 ARG A N 1
ATOM 2583 C CA . ARG A 1 342 ? -9.750 16.544 -3.943 1.00 95.19 342 ARG A CA 1
ATOM 2584 C C . ARG A 1 342 ? -8.655 15.696 -3.295 1.00 95.19 342 ARG A C 1
ATOM 2586 O O . ARG A 1 342 ? -7.641 16.242 -2.877 1.00 95.19 342 ARG A O 1
ATOM 2593 N N . MET A 1 343 ? -8.832 14.375 -3.220 1.00 96.12 343 MET A N 1
ATOM 2594 C CA . MET A 1 343 ? -7.809 13.461 -2.705 1.00 96.12 343 MET A CA 1
ATOM 2595 C C . MET A 1 343 ? -6.583 13.433 -3.620 1.00 96.12 343 MET A C 1
ATOM 2597 O O . MET A 1 343 ? -5.463 13.555 -3.136 1.00 96.12 343 MET A O 1
ATOM 2601 N N . LEU A 1 344 ? -6.778 13.321 -4.936 1.00 94.56 344 LEU A N 1
ATOM 2602 C CA . LEU A 1 344 ? -5.678 13.346 -5.905 1.00 94.56 344 LEU A CA 1
ATOM 2603 C C . LEU A 1 344 ? -4.911 14.671 -5.852 1.00 94.56 344 LEU A C 1
ATOM 2605 O O . LEU A 1 344 ? -3.682 14.671 -5.887 1.00 94.56 344 LEU A O 1
ATOM 2609 N N . GLU A 1 345 ? -5.625 15.789 -5.704 1.00 94.38 345 GLU A N 1
ATOM 2610 C CA . GLU A 1 345 ? -5.009 17.099 -5.488 1.00 94.38 345 GLU A CA 1
ATOM 2611 C C . GLU A 1 345 ? -4.187 17.136 -4.192 1.00 94.38 345 GLU A C 1
ATOM 2613 O O . GLU A 1 345 ? -3.012 17.512 -4.215 1.00 94.38 345 GLU A O 1
ATOM 2618 N N . HIS A 1 346 ? -4.771 16.678 -3.082 1.00 94.31 346 HIS A N 1
ATOM 2619 C CA . HIS A 1 346 ? -4.108 16.634 -1.783 1.00 94.31 346 HIS A CA 1
ATOM 2620 C C . HIS A 1 346 ? -2.830 15.786 -1.805 1.00 94.31 346 HIS A C 1
ATOM 2622 O O . HIS A 1 346 ? -1.790 16.232 -1.313 1.00 94.31 346 HIS A O 1
ATOM 2628 N N . LEU A 1 347 ? -2.885 14.578 -2.374 1.00 94.06 347 LEU A N 1
ATOM 2629 C CA . LEU A 1 347 ? -1.742 13.665 -2.433 1.00 94.06 347 LEU A CA 1
ATOM 2630 C C . LEU A 1 347 ? -0.627 14.214 -3.324 1.00 94.06 347 LEU A C 1
ATOM 2632 O O . LEU A 1 347 ? 0.531 14.220 -2.906 1.00 94.06 347 LEU A O 1
ATOM 2636 N N . ALA A 1 348 ? -0.961 14.753 -4.498 1.00 91.31 348 ALA A N 1
ATOM 2637 C CA . ALA A 1 348 ? 0.042 15.336 -5.383 1.00 91.31 348 ALA A CA 1
ATOM 2638 C C . ALA A 1 348 ? 0.753 16.530 -4.730 1.00 91.31 348 ALA A C 1
ATOM 2640 O O . ALA A 1 348 ? 1.962 16.690 -4.884 1.00 91.31 348 ALA A O 1
ATOM 2641 N N . GLN A 1 349 ? 0.016 17.347 -3.974 1.00 90.75 349 GLN A N 1
ATOM 2642 C CA . GLN A 1 349 ? 0.552 18.546 -3.336 1.00 90.75 349 GLN A CA 1
ATOM 2643 C C . GLN A 1 349 ? 1.353 18.254 -2.058 1.00 90.75 349 GLN A C 1
ATOM 2645 O O . GLN A 1 349 ? 2.311 18.973 -1.771 1.00 90.75 349 GLN A O 1
ATOM 2650 N N . ASN A 1 350 ? 0.956 17.242 -1.278 1.00 90.12 350 ASN A N 1
ATOM 2651 C CA . ASN A 1 350 ? 1.471 17.034 0.081 1.00 90.12 350 ASN A CA 1
ATOM 2652 C C . ASN A 1 350 ? 2.219 15.709 0.293 1.00 90.12 350 ASN A C 1
ATOM 2654 O O . ASN A 1 350 ? 2.968 15.602 1.265 1.00 90.12 350 ASN A O 1
ATOM 2658 N N . ALA A 1 351 ? 2.016 14.706 -0.565 1.00 89.81 351 ALA A N 1
ATOM 2659 C CA . ALA A 1 351 ? 2.557 13.353 -0.393 1.00 89.81 351 ALA A CA 1
ATOM 2660 C C . ALA A 1 351 ? 3.551 12.921 -1.488 1.00 89.81 351 ALA A C 1
ATOM 2662 O O . ALA A 1 351 ? 4.269 11.945 -1.288 1.00 89.81 351 ALA A O 1
ATOM 2663 N N . GLY A 1 352 ? 3.623 13.645 -2.609 1.00 90.12 352 GLY A N 1
ATOM 2664 C CA . GLY A 1 352 ? 4.580 13.385 -3.690 1.00 90.12 352 GLY A CA 1
ATOM 2665 C C . GLY A 1 352 ? 4.051 12.454 -4.783 1.00 90.12 352 GLY A C 1
ATOM 2666 O O . GLY A 1 352 ? 2.900 11.994 -4.749 1.00 90.12 352 GLY A O 1
ATOM 2667 N N . PHE A 1 353 ? 4.883 12.204 -5.797 1.00 90.94 353 PHE A N 1
ATOM 2668 C CA . PHE A 1 353 ? 4.444 11.486 -6.998 1.00 90.94 353 PHE A CA 1
ATOM 2669 C C . PHE A 1 353 ? 4.169 10.009 -6.714 1.00 90.94 353 PHE A C 1
ATOM 2671 O O . PHE A 1 353 ? 3.146 9.487 -7.146 1.00 90.94 353 PHE A O 1
ATOM 2678 N N . GLU A 1 354 ? 5.035 9.348 -5.944 1.00 90.56 354 GLU A N 1
ATOM 2679 C CA . GLU A 1 354 ? 4.933 7.911 -5.660 1.00 90.56 354 GLU A CA 1
ATOM 2680 C C . GLU A 1 354 ? 3.627 7.552 -4.933 1.00 90.56 354 GLU A C 1
ATOM 2682 O O . GLU A 1 354 ? 2.913 6.632 -5.335 1.00 90.56 354 GLU A O 1
ATOM 2687 N N . VAL A 1 355 ? 3.265 8.308 -3.891 1.00 91.62 355 VAL A N 1
ATOM 2688 C CA . VAL A 1 355 ? 2.011 8.086 -3.152 1.00 91.62 355 VAL A CA 1
ATOM 2689 C C . VAL A 1 355 ? 0.801 8.350 -4.049 1.00 91.62 355 VAL A C 1
ATOM 2691 O O . VAL A 1 355 ? -0.170 7.594 -4.012 1.00 91.62 355 VAL A O 1
ATOM 2694 N N . THR A 1 356 ? 0.876 9.383 -4.891 1.00 93.50 356 THR A N 1
ATOM 2695 C CA . THR A 1 356 ? -0.171 9.692 -5.871 1.00 93.50 356 THR A CA 1
ATOM 2696 C C . THR A 1 356 ? -0.330 8.550 -6.876 1.00 93.50 356 THR A C 1
ATOM 2698 O O . THR A 1 356 ? -1.443 8.074 -7.076 1.00 93.50 356 THR A O 1
ATOM 2701 N N . LEU A 1 357 ? 0.767 8.052 -7.454 1.00 92.69 357 LEU A N 1
ATOM 2702 C CA . LEU A 1 357 ? 0.772 6.927 -8.391 1.00 92.69 357 LEU A CA 1
ATOM 2703 C C . LEU A 1 357 ? 0.162 5.668 -7.764 1.00 92.69 357 LEU A C 1
ATOM 2705 O O . LEU A 1 357 ? -0.694 5.039 -8.381 1.00 92.69 357 LEU A O 1
ATOM 2709 N N . ASN A 1 358 ? 0.550 5.330 -6.532 1.00 91.62 358 ASN A N 1
ATOM 2710 C CA . ASN A 1 358 ? 0.002 4.180 -5.811 1.00 91.62 358 ASN A CA 1
ATOM 2711 C C . ASN A 1 358 ? -1.508 4.316 -5.574 1.00 91.62 358 ASN A C 1
ATOM 2713 O O . ASN A 1 358 ? -2.243 3.341 -5.722 1.00 91.62 358 ASN A O 1
ATOM 2717 N N . HIS A 1 359 ? -1.991 5.521 -5.257 1.00 93.50 359 HIS A N 1
ATOM 2718 C CA . HIS A 1 359 ? -3.425 5.755 -5.106 1.00 93.50 359 HIS A CA 1
ATOM 2719 C C . HIS A 1 359 ? -4.174 5.642 -6.442 1.00 93.50 359 HIS A C 1
ATOM 2721 O O . HIS A 1 359 ? -5.214 4.993 -6.498 1.00 93.50 359 HIS A O 1
ATOM 2727 N N . VAL A 1 360 ? -3.631 6.198 -7.532 1.00 93.06 360 VAL A N 1
ATOM 2728 C CA . VAL A 1 360 ? -4.207 6.060 -8.886 1.00 93.06 360 VAL A CA 1
ATOM 2729 C C . VAL A 1 360 ? -4.246 4.586 -9.306 1.00 93.06 360 VAL A C 1
ATOM 2731 O O . VAL A 1 360 ? -5.230 4.142 -9.896 1.00 93.06 360 VAL A O 1
ATOM 2734 N N . TRP A 1 361 ? -3.218 3.806 -8.967 1.00 91.19 361 TRP A N 1
ATOM 2735 C CA . TRP A 1 361 ? -3.185 2.364 -9.215 1.00 91.19 361 TRP A CA 1
ATOM 2736 C C . TRP A 1 361 ? -4.278 1.629 -8.440 1.00 91.19 361 TRP A C 1
ATOM 2738 O O . TRP A 1 361 ? -5.016 0.818 -8.998 1.00 91.19 361 TRP A O 1
ATOM 2748 N N . GLU A 1 362 ? -4.410 1.916 -7.146 1.00 89.81 362 GLU A N 1
ATOM 2749 C CA . GLU A 1 362 ? -5.457 1.325 -6.315 1.00 89.81 362 GLU A CA 1
ATOM 2750 C C . GLU A 1 362 ? -6.850 1.659 -6.864 1.00 89.81 362 GLU A C 1
ATOM 2752 O O . GLU A 1 362 ? -7.687 0.768 -7.031 1.00 89.81 362 GLU A O 1
ATOM 2757 N N . MET A 1 363 ? -7.065 2.922 -7.240 1.00 90.94 363 MET A N 1
ATOM 2758 C CA . MET A 1 363 ? -8.287 3.370 -7.897 1.00 90.94 363 MET A CA 1
ATOM 2759 C C . MET A 1 363 ? -8.556 2.595 -9.190 1.00 90.94 363 MET A C 1
ATOM 2761 O O . MET A 1 363 ? -9.696 2.186 -9.403 1.00 90.94 363 MET A O 1
ATOM 2765 N N . SER A 1 364 ? -7.548 2.349 -10.041 1.00 89.25 364 SER A N 1
ATOM 2766 C CA . SER A 1 364 ? -7.760 1.704 -11.349 1.00 89.25 364 SER A CA 1
ATOM 2767 C C . SER A 1 364 ? -8.236 0.257 -11.205 1.00 89.25 364 SER A C 1
ATOM 2769 O O . SER A 1 364 ? -9.053 -0.217 -12.001 1.00 89.25 364 SER A O 1
ATOM 2771 N N . GLY A 1 365 ? -7.789 -0.427 -10.150 1.00 85.62 365 GLY A N 1
ATOM 2772 C CA . GLY A 1 365 ? -8.284 -1.748 -9.777 1.00 85.62 365 GLY A CA 1
ATOM 2773 C C . GLY A 1 365 ? -9.686 -1.715 -9.163 1.00 85.62 365 GLY A C 1
ATOM 2774 O O . GLY A 1 365 ? -10.490 -2.607 -9.439 1.00 85.62 365 GLY A O 1
ATOM 2775 N N . ALA A 1 366 ? -9.981 -0.684 -8.366 1.00 84.56 366 ALA A N 1
ATOM 2776 C CA . ALA A 1 366 ? -11.158 -0.623 -7.505 1.00 84.56 366 ALA A CA 1
ATOM 2777 C C . ALA A 1 366 ? -12.419 -0.022 -8.147 1.00 84.56 366 ALA A C 1
ATOM 2779 O O . ALA A 1 366 ? -13.525 -0.299 -7.679 1.00 84.56 366 ALA A O 1
ATOM 2780 N N . ILE A 1 367 ? -12.298 0.781 -9.208 1.00 82.69 367 ILE A N 1
ATOM 2781 C CA . ILE A 1 367 ? -13.449 1.456 -9.831 1.00 82.69 367 ILE A CA 1
ATOM 2782 C C . ILE A 1 367 ? -13.854 0.826 -11.168 1.00 82.69 367 ILE A C 1
ATOM 2784 O O . ILE A 1 367 ? -13.039 0.299 -11.934 1.00 82.69 367 ILE A O 1
ATOM 2788 N N . GLU A 1 368 ? -15.146 0.892 -11.485 1.00 79.38 368 GLU A N 1
ATOM 2789 C CA . GLU A 1 368 ? -15.638 0.530 -12.815 1.00 79.38 368 GLU A CA 1
ATOM 2790 C C . GLU A 1 368 ? -15.042 1.468 -13.881 1.00 79.38 368 GLU A C 1
ATOM 2792 O O . GLU A 1 368 ? -14.885 2.664 -13.654 1.00 79.38 368 GLU A O 1
ATOM 2797 N N . GLY A 1 369 ? -14.639 0.918 -15.031 1.00 81.31 369 GLY A N 1
ATOM 2798 C CA . GLY A 1 369 ? -13.900 1.661 -16.065 1.00 81.31 369 GLY A CA 1
ATOM 2799 C C . GLY A 1 369 ? -12.392 1.838 -15.809 1.00 81.31 369 GLY A C 1
ATOM 2800 O O . GLY A 1 369 ? -11.669 2.167 -16.744 1.00 81.31 369 GLY A O 1
ATOM 2801 N N . GLY A 1 370 ? -11.893 1.549 -14.600 1.00 87.00 370 GLY A N 1
ATOM 2802 C CA . GLY A 1 370 ? -10.460 1.522 -14.276 1.00 87.00 370 GLY A CA 1
ATOM 2803 C C . GLY A 1 370 ? -9.713 2.817 -14.612 1.00 87.00 370 GLY A C 1
ATOM 2804 O O . GLY A 1 370 ? -10.203 3.908 -14.319 1.00 87.00 370 GLY A O 1
ATOM 2805 N N . VAL A 1 371 ? -8.531 2.711 -15.231 1.00 87.50 371 VAL A N 1
ATOM 2806 C CA . VAL A 1 371 ? -7.676 3.874 -15.544 1.00 87.50 371 VAL A CA 1
ATOM 2807 C C . VAL A 1 371 ? -8.367 4.914 -16.435 1.00 87.50 371 VAL A C 1
ATOM 2809 O O . VAL A 1 371 ? -8.147 6.111 -16.262 1.00 87.50 371 VAL A O 1
ATOM 2812 N N . ASP A 1 372 ? -9.264 4.496 -17.332 1.00 87.81 372 ASP A N 1
ATOM 2813 C CA . ASP A 1 372 ? -9.973 5.421 -18.223 1.00 87.81 372 ASP A CA 1
ATOM 2814 C C . ASP A 1 372 ? -10.976 6.295 -17.464 1.00 87.81 372 ASP A C 1
ATOM 2816 O O . ASP A 1 372 ? -11.154 7.470 -17.793 1.00 87.81 372 ASP A O 1
ATOM 2820 N N . GLN A 1 373 ? -11.583 5.759 -16.402 1.00 87.94 373 GLN A N 1
ATOM 2821 C CA . GLN A 1 373 ? -12.443 6.538 -15.517 1.00 87.94 373 GLN A CA 1
ATOM 2822 C C . GLN A 1 373 ? -11.631 7.564 -14.713 1.00 87.94 373 GLN A C 1
ATOM 2824 O O . GLN A 1 373 ? -12.108 8.677 -14.485 1.00 87.94 373 GLN A O 1
ATOM 2829 N N . ILE A 1 374 ? -10.391 7.232 -14.338 1.00 89.06 374 ILE A N 1
ATOM 2830 C CA . ILE A 1 374 ? -9.485 8.166 -13.653 1.00 89.06 374 ILE A CA 1
ATOM 2831 C C . ILE A 1 374 ? -9.021 9.274 -14.598 1.00 89.06 374 ILE A C 1
ATOM 2833 O O . ILE A 1 374 ? -9.023 10.439 -14.206 1.00 89.06 374 ILE A O 1
ATOM 2837 N N . SER A 1 375 ? -8.718 8.956 -15.860 1.00 88.19 375 SER A N 1
ATOM 2838 C CA . SER A 1 375 ? -8.390 9.975 -16.866 1.00 88.19 375 SER A CA 1
ATOM 2839 C C . SER A 1 375 ? -9.511 11.008 -17.043 1.00 88.19 375 SER A C 1
ATOM 2841 O O . SER A 1 375 ? -9.238 12.166 -17.344 1.00 88.19 375 SER A O 1
ATOM 2843 N N . GLN A 1 376 ? -10.778 10.650 -16.807 1.00 89.56 376 GLN A N 1
ATOM 2844 C CA . GLN A 1 376 ? -11.874 11.627 -16.829 1.00 89.56 376 GLN A CA 1
ATOM 2845 C C . GLN A 1 376 ? -11.855 12.585 -15.630 1.00 89.56 376 GLN A C 1
ATOM 2847 O O . GLN A 1 376 ? -12.365 13.698 -15.750 1.00 89.56 376 GLN A O 1
ATOM 2852 N N . LEU A 1 377 ? -11.292 12.183 -14.483 1.00 88.94 377 LEU A N 1
ATOM 2853 C CA . LEU A 1 377 ? -11.139 13.056 -13.310 1.00 88.94 377 LEU A CA 1
ATOM 2854 C C . LEU A 1 377 ? -10.126 14.172 -13.569 1.00 88.94 377 LEU A C 1
ATOM 2856 O O . LEU A 1 377 ? -10.244 15.251 -12.994 1.00 88.94 377 LEU A O 1
ATOM 2860 N N . GLU A 1 378 ? -9.173 13.955 -14.482 1.00 85.94 378 GLU A N 1
ATOM 2861 C CA . GLU A 1 378 ? -8.191 14.971 -14.867 1.00 85.94 378 GLU A CA 1
ATOM 2862 C C . GLU A 1 378 ? -8.867 16.268 -15.327 1.00 85.94 378 GLU A C 1
ATOM 2864 O O . GLU A 1 378 ? -8.365 17.353 -15.043 1.00 85.94 378 GLU A O 1
ATOM 2869 N N . ALA A 1 379 ? -10.009 16.178 -16.018 1.00 86.50 379 ALA A N 1
ATOM 2870 C CA . ALA A 1 379 ? -10.749 17.337 -16.520 1.00 86.50 379 ALA A CA 1
ATOM 2871 C C . ALA A 1 379 ? -11.360 18.213 -15.410 1.00 86.50 379 ALA A C 1
ATOM 2873 O O . ALA A 1 379 ? -11.663 19.380 -15.659 1.00 86.50 379 ALA A O 1
ATOM 2874 N N . GLU A 1 380 ? -11.531 17.663 -14.208 1.00 89.62 380 GLU A N 1
ATOM 2875 C CA . GLU A 1 380 ? -12.103 18.349 -13.045 1.00 89.62 380 GLU A CA 1
ATOM 2876 C C . GLU A 1 380 ? -11.034 18.920 -12.107 1.00 89.62 380 GLU A C 1
ATOM 2878 O O . GLU A 1 380 ? -11.357 19.718 -11.226 1.00 89.62 380 GLU A O 1
ATOM 2883 N N . LEU A 1 381 ? -9.761 18.563 -12.314 1.00 87.06 381 LEU A N 1
ATOM 2884 C CA . LEU A 1 381 ? -8.657 19.165 -11.575 1.00 87.06 381 LEU A CA 1
ATOM 2885 C C . LEU A 1 381 ? -8.535 20.668 -11.880 1.00 87.06 381 LEU A C 1
ATOM 2887 O O . LEU A 1 381 ? -8.798 21.106 -13.010 1.00 87.06 381 LEU A O 1
ATOM 2891 N N . PRO A 1 382 ? -8.049 21.472 -10.915 1.00 85.12 382 PRO A N 1
ATOM 2892 C CA . PRO A 1 382 ? -7.675 22.854 -11.171 1.00 85.12 382 PRO A CA 1
ATOM 2893 C C . PRO A 1 382 ? -6.727 22.980 -12.372 1.00 85.12 382 PRO A C 1
ATOM 2895 O O . PRO A 1 382 ? -5.857 22.141 -12.610 1.00 85.12 382 PRO A O 1
ATOM 2898 N N . LYS A 1 383 ? -6.868 24.074 -13.133 1.00 82.38 383 LYS A N 1
ATOM 2899 C CA . LYS A 1 383 ? -6.080 24.312 -14.361 1.00 82.38 383 LYS A CA 1
ATOM 2900 C C . LYS A 1 383 ? -4.572 24.432 -14.117 1.00 82.38 383 LYS A C 1
ATOM 2902 O O . LYS A 1 383 ? -3.794 24.330 -15.059 1.00 82.38 383 LYS A O 1
ATOM 2907 N N . THR A 1 384 ? -4.177 24.692 -12.878 1.00 78.31 384 THR A N 1
ATOM 2908 C CA . THR A 1 384 ? -2.799 24.888 -12.431 1.00 78.31 384 THR A CA 1
ATOM 2909 C C . THR A 1 384 ? -2.580 24.082 -11.161 1.00 78.31 384 THR A C 1
ATOM 2911 O O . THR A 1 384 ? -3.492 23.997 -10.345 1.00 78.31 384 THR A O 1
ATOM 2914 N N . GLY A 1 385 ? -1.374 23.560 -10.956 1.00 82.75 385 GLY A N 1
ATOM 2915 C CA . GLY A 1 385 ? -1.016 22.808 -9.752 1.00 82.75 385 GLY A CA 1
ATOM 2916 C C . GLY A 1 385 ? -0.312 21.500 -10.088 1.00 82.75 385 GLY A C 1
ATOM 2917 O O . GLY A 1 385 ? -0.404 21.007 -11.212 1.00 82.75 385 GLY A O 1
ATOM 2918 N N . ILE A 1 386 ? 0.389 20.938 -9.104 1.00 85.25 386 ILE A N 1
ATOM 2919 C CA . ILE A 1 386 ? 1.224 19.739 -9.279 1.00 85.25 386 ILE A CA 1
ATOM 2920 C C . ILE A 1 386 ? 0.380 18.535 -9.722 1.00 85.25 386 ILE A C 1
ATOM 2922 O O . ILE A 1 386 ? 0.799 17.774 -10.590 1.00 85.25 386 ILE A O 1
ATOM 2926 N N . ALA A 1 387 ? -0.855 18.415 -9.224 1.00 86.50 387 ALA A N 1
ATOM 2927 C CA . ALA A 1 387 ? -1.784 17.352 -9.612 1.00 86.50 387 ALA A CA 1
ATOM 2928 C C . ALA A 1 387 ? -2.049 17.298 -11.126 1.00 86.50 387 ALA A C 1
ATOM 2930 O O . ALA A 1 387 ? -2.177 16.213 -11.692 1.00 86.50 387 ALA A O 1
ATOM 2931 N N . ARG A 1 388 ? -2.077 18.456 -11.802 1.00 85.88 388 ARG A N 1
ATOM 2932 C CA . ARG A 1 388 ? -2.284 18.541 -13.255 1.00 85.88 388 ARG A CA 1
ATOM 2933 C C . ARG A 1 388 ? -1.087 18.011 -14.051 1.00 85.88 388 ARG A C 1
ATOM 2935 O O . ARG A 1 388 ? -1.268 17.598 -15.192 1.00 85.88 388 ARG A O 1
ATOM 2942 N N . THR A 1 389 ? 0.101 18.003 -13.450 1.00 85.44 389 THR A N 1
ATOM 2943 C CA . THR A 1 389 ? 1.316 17.403 -14.014 1.00 85.44 389 THR A CA 1
ATOM 2944 C C . THR A 1 389 ? 1.411 15.922 -13.658 1.00 85.44 389 THR A C 1
ATOM 2946 O O . THR A 1 389 ? 1.683 15.096 -14.522 1.00 85.44 389 THR A O 1
ATOM 2949 N N . TYR A 1 390 ? 1.156 15.568 -12.397 1.00 88.94 390 TYR A N 1
ATOM 2950 C CA . TYR A 1 390 ? 1.336 14.206 -11.892 1.00 88.94 390 TYR A CA 1
ATOM 2951 C C . TYR A 1 390 ? 0.287 13.233 -12.426 1.00 88.94 390 TYR A C 1
ATOM 2953 O O . TYR A 1 390 ? 0.639 12.123 -12.821 1.00 88.94 390 TYR A O 1
ATOM 2961 N N . LEU A 1 391 ? -0.991 13.626 -12.463 1.00 88.81 391 LEU A N 1
ATOM 2962 C CA . LEU A 1 391 ? -2.064 12.686 -12.783 1.00 88.81 391 LEU A CA 1
ATOM 2963 C C . LEU A 1 391 ? -1.961 12.112 -14.209 1.00 88.81 391 LEU A C 1
ATOM 2965 O O . LEU A 1 391 ? -2.010 10.889 -14.316 1.00 88.81 391 LEU A O 1
ATOM 2969 N N . PRO A 1 392 ? -1.719 12.906 -15.274 1.00 89.12 392 PRO A N 1
ATOM 2970 C CA . PRO A 1 392 ? -1.544 12.358 -16.624 1.00 89.12 392 PRO A CA 1
ATOM 2971 C C . PRO A 1 392 ? -0.358 11.392 -16.742 1.00 89.12 392 PRO A C 1
ATOM 2973 O O . PRO A 1 392 ? -0.415 10.403 -17.472 1.00 89.12 392 PRO A O 1
ATOM 2976 N N . VAL A 1 393 ? 0.731 11.659 -16.012 1.00 89.69 393 VAL A N 1
ATOM 2977 C CA . VAL A 1 393 ? 1.900 10.771 -15.998 1.00 89.69 393 VAL A CA 1
ATOM 2978 C C . VAL A 1 393 ? 1.564 9.472 -15.268 1.00 89.69 393 VAL A C 1
ATOM 2980 O O . VAL A 1 393 ? 1.860 8.393 -15.777 1.00 89.69 393 VAL A O 1
ATOM 2983 N N . ALA A 1 394 ? 0.896 9.551 -14.115 1.00 90.94 394 ALA A N 1
ATOM 2984 C CA . ALA A 1 394 ? 0.479 8.377 -13.357 1.00 90.94 394 ALA A CA 1
ATOM 2985 C C . ALA A 1 394 ? -0.517 7.501 -14.137 1.00 90.94 394 ALA A C 1
ATOM 2987 O O . ALA A 1 394 ? -0.333 6.284 -14.216 1.00 90.94 394 ALA A O 1
ATOM 2988 N N . THR A 1 395 ? -1.531 8.103 -14.769 1.00 90.81 395 THR A N 1
ATOM 2989 C CA . THR A 1 395 ? -2.505 7.376 -15.598 1.00 90.81 395 THR A CA 1
ATOM 2990 C C . THR A 1 395 ? -1.840 6.744 -16.820 1.00 90.81 395 THR A C 1
ATOM 2992 O O . THR A 1 395 ? -2.151 5.598 -17.143 1.00 90.81 395 THR A O 1
ATOM 2995 N N . SER A 1 396 ? -0.876 7.422 -17.457 1.00 89.69 396 SER A N 1
ATOM 2996 C CA . SER A 1 396 ? -0.082 6.840 -18.549 1.00 89.69 396 SER A CA 1
ATOM 2997 C C . SER A 1 396 ? 0.722 5.624 -18.090 1.00 89.69 396 SER A C 1
ATOM 2999 O O . SER A 1 396 ? 0.654 4.583 -18.734 1.00 89.69 396 SER A O 1
ATOM 3001 N N . ILE A 1 397 ? 1.431 5.721 -16.961 1.00 90.62 397 ILE A N 1
ATOM 3002 C CA . ILE A 1 397 ? 2.235 4.620 -16.406 1.00 90.62 397 ILE A CA 1
ATOM 3003 C C . ILE A 1 397 ? 1.369 3.380 -16.145 1.00 90.62 397 ILE A C 1
ATOM 3005 O O . ILE A 1 397 ? 1.740 2.266 -16.519 1.00 90.62 397 ILE A O 1
ATOM 3009 N N . ILE A 1 398 ? 0.208 3.567 -15.514 1.00 90.12 398 ILE A N 1
ATOM 3010 C CA . ILE A 1 398 ? -0.723 2.472 -15.208 1.00 90.12 398 ILE A CA 1
ATOM 3011 C C . ILE A 1 398 ? -1.280 1.867 -16.493 1.00 90.12 398 ILE A C 1
ATOM 3013 O O . ILE A 1 398 ? -1.297 0.646 -16.641 1.00 90.12 398 ILE A O 1
ATOM 3017 N N . ARG A 1 399 ? -1.681 2.709 -17.452 1.00 90.25 399 ARG A N 1
ATOM 3018 C CA . ARG A 1 399 ? -2.188 2.260 -18.751 1.00 90.25 399 ARG A CA 1
ATOM 3019 C C . ARG A 1 399 ? -1.142 1.444 -19.508 1.00 90.25 399 ARG A C 1
ATOM 3021 O O . ARG A 1 399 ? -1.479 0.388 -20.041 1.00 90.25 399 ARG A O 1
ATOM 3028 N N . ASP A 1 400 ? 0.107 1.898 -19.536 1.00 90.25 400 ASP A N 1
ATOM 3029 C CA . ASP A 1 400 ? 1.215 1.181 -20.168 1.00 90.25 400 ASP A CA 1
ATOM 3030 C C . ASP A 1 400 ? 1.416 -0.189 -19.507 1.00 90.25 400 ASP A C 1
ATOM 3032 O O . ASP A 1 400 ? 1.538 -1.209 -20.195 1.00 90.25 400 ASP A O 1
ATOM 3036 N N . PHE A 1 401 ? 1.362 -0.249 -18.173 1.00 90.62 401 PHE A N 1
ATOM 3037 C CA . PHE A 1 401 ? 1.472 -1.502 -17.427 1.00 90.62 401 PHE A CA 1
ATOM 3038 C C . PHE A 1 401 ? 0.324 -2.468 -17.722 1.00 90.62 401 PHE A C 1
ATOM 3040 O O . PHE A 1 401 ? 0.570 -3.625 -18.072 1.00 90.62 401 PHE A O 1
ATOM 3047 N N . GLU A 1 402 ? -0.925 -2.013 -17.642 1.00 88.44 402 GLU A N 1
ATOM 3048 C CA . GLU A 1 402 ? -2.102 -2.825 -17.964 1.00 88.44 402 GLU A CA 1
ATOM 3049 C C . GLU A 1 402 ? -2.061 -3.321 -19.419 1.00 88.44 402 GLU A C 1
ATOM 3051 O O . GLU A 1 402 ? -2.354 -4.487 -19.701 1.00 88.44 402 GLU A O 1
ATOM 3056 N N . ASN A 1 403 ? -1.635 -2.464 -20.351 1.00 89.94 403 ASN A N 1
ATOM 3057 C CA . ASN A 1 403 ? -1.465 -2.817 -21.756 1.00 89.94 403 ASN A CA 1
ATOM 3058 C C . ASN A 1 403 ? -0.365 -3.858 -21.967 1.00 89.94 403 ASN A C 1
ATOM 3060 O O . ASN A 1 403 ? -0.561 -4.762 -22.777 1.00 89.94 403 ASN A O 1
ATOM 3064 N N . SER A 1 404 ? 0.742 -3.799 -21.220 1.00 91.62 404 SER A N 1
ATOM 3065 C CA . SER A 1 404 ? 1.845 -4.762 -21.344 1.00 91.62 404 SER A CA 1
ATOM 3066 C C . SER A 1 404 ? 1.401 -6.215 -21.138 1.00 91.62 404 SER A C 1
ATOM 3068 O O . SER A 1 404 ? 1.985 -7.132 -21.715 1.00 91.62 404 SER A O 1
ATOM 3070 N N . ARG A 1 405 ? 0.325 -6.440 -20.373 1.00 90.31 405 ARG A N 1
ATOM 3071 C CA . ARG A 1 405 ? -0.256 -7.765 -20.112 1.00 90.31 405 ARG A CA 1
ATOM 3072 C C . ARG A 1 405 ? -1.178 -8.268 -21.217 1.00 90.31 405 ARG A C 1
ATOM 3074 O O . ARG A 1 405 ? -1.453 -9.464 -21.282 1.00 90.31 405 ARG A O 1
ATOM 3081 N N . LYS A 1 406 ? -1.640 -7.395 -22.116 1.00 88.75 406 LYS A N 1
ATOM 3082 C CA . LYS A 1 406 ? -2.443 -7.799 -23.279 1.00 88.75 406 LYS A CA 1
ATOM 3083 C C . LYS A 1 406 ? -1.557 -8.563 -24.250 1.00 88.75 406 LYS A C 1
ATOM 3085 O O . LYS A 1 406 ? -0.458 -8.124 -24.566 1.00 88.75 406 LYS A O 1
ATOM 3090 N N . HIS A 1 407 ? -2.023 -9.707 -24.728 1.00 80.12 407 HIS A N 1
ATOM 3091 C CA . HIS A 1 407 ? -1.224 -10.617 -25.548 1.00 80.12 407 HIS A CA 1
ATOM 3092 C C . HIS A 1 407 ? -0.616 -9.942 -26.796 1.00 80.12 407 HIS A C 1
ATOM 3094 O O . HIS A 1 407 ? 0.584 -10.066 -27.024 1.00 80.12 407 HIS A O 1
ATOM 3100 N N . ASP A 1 408 ? -1.406 -9.141 -27.516 1.00 80.94 408 ASP A N 1
ATOM 3101 C CA . ASP A 1 408 ? -1.010 -8.527 -28.796 1.00 80.94 408 ASP A CA 1
ATOM 3102 C C . ASP A 1 408 ? -0.330 -7.156 -28.656 1.00 80.94 408 ASP A C 1
ATOM 3104 O O . ASP A 1 408 ? -0.044 -6.493 -29.651 1.00 80.94 408 ASP A O 1
ATOM 3108 N N . VAL A 1 409 ? -0.083 -6.703 -27.424 1.00 87.69 409 VAL A N 1
ATOM 3109 C CA . VAL A 1 409 ? 0.548 -5.408 -27.161 1.00 87.69 409 VAL A CA 1
ATOM 3110 C C . VAL A 1 409 ? 1.948 -5.656 -26.596 1.00 87.69 409 VAL A C 1
ATOM 3112 O O . VAL A 1 409 ? 2.083 -6.329 -25.563 1.00 87.69 409 VAL A O 1
ATOM 3115 N N . PRO A 1 410 ? 3.015 -5.172 -27.258 1.00 89.62 410 PRO A N 1
ATOM 3116 C CA . PRO A 1 410 ? 4.346 -5.250 -26.676 1.00 89.62 410 PRO A CA 1
ATOM 3117 C C . PRO A 1 410 ? 4.420 -4.360 -25.425 1.00 89.62 410 PRO A C 1
ATOM 3119 O O . PRO A 1 410 ? 3.721 -3.349 -25.366 1.00 89.62 410 PRO A O 1
ATOM 3122 N N . PRO A 1 411 ? 5.257 -4.689 -24.427 1.00 95.06 411 PRO A N 1
ATOM 3123 C CA . PRO A 1 411 ? 5.487 -3.813 -23.286 1.00 95.06 411 PRO A CA 1
ATOM 3124 C C . PRO A 1 411 ? 6.187 -2.555 -23.783 1.00 95.06 411 PRO A C 1
ATOM 3126 O O . PRO A 1 411 ? 7.250 -2.657 -24.402 1.00 95.06 411 PRO A O 1
ATOM 3129 N N . GLN A 1 412 ? 5.592 -1.390 -23.547 1.00 95.00 412 GLN A N 1
ATOM 3130 C CA . GLN A 1 412 ? 6.165 -0.117 -23.969 1.00 95.00 412 GLN A CA 1
ATOM 3131 C C . GLN A 1 412 ? 6.105 0.902 -22.839 1.00 95.00 412 GLN A C 1
ATOM 3133 O O . GLN A 1 412 ? 5.243 0.806 -21.969 1.00 95.00 412 GLN A O 1
ATOM 3138 N N . LEU A 1 413 ? 7.016 1.867 -22.874 1.00 94.25 413 LEU A N 1
ATOM 3139 C CA . LEU A 1 413 ? 7.054 2.997 -21.958 1.00 94.25 413 LEU A CA 1
ATOM 3140 C C . LEU A 1 413 ? 7.517 4.246 -22.709 1.00 94.25 413 LEU A C 1
ATOM 3142 O O . LEU A 1 413 ? 8.447 4.177 -23.511 1.00 94.25 413 LEU A O 1
ATOM 3146 N N . HIS A 1 414 ? 6.905 5.390 -22.419 1.00 91.88 414 HIS A N 1
ATOM 3147 C CA . HIS A 1 414 ? 7.326 6.682 -22.961 1.00 91.88 414 HIS A CA 1
ATOM 3148 C C . HIS A 1 414 ? 8.109 7.484 -21.921 1.00 91.88 414 HIS A C 1
ATOM 3150 O O . HIS A 1 414 ? 7.634 7.689 -20.797 1.00 91.88 414 HIS A O 1
ATOM 3156 N N . LEU A 1 415 ? 9.296 7.959 -22.297 1.00 91.00 415 LEU A N 1
ATOM 3157 C CA . LEU A 1 415 ? 10.051 8.948 -21.533 1.00 91.00 415 LEU A CA 1
ATOM 3158 C C . LEU A 1 415 ? 9.847 10.341 -22.134 1.00 91.00 415 LEU A C 1
ATOM 3160 O O . LEU A 1 415 ? 9.446 10.507 -23.279 1.00 91.00 415 LEU A O 1
ATOM 3164 N N . THR A 1 416 ? 10.049 11.366 -21.322 1.00 82.56 416 THR A N 1
ATOM 3165 C CA . THR A 1 416 ? 9.913 12.771 -21.693 1.00 82.56 416 THR A CA 1
ATOM 3166 C C . THR A 1 416 ? 11.078 13.548 -21.101 1.00 82.56 416 THR A C 1
ATOM 3168 O O . THR A 1 416 ? 11.621 13.182 -20.059 1.00 82.56 416 THR A O 1
ATOM 3171 N N . LEU A 1 417 ? 11.423 14.684 -21.714 1.00 71.56 417 LEU A N 1
ATOM 3172 C CA . LEU A 1 417 ? 12.444 15.588 -21.169 1.00 71.56 417 LEU A CA 1
ATOM 3173 C C . LEU A 1 417 ? 12.129 16.031 -19.730 1.00 71.56 417 LEU A C 1
ATOM 3175 O O . LEU A 1 417 ? 13.049 16.243 -18.946 1.00 71.56 417 LEU A O 1
ATOM 3179 N N . ALA A 1 418 ? 10.843 16.141 -19.377 1.00 73.25 418 ALA A N 1
ATOM 3180 C CA . ALA A 1 418 ? 10.408 16.495 -18.030 1.00 73.25 418 ALA A CA 1
ATOM 3181 C C . ALA A 1 418 ? 10.726 15.396 -17.003 1.00 73.25 418 ALA A C 1
ATOM 3183 O O . ALA A 1 418 ? 11.089 15.722 -15.879 1.00 73.25 418 ALA A O 1
ATOM 3184 N N . ASP A 1 419 ? 10.669 14.115 -17.388 1.00 80.38 419 ASP A N 1
ATOM 3185 C CA . ASP A 1 419 ? 10.977 13.009 -16.471 1.00 80.38 419 ASP A CA 1
ATOM 3186 C C . ASP A 1 419 ? 12.424 13.079 -15.968 1.00 80.38 419 ASP A C 1
ATOM 3188 O O . ASP A 1 419 ? 12.689 12.814 -14.801 1.00 80.38 419 ASP A O 1
ATOM 3192 N N . HIS A 1 420 ? 13.362 13.492 -16.826 1.00 73.50 420 HIS A N 1
ATOM 3193 C CA . HIS A 1 420 ? 14.767 13.665 -16.447 1.00 73.50 420 HIS A CA 1
ATOM 3194 C C . HIS A 1 420 ? 14.984 14.801 -15.433 1.00 73.50 420 HIS A C 1
ATOM 3196 O O . HIS A 1 420 ? 15.988 14.804 -14.726 1.00 73.50 420 HIS A O 1
ATOM 3202 N N . GLY A 1 421 ? 14.052 15.758 -15.351 1.00 78.62 421 GLY A N 1
ATOM 3203 C CA . GLY A 1 421 ? 14.060 16.838 -14.362 1.00 78.62 421 GLY A CA 1
ATOM 3204 C C . GLY A 1 421 ? 13.340 16.501 -13.053 1.00 78.62 421 GLY A C 1
ATOM 3205 O O . GLY A 1 421 ? 13.463 17.264 -12.099 1.00 78.62 421 GLY A O 1
ATOM 3206 N N . GLU A 1 422 ? 12.621 15.374 -12.992 1.00 85.75 422 GLU A N 1
ATOM 3207 C CA . GLU A 1 422 ? 11.752 14.977 -11.877 1.00 85.75 422 GLU A CA 1
ATOM 3208 C C . GLU A 1 422 ? 12.163 13.588 -11.340 1.00 85.75 422 GLU A C 1
ATOM 3210 O O . GLU A 1 422 ? 11.624 12.558 -11.766 1.00 85.75 422 GLU A O 1
ATOM 3215 N N . PRO A 1 423 ? 13.117 13.513 -10.387 1.00 88.25 423 PRO A N 1
ATOM 3216 C CA . PRO A 1 423 ? 13.713 12.249 -9.946 1.00 88.25 423 PRO A CA 1
ATOM 3217 C C . PRO A 1 423 ? 12.710 11.208 -9.430 1.00 88.25 423 PRO A C 1
ATOM 3219 O O . PRO A 1 423 ? 12.897 10.014 -9.661 1.00 88.25 423 PRO A O 1
ATOM 3222 N N . GLU A 1 424 ? 11.635 11.636 -8.759 1.00 86.44 424 GLU A N 1
ATOM 3223 C CA . GLU A 1 424 ? 10.581 10.735 -8.261 1.00 86.44 424 GLU A CA 1
ATOM 3224 C C . GLU A 1 424 ? 9.798 10.070 -9.403 1.00 86.44 424 GLU A C 1
ATOM 3226 O O . GLU A 1 424 ? 9.474 8.877 -9.344 1.00 86.44 424 GLU A O 1
ATOM 3231 N N . VAL A 1 425 ? 9.522 10.829 -10.469 1.00 89.75 425 VAL A N 1
ATOM 3232 C CA . VAL A 1 425 ? 8.821 10.334 -11.658 1.00 89.75 425 VAL A CA 1
ATOM 3233 C C . VAL A 1 425 ? 9.703 9.335 -12.392 1.00 89.75 425 VAL A C 1
ATOM 3235 O O . VAL A 1 425 ? 9.261 8.222 -12.692 1.00 89.75 425 VAL A O 1
ATOM 3238 N N . LEU A 1 426 ? 10.972 9.688 -12.617 1.00 91.88 426 LEU A N 1
ATOM 3239 C CA . LEU A 1 426 ? 11.934 8.798 -13.259 1.00 91.88 426 LEU A CA 1
ATOM 3240 C C . LEU A 1 426 ? 12.127 7.503 -12.459 1.00 91.88 426 LEU A C 1
ATOM 3242 O O . LEU A 1 426 ? 12.086 6.416 -13.036 1.00 91.88 426 LEU A O 1
ATOM 3246 N N . ALA A 1 427 ? 12.269 7.590 -11.133 1.00 92.00 427 ALA A N 1
ATOM 3247 C CA . ALA A 1 427 ? 12.390 6.425 -10.258 1.00 92.00 427 ALA A CA 1
ATOM 3248 C C . ALA A 1 427 ? 11.163 5.499 -10.341 1.00 92.00 427 ALA A C 1
ATOM 3250 O O . ALA A 1 427 ? 11.315 4.275 -10.409 1.00 92.00 427 ALA A O 1
ATOM 3251 N N . SER A 1 428 ? 9.958 6.074 -10.399 1.00 91.06 428 SER A N 1
ATOM 3252 C CA . SER A 1 428 ? 8.705 5.324 -10.554 1.00 91.06 428 SER A CA 1
ATOM 3253 C C . SER A 1 428 ? 8.618 4.635 -11.920 1.00 91.06 428 SER A C 1
ATOM 3255 O O . SER A 1 428 ? 8.314 3.443 -11.999 1.00 91.06 428 SER A O 1
ATOM 3257 N N . LYS A 1 429 ? 8.975 5.343 -13.002 1.00 92.88 429 LYS A N 1
ATOM 3258 C CA . LYS A 1 429 ? 9.066 4.777 -14.357 1.00 92.88 429 LYS A CA 1
ATOM 3259 C C . LYS A 1 429 ? 10.090 3.647 -14.443 1.00 92.88 429 LYS A C 1
ATOM 3261 O O . LYS A 1 429 ? 9.797 2.618 -15.043 1.00 92.88 429 LYS A O 1
ATOM 3266 N N . ILE A 1 430 ? 11.248 3.784 -13.795 1.00 95.50 430 ILE A N 1
ATOM 3267 C CA . ILE A 1 430 ? 12.251 2.714 -13.679 1.00 95.50 430 ILE A CA 1
ATOM 3268 C C . ILE A 1 430 ? 11.658 1.492 -12.959 1.00 95.50 430 ILE A C 1
ATOM 3270 O O . ILE A 1 430 ? 11.868 0.361 -13.401 1.00 95.50 430 ILE A O 1
ATOM 3274 N N . GLY A 1 431 ? 10.908 1.685 -11.868 1.00 93.56 431 GLY A N 1
ATOM 3275 C CA . GLY A 1 431 ? 10.247 0.593 -11.143 1.00 93.56 431 GLY A CA 1
ATOM 3276 C C . GLY A 1 431 ? 9.236 -0.172 -12.006 1.00 93.56 431 GLY A C 1
ATOM 3277 O O . GLY A 1 431 ? 9.240 -1.407 -12.038 1.00 93.56 431 GLY A O 1
ATOM 3278 N N . VAL A 1 432 ? 8.423 0.556 -12.772 1.00 92.62 432 VAL A N 1
ATOM 3279 C CA . VAL A 1 432 ? 7.436 -0.016 -13.702 1.00 92.62 432 VAL A CA 1
ATOM 3280 C C . VAL A 1 432 ? 8.125 -0.725 -14.868 1.00 92.62 432 VAL A C 1
ATOM 3282 O O . VAL A 1 432 ? 7.787 -1.869 -15.161 1.00 92.62 432 VAL A O 1
ATOM 3285 N N . ALA A 1 433 ? 9.147 -0.107 -15.466 1.00 95.50 433 ALA A N 1
ATOM 3286 C CA . ALA A 1 433 ? 9.976 -0.700 -16.514 1.00 95.50 433 ALA A CA 1
ATOM 3287 C C . ALA A 1 433 ? 10.611 -2.023 -16.066 1.00 95.50 433 ALA A C 1
ATOM 3289 O O . ALA A 1 433 ? 10.546 -3.021 -16.779 1.00 95.50 433 ALA A O 1
ATOM 3290 N N . THR A 1 434 ? 11.173 -2.043 -14.855 1.00 95.75 434 THR A N 1
ATOM 3291 C CA . THR A 1 434 ? 11.763 -3.237 -14.227 1.00 95.75 434 THR A CA 1
ATOM 3292 C C . THR A 1 434 ? 10.714 -4.340 -14.072 1.00 95.75 434 THR A C 1
ATOM 3294 O O . THR A 1 434 ? 10.979 -5.493 -14.402 1.00 95.75 434 THR A O 1
ATOM 3297 N N . SER A 1 435 ? 9.506 -3.989 -13.622 1.00 93.69 435 SER A N 1
ATOM 3298 C CA . SER A 1 435 ? 8.407 -4.944 -13.428 1.00 93.69 435 SER A CA 1
ATOM 3299 C C . SER A 1 435 ? 7.912 -5.523 -14.757 1.00 93.69 435 SER A C 1
ATOM 3301 O O . SER A 1 435 ? 7.807 -6.741 -14.895 1.00 93.69 435 SER A O 1
ATOM 3303 N N . MET A 1 436 ? 7.686 -4.669 -15.762 1.00 94.88 436 MET A N 1
ATOM 3304 C CA . MET A 1 436 ? 7.338 -5.097 -17.121 1.00 94.88 436 MET A CA 1
ATOM 3305 C C . MET A 1 436 ? 8.421 -6.001 -17.709 1.00 94.88 436 MET A C 1
ATOM 3307 O O . MET A 1 436 ? 8.113 -7.053 -18.259 1.00 94.88 436 MET A O 1
ATOM 3311 N N . PHE A 1 437 ? 9.693 -5.621 -17.582 1.00 96.06 437 PHE A N 1
ATOM 3312 C CA . PHE A 1 437 ? 10.803 -6.393 -18.124 1.00 96.06 437 PHE A CA 1
ATOM 3313 C C . PHE A 1 437 ? 10.969 -7.742 -17.409 1.00 96.06 437 PHE A C 1
ATOM 3315 O O . PHE A 1 437 ? 11.193 -8.755 -18.064 1.00 96.06 437 PHE A O 1
ATOM 3322 N N . ALA A 1 438 ? 10.805 -7.807 -16.086 1.00 93.69 438 ALA A N 1
ATOM 3323 C CA . ALA A 1 438 ? 10.841 -9.073 -15.352 1.00 93.69 438 ALA A CA 1
ATOM 3324 C C . ALA A 1 438 ? 9.704 -10.026 -15.778 1.00 93.69 438 ALA A C 1
ATOM 3326 O O . ALA A 1 438 ? 9.923 -11.235 -15.933 1.00 93.69 438 ALA A O 1
ATOM 3327 N N . GLU A 1 439 ? 8.501 -9.486 -16.005 1.00 92.94 439 GLU A N 1
ATOM 3328 C CA . GLU A 1 439 ? 7.325 -10.248 -16.442 1.00 92.94 439 GLU A CA 1
ATOM 3329 C C . GLU A 1 439 ? 7.462 -10.717 -17.903 1.00 92.94 439 GLU A C 1
ATOM 3331 O O . GLU A 1 439 ? 7.200 -11.879 -18.212 1.00 92.94 439 GLU A O 1
ATOM 3336 N N . HIS A 1 440 ? 7.949 -9.847 -18.791 1.00 94.50 440 HIS A N 1
ATOM 3337 C CA . HIS A 1 440 ? 7.839 -10.023 -20.244 1.00 94.50 440 HIS A CA 1
ATOM 3338 C C . HIS A 1 440 ? 9.163 -10.260 -20.977 1.00 94.50 440 HIS A C 1
ATOM 3340 O O . HIS A 1 440 ? 9.152 -10.669 -22.134 1.00 94.50 440 HIS A O 1
ATOM 3346 N N . GLY A 1 441 ? 10.304 -9.998 -20.342 1.00 95.12 441 GLY A N 1
ATOM 3347 C CA . GLY A 1 441 ? 11.645 -10.183 -20.908 1.00 95.12 441 GLY A CA 1
ATOM 3348 C C . GLY A 1 441 ? 12.006 -9.196 -22.020 1.00 95.12 441 GLY A C 1
ATOM 3349 O O . GLY A 1 441 ? 13.104 -9.261 -22.562 1.00 95.12 441 GLY A O 1
ATOM 3350 N N . CYS A 1 442 ? 11.109 -8.272 -22.364 1.00 96.88 442 CYS A N 1
ATOM 3351 C CA . CYS A 1 442 ? 11.351 -7.192 -23.311 1.00 96.88 442 CYS A CA 1
ATOM 3352 C C . CYS A 1 442 ? 10.653 -5.903 -22.878 1.00 96.88 442 CYS A C 1
ATOM 3354 O O . CYS A 1 442 ? 9.601 -5.954 -22.238 1.00 96.88 442 CYS A O 1
ATOM 3356 N N . LEU A 1 443 ? 11.200 -4.758 -23.282 1.00 97.75 443 LEU A N 1
ATOM 3357 C CA . LEU A 1 443 ? 10.578 -3.448 -23.094 1.00 97.75 443 LEU A CA 1
ATOM 3358 C C . LEU A 1 443 ? 10.981 -2.500 -24.226 1.00 97.75 443 LEU A C 1
ATOM 3360 O O . LEU A 1 443 ? 12.168 -2.252 -24.427 1.00 97.75 443 LEU A O 1
ATOM 3364 N N . PHE A 1 444 ? 10.000 -1.952 -24.937 1.00 97.44 444 PHE A N 1
ATOM 3365 C CA . PHE A 1 444 ? 10.213 -0.865 -25.891 1.00 97.44 444 PHE A CA 1
ATOM 3366 C C . PHE A 1 444 ? 10.145 0.467 -25.144 1.00 97.44 444 PHE A C 1
ATOM 3368 O O . PHE A 1 444 ? 9.164 0.744 -24.460 1.00 97.44 444 PHE A O 1
ATOM 3375 N N . VAL A 1 445 ? 11.174 1.295 -25.255 1.00 96.88 445 VAL A N 1
ATOM 3376 C CA . VAL A 1 445 ? 11.212 2.600 -24.593 1.00 96.88 445 VAL A CA 1
ATOM 3377 C C . VAL A 1 445 ? 11.288 3.671 -25.661 1.00 96.88 445 VAL A C 1
ATOM 3379 O O . VAL A 1 445 ? 12.206 3.667 -26.477 1.00 96.88 445 VAL A O 1
ATOM 3382 N N . HIS A 1 446 ? 10.313 4.570 -25.674 1.00 95.19 446 HIS A N 1
ATOM 3383 C CA . HIS A 1 446 ? 10.287 5.716 -26.578 1.00 95.19 446 HIS A CA 1
ATOM 3384 C C . HIS A 1 446 ? 11.000 6.898 -25.939 1.00 95.19 446 HIS A C 1
ATOM 3386 O O . HIS A 1 446 ? 10.908 7.088 -24.724 1.00 95.19 446 HIS A O 1
ATOM 3392 N N . ASP A 1 447 ? 11.697 7.672 -26.773 1.00 93.19 447 ASP A N 1
ATOM 3393 C CA . ASP A 1 447 ? 12.387 8.902 -26.368 1.00 93.19 447 ASP A CA 1
ATOM 3394 C C . ASP A 1 447 ? 13.402 8.686 -25.225 1.00 93.19 447 ASP A C 1
ATOM 3396 O O . ASP A 1 447 ? 13.607 9.546 -24.372 1.00 93.19 447 ASP A O 1
ATOM 3400 N N . ALA A 1 448 ? 14.050 7.516 -25.203 1.00 93.69 448 ALA A N 1
ATOM 3401 C CA . ALA A 1 448 ? 15.067 7.155 -24.216 1.00 93.69 448 ALA A CA 1
ATOM 3402 C C . ALA A 1 448 ? 16.389 7.907 -24.400 1.00 93.69 448 ALA A C 1
ATOM 3404 O O . ALA A 1 448 ? 17.145 8.067 -23.442 1.00 93.69 448 ALA A O 1
ATOM 3405 N N . PHE A 1 449 ? 16.669 8.349 -25.627 1.00 93.94 449 PHE A N 1
ATOM 3406 C CA . PHE A 1 449 ? 17.904 9.022 -26.003 1.00 93.94 449 PHE A CA 1
ATOM 3407 C C . PHE A 1 449 ? 17.628 10.329 -26.747 1.00 93.94 449 PHE A C 1
ATOM 3409 O O . PHE A 1 449 ? 16.707 10.387 -27.566 1.00 93.94 449 PHE A O 1
ATOM 3416 N N . PRO A 1 450 ? 18.473 11.360 -26.567 1.00 92.62 450 PRO A N 1
ATOM 3417 C CA . PRO A 1 450 ? 18.408 12.559 -27.389 1.00 92.62 450 PRO A CA 1
ATOM 3418 C C . PRO A 1 450 ? 18.665 12.228 -28.866 1.00 92.62 450 PRO A C 1
ATOM 3420 O O . PRO A 1 450 ? 19.746 11.760 -29.227 1.00 92.62 450 PRO A O 1
ATOM 3423 N N . ALA A 1 451 ? 17.707 12.534 -29.744 1.00 94.56 451 ALA A N 1
ATOM 3424 C CA . ALA A 1 451 ? 17.857 12.329 -31.188 1.00 94.56 451 ALA A CA 1
ATOM 3425 C C . ALA A 1 451 ? 19.151 12.946 -31.780 1.00 94.56 451 ALA A C 1
ATOM 3427 O O . ALA A 1 451 ? 19.822 12.247 -32.542 1.00 94.56 451 ALA A O 1
ATOM 3428 N N . PRO A 1 452 ? 19.594 14.169 -31.394 1.00 96.00 452 PRO A N 1
ATOM 3429 C CA . PRO A 1 452 ? 20.843 14.742 -31.909 1.00 96.00 452 PRO A CA 1
ATOM 3430 C C . PRO A 1 452 ? 22.090 13.891 -31.620 1.00 96.00 452 PRO A C 1
ATOM 3432 O O . PRO A 1 452 ? 22.969 13.783 -32.474 1.00 96.00 452 PRO A O 1
ATOM 3435 N N . LEU A 1 453 ? 22.147 13.237 -30.453 1.00 95.94 453 LEU A N 1
ATOM 3436 C CA . LEU A 1 453 ? 23.251 12.345 -30.090 1.00 95.94 453 LEU A CA 1
ATOM 3437 C C . LEU A 1 453 ? 23.288 11.114 -31.006 1.00 95.94 453 LEU A C 1
ATOM 3439 O O . LEU A 1 453 ? 24.350 10.720 -31.494 1.00 95.94 453 LEU A O 1
ATOM 3443 N N . LEU A 1 454 ? 22.125 10.522 -31.287 1.00 97.31 454 LEU A N 1
ATOM 3444 C CA . LEU A 1 454 ? 22.039 9.362 -32.176 1.00 97.31 454 LEU A CA 1
ATOM 3445 C C . LEU A 1 454 ? 22.355 9.723 -33.634 1.00 97.31 454 LEU A C 1
ATOM 3447 O O . LEU A 1 454 ? 22.952 8.915 -34.345 1.00 97.31 454 LEU A O 1
ATOM 3451 N N . GLU A 1 455 ? 22.030 10.938 -34.083 1.00 97.44 455 GLU A N 1
ATOM 3452 C CA . GLU A 1 455 ? 22.441 11.430 -35.403 1.00 97.44 455 GLU A CA 1
ATOM 3453 C C . GLU A 1 455 ? 23.961 11.576 -35.528 1.00 97.44 455 GLU A C 1
ATOM 3455 O O . GLU A 1 455 ? 24.527 11.243 -36.573 1.00 97.44 455 GLU A O 1
ATOM 3460 N N . GLU A 1 456 ? 24.635 12.064 -34.484 1.00 96.69 456 GLU A N 1
ATOM 3461 C CA . GLU A 1 456 ? 26.098 12.130 -34.435 1.00 96.69 456 GLU A CA 1
ATOM 3462 C C . GLU A 1 456 ? 26.722 10.737 -34.494 1.00 96.69 456 GLU A C 1
ATOM 3464 O O . GLU A 1 456 ? 27.609 10.505 -35.319 1.00 96.69 456 GLU A O 1
ATOM 3469 N N . CYS A 1 457 ? 26.192 9.793 -33.711 1.00 96.94 457 CYS A N 1
ATOM 3470 C CA . CYS A 1 457 ? 26.596 8.388 -33.752 1.00 96.94 457 CYS A CA 1
ATOM 3471 C C . CYS A 1 457 ? 26.403 7.784 -35.151 1.00 96.94 457 CYS A C 1
ATOM 3473 O O . CYS A 1 457 ? 27.310 7.144 -35.684 1.00 96.94 457 CYS A O 1
ATOM 3475 N N . ARG A 1 458 ? 25.250 8.030 -35.792 1.00 96.75 458 ARG A N 1
ATOM 3476 C CA . ARG A 1 458 ? 24.971 7.561 -37.158 1.00 96.75 458 ARG A CA 1
ATOM 3477 C C . ARG A 1 458 ? 25.979 8.118 -38.160 1.00 96.75 458 ARG A C 1
ATOM 3479 O O . ARG A 1 458 ? 26.518 7.358 -38.959 1.00 96.75 458 ARG A O 1
ATOM 3486 N N . ARG A 1 459 ? 26.248 9.429 -38.122 1.00 96.50 459 ARG A N 1
ATOM 3487 C CA . ARG A 1 459 ? 27.210 10.076 -39.033 1.00 96.50 459 ARG A CA 1
ATOM 3488 C C . ARG A 1 459 ? 28.619 9.517 -38.854 1.00 96.50 459 ARG A C 1
ATOM 3490 O O . ARG A 1 459 ? 29.273 9.239 -39.857 1.00 96.50 459 ARG A O 1
ATOM 3497 N N . ALA A 1 460 ? 29.064 9.338 -37.610 1.00 95.12 460 ALA A N 1
ATOM 3498 C CA . ALA A 1 460 ? 30.365 8.742 -37.319 1.00 95.12 460 ALA A CA 1
ATOM 3499 C C . ALA A 1 460 ? 30.442 7.297 -37.839 1.00 95.12 460 ALA A C 1
ATOM 3501 O O . ALA A 1 460 ? 31.441 6.917 -38.453 1.00 95.12 460 ALA A O 1
ATOM 3502 N N . PHE A 1 461 ? 29.361 6.523 -37.670 1.00 94.75 461 PHE A N 1
ATOM 3503 C CA . PHE A 1 461 ? 29.266 5.156 -38.178 1.00 94.75 461 PHE A CA 1
ATOM 3504 C C . PHE A 1 461 ? 29.360 5.085 -39.710 1.00 94.75 461 PHE A C 1
ATOM 3506 O O . PHE A 1 461 ? 30.213 4.385 -40.248 1.00 94.75 461 PHE A O 1
ATOM 3513 N N . GLU A 1 462 ? 28.517 5.840 -40.419 1.00 92.25 462 GLU A N 1
ATOM 3514 C CA . GLU A 1 462 ? 28.421 5.816 -41.888 1.00 92.25 462 GLU A CA 1
ATOM 3515 C C . GLU A 1 462 ? 29.710 6.258 -42.584 1.00 92.25 462 GLU A C 1
ATOM 3517 O O . GLU A 1 462 ? 30.036 5.769 -43.665 1.00 92.25 462 GLU A O 1
ATOM 3522 N N . LYS A 1 463 ? 30.452 7.184 -41.974 1.00 91.06 463 LYS A N 1
ATOM 3523 C CA . LYS A 1 463 ? 31.724 7.664 -42.518 1.00 91.06 463 LYS A CA 1
ATOM 3524 C C . LYS A 1 463 ? 32.929 6.809 -42.119 1.00 91.06 463 LYS A C 1
ATOM 3526 O O . LYS A 1 463 ? 34.011 7.031 -42.657 1.00 91.06 463 LYS A O 1
ATOM 3531 N N . GLY A 1 464 ? 32.770 5.876 -41.177 1.00 85.38 464 GLY A N 1
ATOM 3532 C CA . GLY A 1 464 ? 33.891 5.121 -40.616 1.00 85.38 464 GLY A CA 1
ATOM 3533 C C . GLY A 1 464 ? 34.863 5.992 -39.812 1.00 85.38 464 GLY A C 1
ATOM 3534 O O . GLY A 1 464 ? 36.059 5.716 -39.801 1.00 85.38 464 GLY A O 1
ATOM 3535 N N . GLU A 1 465 ? 34.380 7.060 -39.166 1.00 81.25 465 GLU A N 1
ATOM 3536 C CA . GLU A 1 465 ? 35.189 8.008 -38.376 1.00 81.25 465 GLU A CA 1
ATOM 3537 C C . GLU A 1 465 ? 35.550 7.433 -36.984 1.00 81.25 465 GLU A C 1
ATOM 3539 O O . GLU A 1 465 ? 35.417 8.110 -35.969 1.00 81.25 465 GLU A O 1
ATOM 3544 N N . PHE A 1 466 ? 35.968 6.164 -36.909 1.00 76.19 466 PHE A N 1
ATOM 3545 C CA . PHE A 1 466 ? 36.341 5.489 -35.659 1.00 76.19 466 PHE A CA 1
ATOM 3546 C C . PHE A 1 466 ? 37.370 4.373 -35.892 1.00 76.19 466 PHE A C 1
ATOM 3548 O O . PHE A 1 466 ? 37.403 3.736 -36.947 1.00 76.19 466 PHE A O 1
ATOM 3555 N N . HIS A 1 467 ? 38.213 4.111 -34.890 1.00 71.69 467 HIS A N 1
ATOM 3556 C CA . HIS A 1 467 ? 39.214 3.044 -34.936 1.00 71.69 467 HIS A CA 1
ATOM 3557 C C . HIS A 1 467 ? 38.658 1.743 -34.340 1.00 71.69 467 HIS A C 1
ATOM 3559 O O . HIS A 1 467 ? 38.629 1.582 -33.125 1.00 71.69 467 HIS A O 1
ATOM 3565 N N . SER A 1 468 ? 38.213 0.809 -35.186 1.00 76.56 468 SER A N 1
ATOM 3566 C CA . SER A 1 468 ? 37.764 -0.518 -34.738 1.00 76.56 468 SER A CA 1
ATOM 3567 C C . SER A 1 468 ? 38.842 -1.580 -34.950 1.00 76.56 468 SER A C 1
ATOM 3569 O O . SER A 1 468 ? 39.424 -1.700 -36.031 1.00 76.56 468 SER A O 1
ATOM 3571 N N . VAL A 1 469 ? 39.077 -2.384 -33.916 1.00 74.69 469 VAL A N 1
ATOM 3572 C CA . VAL A 1 469 ? 39.889 -3.597 -33.974 1.00 74.69 469 VAL A CA 1
ATOM 3573 C C . VAL A 1 469 ? 38.992 -4.772 -34.351 1.00 74.69 469 VAL A C 1
ATOM 3575 O O . VAL A 1 469 ? 38.202 -5.258 -33.546 1.00 74.69 469 VAL A O 1
ATOM 3578 N N . GLY A 1 470 ? 39.119 -5.241 -35.589 1.00 75.88 470 GLY A N 1
ATOM 3579 C CA . GLY A 1 470 ? 38.324 -6.346 -36.126 1.00 75.88 470 GLY A CA 1
ATOM 3580 C C . GLY A 1 470 ? 37.683 -5.999 -37.465 1.00 75.88 470 GLY A C 1
ATOM 3581 O O . GLY A 1 470 ? 37.576 -4.834 -37.838 1.00 75.88 470 GLY A O 1
ATOM 3582 N N . GLN A 1 471 ? 37.290 -7.024 -38.221 1.00 81.06 471 GLN A N 1
ATOM 3583 C CA . GLN A 1 471 ? 36.536 -6.840 -39.463 1.00 81.06 471 GLN A CA 1
ATOM 3584 C C . GLN A 1 471 ? 35.041 -7.056 -39.206 1.00 81.06 471 GLN A C 1
ATOM 3586 O O . GLN A 1 471 ? 34.704 -7.934 -38.408 1.00 81.06 471 GLN A O 1
ATOM 3591 N N . PRO A 1 472 ? 34.145 -6.333 -39.907 1.00 86.75 472 PRO A N 1
ATOM 3592 C CA . PRO A 1 472 ? 32.710 -6.577 -39.823 1.00 86.75 472 PRO A CA 1
ATOM 3593 C C . PRO A 1 472 ? 32.366 -8.048 -40.080 1.00 86.75 472 PRO A C 1
ATOM 3595 O O . PRO A 1 472 ? 32.772 -8.636 -41.085 1.00 86.75 472 PRO A O 1
ATOM 3598 N N . LEU A 1 473 ? 31.589 -8.641 -39.179 1.00 91.00 473 LEU A N 1
ATOM 3599 C CA . LEU A 1 473 ? 31.186 -10.041 -39.245 1.00 91.00 473 LEU A CA 1
ATOM 3600 C C . LEU A 1 473 ? 29.826 -10.171 -39.923 1.00 91.00 473 LEU A C 1
ATOM 3602 O O . LEU A 1 473 ? 28.865 -9.506 -39.541 1.00 91.00 473 LEU A O 1
ATOM 3606 N N . LYS A 1 474 ? 29.707 -11.068 -40.905 1.00 92.06 474 LYS A N 1
ATOM 3607 C CA . LYS A 1 474 ? 28.406 -11.387 -41.501 1.00 92.06 474 LYS A CA 1
ATOM 3608 C C . LYS A 1 474 ? 27.599 -12.261 -40.535 1.00 92.06 474 LYS A C 1
ATOM 3610 O O . LYS A 1 474 ? 27.896 -13.441 -40.380 1.00 92.06 474 LYS A O 1
ATOM 3615 N N . VAL A 1 475 ? 26.566 -11.686 -39.922 1.00 90.25 475 VAL A N 1
ATOM 3616 C CA . VAL A 1 475 ? 25.714 -12.332 -38.895 1.00 90.25 475 VAL A CA 1
ATOM 3617 C C . VAL A 1 475 ? 24.332 -12.732 -39.422 1.00 90.25 475 VAL A C 1
ATOM 3619 O O . VAL A 1 475 ? 23.452 -13.177 -38.689 1.00 90.25 475 VAL A O 1
ATOM 3622 N N . GLY A 1 476 ? 24.109 -12.563 -40.720 1.00 89.94 476 GLY A N 1
ATOM 3623 C CA . GLY A 1 476 ? 22.880 -12.965 -41.381 1.00 89.94 476 GLY A CA 1
ATOM 3624 C C . GLY A 1 476 ? 22.866 -12.561 -42.845 1.00 89.94 476 GLY A C 1
ATOM 3625 O O . GLY A 1 476 ? 23.830 -11.999 -43.375 1.00 89.94 476 GLY A O 1
ATOM 3626 N N . ASP A 1 477 ? 21.749 -12.849 -43.504 1.00 93.56 477 ASP A N 1
ATOM 3627 C CA . ASP A 1 477 ? 21.510 -12.367 -44.858 1.00 93.56 477 ASP A CA 1
ATOM 3628 C C . ASP A 1 477 ? 21.543 -10.834 -44.883 1.00 93.56 477 ASP A C 1
ATOM 3630 O O . ASP A 1 477 ? 20.824 -10.196 -44.109 1.00 93.56 477 ASP A O 1
ATOM 3634 N N . CYS A 1 478 ? 22.439 -10.278 -45.708 1.00 94.75 478 CYS A N 1
ATOM 3635 C CA . CYS A 1 478 ? 22.722 -8.843 -45.822 1.00 94.75 478 CYS A CA 1
ATOM 3636 C C . CYS A 1 478 ? 22.837 -8.109 -44.471 1.00 94.75 478 CYS A C 1
ATOM 3638 O O . CYS A 1 478 ? 22.381 -6.975 -44.331 1.00 94.75 478 CYS A O 1
ATOM 3640 N N . ARG A 1 479 ? 23.429 -8.770 -43.464 1.00 96.00 479 ARG A N 1
ATOM 3641 C CA . ARG A 1 479 ? 23.626 -8.217 -42.119 1.00 96.00 479 ARG A CA 1
ATOM 3642 C C . ARG A 1 479 ? 25.067 -8.320 -41.665 1.00 96.00 479 ARG A C 1
ATOM 3644 O O . ARG A 1 479 ? 25.646 -9.409 -41.693 1.00 96.00 479 ARG A O 1
ATOM 3651 N N . TYR A 1 480 ? 25.594 -7.200 -41.189 1.00 94.69 480 TYR A N 1
ATOM 3652 C CA . TYR A 1 480 ? 26.978 -7.067 -40.756 1.00 94.69 480 TYR A CA 1
ATOM 3653 C C . TYR A 1 480 ? 27.032 -6.490 -39.346 1.00 94.69 480 TYR A C 1
ATOM 3655 O O . TYR A 1 480 ? 26.400 -5.473 -39.066 1.00 94.69 480 TYR A O 1
ATOM 3663 N N . MET A 1 481 ? 27.769 -7.159 -38.466 1.00 94.75 481 MET A N 1
ATOM 3664 C CA . MET A 1 481 ? 28.027 -6.727 -37.100 1.00 94.75 481 MET A CA 1
ATOM 3665 C C . MET A 1 481 ? 29.440 -6.160 -37.005 1.00 94.75 481 MET A C 1
ATOM 3667 O O . MET A 1 481 ? 30.406 -6.849 -37.327 1.00 94.75 481 MET A O 1
ATOM 3671 N N . THR A 1 482 ? 29.556 -4.941 -36.497 1.00 94.38 482 THR A N 1
ATOM 3672 C CA . THR A 1 482 ? 30.827 -4.246 -36.281 1.00 94.38 482 THR A CA 1
ATOM 3673 C C . THR A 1 482 ? 30.947 -3.900 -34.805 1.00 94.38 482 THR A C 1
ATOM 3675 O O . THR A 1 482 ? 30.066 -3.223 -34.277 1.00 94.38 482 THR A O 1
ATOM 3678 N N . THR A 1 483 ? 32.020 -4.312 -34.125 1.00 94.75 483 THR A N 1
ATOM 3679 C CA . THR A 1 483 ? 32.333 -3.718 -32.815 1.00 94.75 483 THR A CA 1
ATOM 3680 C C . THR A 1 483 ? 32.758 -2.272 -33.029 1.00 94.75 483 THR A C 1
ATOM 3682 O O . THR A 1 483 ? 33.712 -2.015 -33.765 1.00 94.75 483 THR A O 1
ATOM 3685 N N . VAL A 1 484 ? 32.060 -1.327 -32.404 1.00 94.25 484 VAL A N 1
ATOM 3686 C CA . VAL A 1 484 ? 32.427 0.092 -32.466 1.00 94.25 484 VAL A CA 1
ATOM 3687 C C . VAL A 1 484 ? 33.132 0.478 -31.164 1.00 94.25 484 VAL A C 1
ATOM 3689 O O . VAL A 1 484 ? 32.708 0.038 -30.095 1.00 94.25 484 VAL A O 1
ATOM 3692 N N . PRO A 1 485 ? 34.245 1.227 -31.218 1.00 93.31 485 PRO A N 1
ATOM 3693 C CA . PRO A 1 485 ? 34.930 1.660 -30.010 1.00 93.31 485 PRO A CA 1
ATOM 3694 C C . PRO A 1 485 ? 34.072 2.680 -29.256 1.00 93.31 485 PRO A C 1
ATOM 3696 O O . PRO A 1 485 ? 33.339 3.466 -29.862 1.00 93.31 485 PRO A O 1
ATOM 3699 N N . VAL A 1 486 ? 34.203 2.707 -27.931 1.00 94.25 486 VAL A N 1
ATOM 3700 C CA . VAL A 1 486 ? 33.666 3.788 -27.098 1.00 94.25 486 VAL A CA 1
ATOM 3701 C C . VAL A 1 486 ? 34.593 4.994 -27.238 1.00 94.25 486 VAL A C 1
ATOM 3703 O O . VAL A 1 486 ? 35.483 5.231 -26.425 1.00 94.25 486 VAL A O 1
ATOM 3706 N N . ASP A 1 487 ? 34.407 5.708 -28.346 1.00 91.31 487 ASP A N 1
ATOM 3707 C CA . ASP A 1 487 ? 35.192 6.863 -28.783 1.00 91.31 487 ASP A CA 1
ATOM 3708 C C . ASP A 1 487 ? 34.296 7.878 -29.520 1.00 91.31 487 ASP A C 1
ATOM 3710 O O . ASP A 1 487 ? 33.201 7.543 -29.986 1.00 91.31 487 ASP A O 1
ATOM 3714 N N . GLY A 1 488 ? 34.740 9.132 -29.619 1.00 92.19 488 GLY A N 1
ATOM 3715 C CA . GLY A 1 488 ? 34.000 10.203 -30.286 1.00 92.19 488 GLY A CA 1
ATOM 3716 C C . GLY A 1 488 ? 32.552 10.319 -29.772 1.00 92.19 488 GLY A C 1
ATOM 3717 O O . GLY A 1 488 ? 32.343 10.295 -28.558 1.00 92.19 488 GLY A O 1
ATOM 3718 N N . PRO A 1 489 ? 31.537 10.401 -30.659 1.00 93.56 489 PRO A N 1
ATOM 3719 C CA . PRO A 1 489 ? 30.127 10.457 -30.254 1.00 93.56 489 PRO A CA 1
ATOM 3720 C C . PRO A 1 489 ? 29.639 9.247 -29.441 1.00 93.56 489 PRO A C 1
ATOM 3722 O O . PRO A 1 489 ? 28.684 9.374 -28.678 1.00 93.56 489 PRO A O 1
ATOM 3725 N N . PHE A 1 490 ? 30.288 8.083 -29.578 1.00 95.00 490 PHE A N 1
ATOM 3726 C CA . PHE A 1 490 ? 29.940 6.878 -28.820 1.00 95.00 490 PHE A CA 1
ATOM 3727 C C . PHE A 1 490 ? 30.466 6.912 -27.381 1.00 95.00 490 PHE A C 1
ATOM 3729 O O . PHE A 1 490 ? 29.929 6.217 -26.518 1.00 95.00 490 PHE A O 1
ATOM 3736 N N . ASN A 1 491 ? 31.477 7.739 -27.095 1.00 94.50 491 ASN A N 1
ATOM 3737 C CA . ASN A 1 491 ? 31.952 7.995 -25.738 1.00 94.50 491 ASN A CA 1
ATOM 3738 C C . ASN A 1 491 ? 31.103 9.074 -25.046 1.00 94.50 491 ASN A C 1
ATOM 3740 O O . ASN A 1 491 ? 31.591 10.139 -24.667 1.00 94.50 491 ASN A O 1
ATOM 3744 N N . ASN A 1 492 ? 29.806 8.799 -24.904 1.00 94.38 492 ASN A N 1
ATOM 3745 C CA . ASN A 1 492 ? 28.864 9.670 -24.216 1.00 94.38 492 ASN A CA 1
ATOM 3746 C C . ASN A 1 492 ? 28.124 8.891 -23.121 1.00 94.38 492 ASN A C 1
ATOM 3748 O O . ASN A 1 492 ? 27.480 7.876 -23.392 1.00 94.38 492 ASN A O 1
ATOM 3752 N N . ARG A 1 493 ? 28.181 9.386 -21.877 1.00 93.88 493 ARG A N 1
ATOM 3753 C CA . ARG A 1 493 ? 27.483 8.786 -20.730 1.00 93.88 493 ARG A CA 1
ATOM 3754 C C . ARG A 1 493 ? 25.987 8.625 -20.996 1.00 93.88 493 ARG A C 1
ATOM 3756 O O . ARG A 1 493 ? 25.428 7.595 -20.637 1.00 93.88 493 ARG A O 1
ATOM 3763 N N . ASP A 1 494 ? 25.356 9.590 -21.656 1.00 92.19 494 ASP A N 1
ATOM 3764 C CA . ASP A 1 494 ? 23.919 9.564 -21.944 1.00 92.19 494 ASP A CA 1
ATOM 3765 C C . ASP A 1 494 ? 23.547 8.509 -23.002 1.00 92.19 494 ASP A C 1
ATOM 3767 O O . ASP A 1 494 ? 22.367 8.277 -23.248 1.00 92.19 494 ASP A O 1
ATOM 3771 N N . LEU A 1 495 ? 24.532 7.824 -23.597 1.00 94.31 495 LEU A N 1
ATOM 3772 C CA . LEU A 1 495 ? 24.324 6.688 -24.493 1.00 94.31 495 LEU A CA 1
ATOM 3773 C C . LEU A 1 495 ? 24.364 5.342 -23.753 1.00 94.31 495 LEU A C 1
ATOM 3775 O O . LEU A 1 495 ? 23.447 4.541 -23.886 1.00 94.31 495 LEU A O 1
ATOM 3779 N N . PHE A 1 496 ? 25.407 5.071 -22.964 1.00 93.56 496 PHE A N 1
ATOM 3780 C CA . PHE A 1 496 ? 25.599 3.747 -22.344 1.00 93.56 496 PHE A CA 1
ATOM 3781 C C . PHE A 1 496 ? 25.314 3.701 -20.835 1.00 93.56 496 PHE A C 1
ATOM 3783 O O . PHE A 1 496 ? 25.278 2.614 -20.256 1.00 93.56 496 PHE A O 1
ATOM 3790 N N . ALA A 1 497 ? 25.111 4.849 -20.189 1.00 93.00 497 ALA A N 1
ATOM 3791 C CA . ALA A 1 497 ? 24.876 4.974 -18.750 1.00 93.00 497 ALA A CA 1
ATOM 3792 C C . ALA A 1 497 ? 23.884 6.106 -18.405 1.00 93.00 497 ALA A C 1
ATOM 3794 O O . ALA A 1 497 ? 23.987 6.714 -17.337 1.00 93.00 497 ALA A O 1
ATOM 3795 N N . ALA A 1 498 ? 22.915 6.380 -19.290 1.00 92.81 498 ALA A N 1
ATOM 3796 C CA . ALA A 1 498 ? 21.805 7.291 -19.008 1.00 92.81 498 ALA A CA 1
ATOM 3797 C C . ALA A 1 498 ? 21.056 6.864 -17.736 1.00 92.81 498 ALA A C 1
ATOM 3799 O O . ALA A 1 498 ? 20.941 5.669 -17.460 1.00 92.81 498 ALA A O 1
ATOM 3800 N N . ASP A 1 499 ? 20.499 7.815 -16.983 1.00 93.75 499 ASP A N 1
ATOM 3801 C CA . ASP A 1 499 ? 19.933 7.550 -15.649 1.00 93.75 499 ASP A CA 1
ATOM 3802 C C . ASP A 1 499 ? 18.848 6.466 -15.657 1.00 93.75 499 ASP A C 1
ATOM 3804 O O . ASP A 1 499 ? 18.838 5.591 -14.788 1.00 93.75 499 ASP A O 1
ATOM 3808 N N . PHE A 1 500 ? 17.988 6.465 -16.681 1.00 95.38 500 PHE A N 1
ATOM 3809 C CA . PHE A 1 500 ? 16.982 5.422 -16.872 1.00 95.38 500 PHE A CA 1
ATOM 3810 C C . PHE A 1 500 ? 17.616 4.037 -17.075 1.00 95.38 500 PHE A C 1
ATOM 3812 O O . PHE A 1 500 ? 17.255 3.083 -16.386 1.00 95.38 500 PHE A O 1
ATOM 3819 N N . ILE A 1 501 ? 18.596 3.926 -17.981 1.00 95.44 501 ILE A N 1
ATOM 3820 C CA . ILE A 1 501 ? 19.299 2.666 -18.273 1.00 95.44 501 ILE A CA 1
ATOM 3821 C C . ILE A 1 501 ? 20.017 2.183 -17.024 1.00 95.44 501 ILE A C 1
ATOM 3823 O O . ILE A 1 501 ? 19.830 1.044 -16.608 1.00 95.44 501 ILE A O 1
ATOM 3827 N N . ASN A 1 502 ? 20.801 3.057 -16.396 1.00 95.44 502 ASN A N 1
ATOM 3828 C CA . ASN A 1 502 ? 21.539 2.730 -15.190 1.00 95.44 502 ASN A CA 1
ATOM 3829 C C . ASN A 1 502 ? 20.592 2.250 -14.079 1.00 95.44 502 ASN A C 1
ATOM 3831 O O . ASN A 1 502 ? 20.864 1.228 -13.456 1.00 95.44 502 ASN A O 1
ATOM 3835 N N . GLY A 1 503 ? 19.451 2.917 -13.875 1.00 96.19 503 GLY A N 1
ATOM 3836 C CA . GLY A 1 503 ? 18.446 2.507 -12.894 1.00 96.19 503 GLY A CA 1
ATOM 3837 C C . GLY A 1 503 ? 17.830 1.132 -13.179 1.00 96.19 503 GLY A C 1
ATOM 3838 O O . GLY A 1 503 ? 17.714 0.312 -12.265 1.00 96.19 503 GLY A O 1
ATOM 3839 N N . VAL A 1 504 ? 17.482 0.845 -14.439 1.00 97.38 504 VAL A N 1
ATOM 3840 C CA . VAL A 1 504 ? 16.975 -0.477 -14.851 1.00 97.38 504 VAL A CA 1
ATOM 3841 C C . VAL A 1 504 ? 18.053 -1.553 -14.674 1.00 97.38 504 VAL A C 1
ATOM 3843 O O . VAL A 1 504 ? 17.787 -2.599 -14.080 1.00 97.38 504 VAL A O 1
ATOM 3846 N N . MET A 1 505 ? 19.289 -1.297 -15.112 1.00 97.69 505 MET A N 1
ATOM 3847 C CA . MET A 1 505 ? 20.396 -2.256 -15.008 1.00 97.69 505 MET A CA 1
ATOM 3848 C C . MET A 1 505 ? 20.771 -2.548 -13.555 1.00 97.69 505 MET A C 1
ATOM 3850 O O . MET A 1 505 ? 20.942 -3.713 -13.198 1.00 97.69 505 MET A O 1
ATOM 3854 N N . GLN A 1 506 ? 20.826 -1.536 -12.685 1.00 96.75 506 GLN A N 1
ATOM 3855 C CA . GLN A 1 506 ? 21.093 -1.738 -11.258 1.00 96.75 506 GLN A CA 1
ATOM 3856 C C . GLN A 1 506 ? 20.040 -2.632 -10.596 1.00 96.75 506 GLN A C 1
ATOM 3858 O O . GLN A 1 506 ? 20.395 -3.511 -9.811 1.00 96.75 506 GLN A O 1
ATOM 3863 N N . ARG A 1 507 ? 18.757 -2.454 -10.937 1.00 96.94 507 ARG A N 1
ATOM 3864 C CA . ARG A 1 507 ? 17.666 -3.287 -10.407 1.00 96.94 507 ARG A CA 1
ATOM 3865 C C . ARG A 1 507 ? 17.687 -4.712 -10.961 1.00 96.94 507 ARG A C 1
ATOM 3867 O O . ARG A 1 507 ? 17.465 -5.652 -10.204 1.00 96.94 507 ARG A O 1
ATOM 3874 N N . MET A 1 508 ? 17.965 -4.886 -12.254 1.00 96.44 508 MET A N 1
ATOM 3875 C CA . MET A 1 508 ? 17.869 -6.194 -12.917 1.00 96.44 508 MET A CA 1
ATOM 3876 C C . MET A 1 508 ? 19.149 -7.041 -12.828 1.00 96.44 508 MET A C 1
ATOM 3878 O O . MET A 1 508 ? 19.077 -8.260 -12.650 1.00 96.44 508 MET A O 1
ATOM 3882 N N . LEU A 1 509 ? 20.324 -6.418 -12.953 1.00 97.00 509 LEU A N 1
ATOM 3883 C CA . LEU A 1 509 ? 21.640 -7.074 -13.004 1.00 97.00 509 LEU A CA 1
ATOM 3884 C C . LEU A 1 509 ? 22.468 -6.857 -11.725 1.00 97.00 509 LEU A C 1
ATOM 3886 O O . LEU A 1 509 ? 23.417 -7.603 -11.471 1.00 97.00 509 LEU A O 1
ATOM 3890 N N . GLY A 1 510 ? 22.073 -5.909 -10.877 1.00 96.19 510 GLY A N 1
ATOM 3891 C CA . GLY A 1 510 ? 22.772 -5.553 -9.643 1.00 96.19 510 GLY A CA 1
ATOM 3892 C C . GLY A 1 510 ? 23.663 -4.314 -9.795 1.00 96.19 510 GLY A C 1
ATOM 3893 O O . GLY A 1 510 ? 23.933 -3.866 -10.912 1.00 96.19 510 GLY A O 1
ATOM 3894 N N . PRO A 1 511 ? 24.143 -3.749 -8.673 1.00 95.19 511 PRO A N 1
ATOM 3895 C CA . PRO A 1 511 ? 24.864 -2.473 -8.656 1.00 95.19 511 PRO A CA 1
ATOM 3896 C C . PRO A 1 511 ? 26.180 -2.504 -9.443 1.00 95.19 511 PRO A C 1
ATOM 3898 O O . PRO A 1 511 ? 26.577 -1.475 -9.988 1.00 95.19 511 PRO A O 1
ATOM 3901 N N . ASP A 1 512 ? 26.798 -3.680 -9.573 1.00 95.44 512 ASP A N 1
ATOM 3902 C CA . ASP A 1 512 ? 28.099 -3.896 -10.218 1.00 95.44 512 ASP A CA 1
ATOM 3903 C C . ASP A 1 512 ? 27.990 -4.383 -11.673 1.00 95.44 512 ASP A C 1
ATOM 3905 O O . ASP A 1 512 ? 28.929 -4.978 -12.196 1.00 95.44 512 ASP A O 1
ATOM 3909 N N . TYR A 1 513 ? 26.845 -4.195 -12.343 1.00 97.19 513 TYR A N 1
ATOM 3910 C CA . TYR A 1 513 ? 26.707 -4.581 -13.754 1.00 97.19 513 TYR A CA 1
ATOM 3911 C C . TYR A 1 513 ? 27.829 -3.986 -14.628 1.00 97.19 513 TYR A C 1
ATOM 3913 O O . TYR A 1 513 ? 28.354 -2.907 -14.349 1.00 97.19 513 TYR A O 1
ATOM 3921 N N . ILE A 1 514 ? 28.185 -4.669 -15.709 1.00 97.44 514 ILE A N 1
ATOM 3922 C CA . ILE A 1 514 ? 29.224 -4.225 -16.646 1.00 97.44 514 ILE A CA 1
ATOM 3923 C C . ILE A 1 514 ? 28.650 -4.119 -18.056 1.00 97.44 514 ILE A C 1
ATOM 3925 O O . ILE A 1 514 ? 27.667 -4.784 -18.381 1.00 97.44 514 ILE A O 1
ATOM 3929 N N . LEU A 1 515 ? 29.271 -3.302 -18.898 1.00 97.50 515 LEU A N 1
ATOM 3930 C CA . LEU A 1 515 ? 29.055 -3.313 -20.334 1.00 97.50 515 LEU A CA 1
ATOM 3931 C C . LEU A 1 515 ? 29.859 -4.482 -20.915 1.00 97.50 515 LEU A C 1
ATOM 3933 O O . LEU A 1 515 ? 31.083 -4.528 -20.828 1.00 97.50 515 LEU A O 1
ATOM 3937 N N . GLY A 1 516 ? 29.149 -5.470 -21.440 1.00 95.88 516 GLY A N 1
ATOM 3938 C CA . GLY A 1 516 ? 29.708 -6.699 -21.982 1.00 95.88 516 GLY A CA 1
ATOM 3939 C C . GLY A 1 516 ? 30.075 -6.597 -23.454 1.00 95.88 516 GLY A C 1
ATOM 3940 O O . GLY A 1 516 ? 31.098 -7.142 -23.859 1.00 95.88 516 GLY A O 1
ATOM 3941 N N . SER A 1 517 ? 29.260 -5.896 -24.246 1.00 96.31 517 SER A N 1
ATOM 3942 C CA . SER A 1 517 ? 29.559 -5.617 -25.650 1.00 96.31 517 SER A CA 1
ATOM 3943 C C . SER A 1 517 ? 28.962 -4.296 -26.130 1.00 96.31 517 SER A C 1
ATOM 3945 O O . SER A 1 517 ? 27.988 -3.798 -25.561 1.00 96.31 517 SER A O 1
ATOM 3947 N N . PHE A 1 518 ? 29.568 -3.736 -27.178 1.00 97.19 518 PHE A N 1
ATOM 3948 C CA . PHE A 1 518 ? 29.166 -2.478 -27.798 1.00 97.19 518 PHE A CA 1
ATOM 3949 C C . PHE A 1 518 ? 29.376 -2.569 -29.316 1.00 97.19 518 PHE A C 1
ATOM 3951 O O . PHE A 1 518 ? 30.482 -2.416 -29.840 1.00 97.19 518 PHE A O 1
ATOM 3958 N N . THR A 1 519 ? 28.311 -2.921 -30.035 1.00 96.50 519 THR A N 1
ATOM 3959 C CA . THR A 1 519 ? 28.378 -3.275 -31.462 1.00 96.50 519 THR A CA 1
ATOM 3960 C C . THR A 1 519 ? 27.286 -2.589 -32.263 1.00 96.50 519 THR A C 1
ATOM 3962 O O . THR A 1 519 ? 26.236 -2.272 -31.727 1.00 96.50 519 THR A O 1
ATOM 3965 N N . ILE A 1 520 ? 27.490 -2.386 -33.561 1.00 97.25 52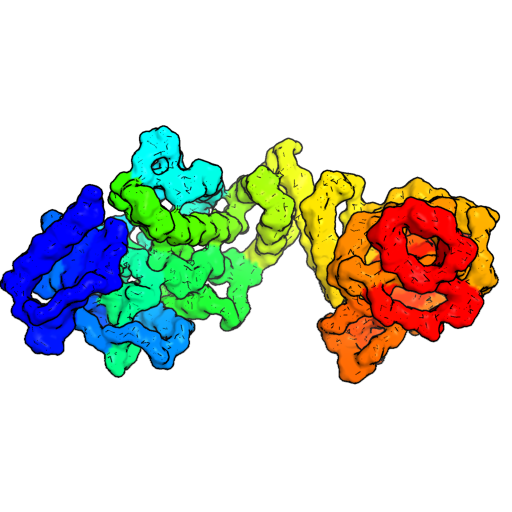0 ILE A N 1
ATOM 3966 C CA . ILE A 1 520 ? 26.423 -1.999 -34.485 1.00 97.25 520 ILE A CA 1
ATOM 3967 C C . ILE A 1 520 ? 26.129 -3.167 -35.413 1.00 97.25 520 ILE A C 1
ATOM 3969 O O . ILE A 1 520 ? 27.027 -3.676 -36.084 1.00 97.25 520 ILE A O 1
ATOM 3973 N N . VAL A 1 521 ? 24.858 -3.560 -35.482 1.00 96.56 521 VAL A N 1
ATOM 3974 C CA . VAL A 1 521 ? 24.351 -4.498 -36.486 1.00 96.56 521 VAL A CA 1
ATOM 3975 C C . VAL A 1 521 ? 23.636 -3.695 -37.566 1.00 96.56 521 VAL A C 1
ATOM 3977 O O . VAL A 1 521 ? 22.562 -3.140 -37.332 1.00 96.56 521 VAL A O 1
ATOM 3980 N N . SER A 1 522 ? 24.229 -3.633 -38.758 1.00 96.88 522 SER A N 1
ATOM 3981 C CA . SER A 1 522 ? 23.612 -3.011 -39.932 1.00 96.88 522 SER A CA 1
ATOM 3982 C C . SER A 1 522 ? 22.857 -4.056 -40.743 1.00 96.88 522 SER A C 1
ATOM 3984 O O . SER A 1 522 ? 23.424 -5.084 -41.120 1.00 96.88 522 SER A O 1
ATOM 3986 N N . SER A 1 523 ? 21.570 -3.811 -41.001 1.00 97.19 523 SER A N 1
ATOM 3987 C CA . SER A 1 523 ? 20.799 -4.556 -42.006 1.00 97.19 523 SER A CA 1
ATOM 3988 C C . SER A 1 523 ? 20.746 -3.753 -43.300 1.00 97.19 523 SER A C 1
ATOM 3990 O O . SER A 1 523 ? 20.114 -2.697 -43.344 1.00 97.19 523 SER A O 1
ATOM 3992 N N . GLU A 1 524 ? 21.389 -4.256 -44.347 1.00 97.38 524 GLU A N 1
ATOM 3993 C CA . GLU A 1 524 ? 21.449 -3.591 -45.649 1.00 97.38 524 GLU A CA 1
ATOM 3994 C C . GLU A 1 524 ? 20.123 -3.729 -46.423 1.00 97.38 524 GLU A C 1
ATOM 3996 O O . GLU A 1 524 ? 19.320 -4.621 -46.117 1.00 97.38 524 GLU A O 1
ATOM 4001 N N . PRO A 1 525 ? 19.862 -2.865 -47.424 1.00 97.31 525 PRO A N 1
ATOM 4002 C CA . PRO A 1 525 ? 18.680 -2.975 -48.276 1.00 97.31 525 PRO A CA 1
ATOM 4003 C C . PRO A 1 525 ? 18.496 -4.384 -48.858 1.00 97.31 525 PRO A C 1
ATOM 4005 O O . PRO A 1 525 ? 19.425 -4.965 -49.422 1.00 97.31 525 PRO A O 1
ATOM 4008 N N . GLY A 1 526 ? 17.284 -4.929 -48.738 1.00 95.69 526 GLY A N 1
ATOM 4009 C CA . GLY A 1 526 ? 16.927 -6.261 -49.235 1.00 95.69 526 GLY A CA 1
ATOM 4010 C C . GLY A 1 526 ? 17.213 -7.417 -48.271 1.00 95.69 526 GLY A C 1
ATOM 4011 O O . GLY A 1 526 ? 16.947 -8.568 -48.627 1.00 95.69 526 GLY A O 1
ATOM 4012 N N . ALA A 1 527 ? 17.723 -7.147 -47.064 1.00 97.19 527 ALA A N 1
ATOM 4013 C CA . ALA A 1 527 ? 17.976 -8.180 -46.063 1.00 97.19 527 ALA A CA 1
ATOM 4014 C C . ALA A 1 527 ? 16.698 -8.955 -45.704 1.00 97.19 527 ALA A C 1
ATOM 4016 O O . ALA A 1 527 ? 15.701 -8.370 -45.277 1.00 97.19 527 ALA A O 1
ATOM 4017 N N . GLN A 1 528 ? 16.738 -10.284 -45.822 1.00 96.94 528 GLN A N 1
ATOM 4018 C CA . GLN A 1 528 ? 15.590 -11.159 -45.558 1.00 96.94 528 GLN A CA 1
ATOM 4019 C C . GLN A 1 528 ? 15.311 -11.337 -44.061 1.00 96.94 528 GLN A C 1
ATOM 4021 O O . GLN A 1 528 ? 16.133 -10.984 -43.220 1.00 96.94 528 GLN A O 1
ATOM 4026 N N . LEU A 1 529 ? 14.154 -11.890 -43.699 1.00 96.00 529 LEU A N 1
ATOM 4027 C CA . LEU A 1 529 ? 13.798 -12.196 -42.307 1.00 96.00 529 LEU A CA 1
ATOM 4028 C C . LEU A 1 529 ? 14.851 -13.110 -41.644 1.00 96.00 529 LEU A C 1
ATOM 4030 O O . LEU A 1 529 ? 15.212 -14.143 -42.207 1.00 96.00 529 LEU A O 1
ATOM 4034 N N . GLN A 1 530 ? 15.333 -12.753 -40.448 1.00 95.06 530 GLN A N 1
ATOM 4035 C CA . GLN A 1 530 ? 16.254 -13.613 -39.696 1.00 95.06 530 GLN A CA 1
ATOM 4036 C C . GLN A 1 530 ? 15.556 -14.865 -39.150 1.00 95.06 530 GLN A C 1
ATOM 4038 O O . GLN A 1 530 ? 14.347 -14.885 -38.898 1.00 95.06 530 GLN A O 1
ATOM 4043 N N . HIS A 1 531 ? 16.351 -15.910 -38.915 1.00 94.62 531 HIS A N 1
ATOM 4044 C CA . HIS A 1 531 ? 15.899 -17.074 -38.165 1.00 94.62 531 HIS A CA 1
ATOM 4045 C C . HIS A 1 531 ? 15.576 -16.681 -36.715 1.00 94.62 531 HIS A C 1
ATOM 4047 O O . HIS A 1 531 ? 16.186 -15.772 -36.151 1.00 94.62 531 HIS A O 1
ATOM 4053 N N . LEU A 1 532 ? 14.601 -17.365 -36.120 1.00 96.50 532 LEU A N 1
ATOM 4054 C CA . LEU A 1 532 ? 14.224 -17.163 -34.724 1.00 96.50 532 LEU A CA 1
ATOM 4055 C C . LEU A 1 532 ? 15.289 -17.785 -33.811 1.00 96.50 532 LEU A C 1
ATOM 4057 O O . LEU A 1 532 ? 15.602 -18.968 -33.962 1.00 96.50 532 LEU A O 1
ATOM 4061 N N . HIS A 1 533 ? 15.838 -17.001 -32.887 1.00 95.31 533 HIS A N 1
ATOM 4062 C CA . HIS A 1 533 ? 16.923 -17.418 -31.996 1.00 95.31 533 HIS A CA 1
ATOM 4063 C C . HIS A 1 533 ? 16.838 -16.721 -30.634 1.00 95.31 533 HIS A C 1
ATOM 4065 O O . HIS A 1 533 ? 15.979 -15.872 -30.419 1.00 95.31 533 HIS A O 1
ATOM 4071 N N . VAL A 1 534 ? 17.714 -17.131 -29.718 1.00 94.88 534 VAL A N 1
ATOM 4072 C CA . VAL A 1 534 ? 18.019 -16.444 -28.456 1.00 94.88 534 VAL A CA 1
ATOM 4073 C C . VAL A 1 534 ? 19.485 -16.018 -28.512 1.00 94.88 534 VAL A C 1
ATOM 4075 O O . VAL A 1 534 ? 20.274 -16.712 -29.158 1.00 94.88 534 VAL A O 1
ATOM 4078 N N . ASP A 1 535 ? 19.855 -14.932 -27.836 1.00 94.88 535 ASP A N 1
ATOM 4079 C CA . ASP A 1 535 ? 21.259 -14.492 -27.783 1.00 94.88 535 ASP A CA 1
ATOM 4080 C C . ASP A 1 535 ? 22.111 -15.461 -26.951 1.00 94.88 535 ASP A C 1
ATOM 4082 O O . ASP A 1 535 ? 23.289 -15.686 -27.238 1.00 94.88 535 ASP A O 1
ATOM 4086 N N . HIS A 1 536 ? 21.512 -16.070 -25.922 1.00 93.69 536 HIS A N 1
ATOM 4087 C CA . HIS A 1 536 ? 22.157 -17.090 -25.109 1.00 93.69 536 HIS A CA 1
ATOM 4088 C C . HIS A 1 536 ? 21.142 -18.077 -24.521 1.00 93.69 536 HIS A C 1
ATOM 4090 O O . HIS A 1 536 ? 20.037 -17.718 -24.111 1.00 93.69 536 HIS A O 1
ATOM 4096 N N . ALA A 1 537 ? 21.533 -19.349 -24.429 1.00 88.38 537 ALA A N 1
ATOM 4097 C CA . ALA A 1 537 ? 20.735 -20.357 -23.737 1.00 88.38 537 ALA A CA 1
ATOM 4098 C C . ALA A 1 537 ? 20.617 -20.048 -22.230 1.00 88.38 537 ALA A C 1
ATOM 4100 O O . ALA A 1 537 ? 21.422 -19.308 -21.658 1.00 88.38 537 ALA A O 1
ATOM 4101 N N . ALA A 1 538 ? 19.633 -20.640 -21.551 1.00 86.81 538 ALA A N 1
ATOM 4102 C CA . ALA A 1 538 ? 19.558 -20.552 -20.095 1.00 86.81 538 ALA A CA 1
ATOM 4103 C C . ALA A 1 538 ? 20.834 -21.132 -19.451 1.00 86.81 538 ALA A C 1
ATOM 4105 O O . ALA A 1 538 ? 21.278 -22.213 -19.830 1.00 86.81 538 ALA A O 1
ATOM 4106 N N . LEU A 1 539 ? 21.399 -20.429 -18.460 1.00 88.12 539 LEU A N 1
ATOM 4107 C CA . LEU A 1 539 ? 22.596 -20.886 -17.736 1.00 88.12 539 LEU A CA 1
ATOM 4108 C C . LEU A 1 539 ? 22.358 -22.171 -16.934 1.00 88.12 539 LEU A C 1
ATOM 4110 O O . LEU A 1 539 ? 23.286 -22.948 -16.743 1.00 88.12 539 LEU A O 1
ATOM 4114 N N . PHE A 1 540 ? 21.117 -22.378 -16.489 1.00 86.50 540 PHE A N 1
ATOM 4115 C CA . PHE A 1 540 ? 20.686 -23.524 -15.691 1.00 86.50 540 PHE A CA 1
ATOM 4116 C C . PHE A 1 540 ? 19.533 -24.234 -16.417 1.00 86.50 540 PHE A C 1
ATOM 4118 O O . PHE A 1 540 ? 18.362 -23.919 -16.174 1.00 86.50 540 PHE A O 1
ATOM 4125 N N . PRO A 1 541 ? 19.831 -25.125 -17.380 1.00 81.00 541 PRO A N 1
ATOM 4126 C CA . PRO A 1 541 ? 18.815 -25.815 -18.172 1.00 81.00 541 PRO A CA 1
ATOM 4127 C C . PRO A 1 541 ? 17.783 -26.577 -17.329 1.00 81.00 541 PRO A C 1
ATOM 4129 O O . PRO A 1 541 ? 16.616 -26.638 -17.701 1.00 81.00 541 PRO A O 1
ATOM 4132 N N . GLU A 1 542 ? 18.188 -27.115 -16.180 1.00 83.12 542 GLU A N 1
ATOM 4133 C CA . GLU A 1 542 ? 17.364 -27.901 -15.256 1.00 83.12 542 GLU A CA 1
ATOM 4134 C C . GLU A 1 542 ? 16.229 -27.108 -14.593 1.00 83.12 542 GLU A C 1
ATOM 4136 O O . GLU A 1 542 ? 15.229 -27.690 -14.176 1.00 83.12 542 GLU A O 1
ATOM 4141 N N . VAL A 1 543 ? 16.368 -25.785 -14.519 1.00 80.38 543 VAL A N 1
ATOM 4142 C CA . VAL A 1 543 ? 15.337 -24.865 -14.015 1.00 80.38 543 VAL A CA 1
ATOM 4143 C C . VAL A 1 543 ? 14.832 -23.926 -15.114 1.00 80.38 543 VAL A C 1
ATOM 4145 O O . VAL A 1 543 ? 14.064 -23.004 -14.845 1.00 80.38 543 VAL A O 1
ATOM 4148 N N . SER A 1 544 ? 15.235 -24.148 -16.369 1.00 72.19 544 SER A N 1
ATOM 4149 C CA . SER A 1 544 ? 14.748 -23.374 -17.510 1.00 72.19 544 SER A CA 1
ATOM 4150 C C . SER A 1 544 ? 13.220 -23.459 -17.595 1.00 72.19 544 SER A C 1
ATOM 4152 O O . SER A 1 544 ? 12.636 -24.531 -17.451 1.00 72.19 544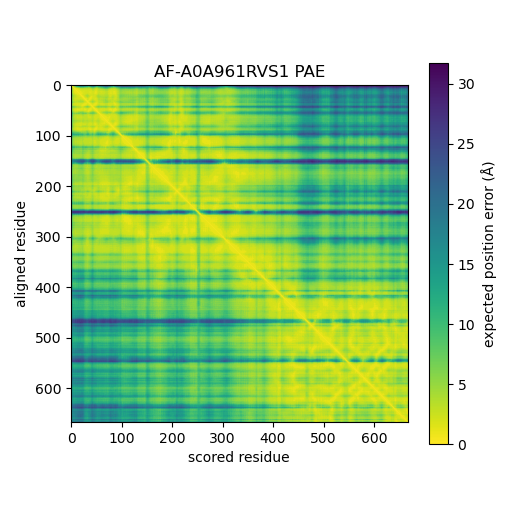 SER A O 1
ATOM 4154 N N . GLY A 1 545 ? 12.564 -22.313 -17.782 1.00 66.06 545 GLY A N 1
ATOM 4155 C CA . GLY A 1 545 ? 11.105 -22.216 -17.735 1.00 66.06 545 GLY A CA 1
ATOM 4156 C C . GLY A 1 545 ? 10.517 -22.014 -16.335 1.00 66.06 545 GLY A C 1
ATOM 4157 O O . GLY A 1 545 ? 9.296 -22.016 -16.188 1.00 66.06 545 GLY A O 1
ATOM 4158 N N . GLN A 1 546 ? 11.350 -21.817 -15.307 1.00 74.81 546 GLN A N 1
ATOM 4159 C CA . GLN A 1 546 ? 10.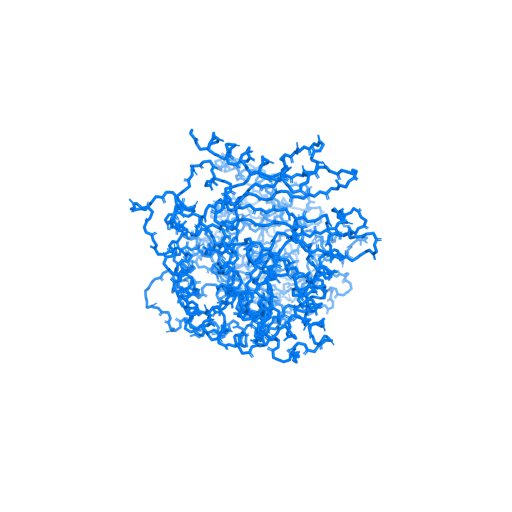878 -21.282 -14.034 1.00 74.81 546 GLN A CA 1
ATOM 4160 C C . GLN A 1 546 ? 10.729 -19.750 -14.111 1.00 74.81 546 GLN A C 1
ATOM 4162 O O . GLN A 1 546 ? 11.620 -19.070 -14.630 1.00 74.81 546 GLN A O 1
ATOM 4167 N N . PRO A 1 547 ? 9.624 -19.192 -13.582 1.00 65.69 547 PRO A N 1
ATOM 4168 C CA . PRO A 1 547 ? 9.283 -17.775 -13.710 1.00 65.69 547 PRO A CA 1
ATOM 4169 C C . PRO A 1 547 ? 10.290 -16.804 -13.072 1.00 65.69 547 PRO A C 1
ATOM 4171 O O . PRO A 1 547 ? 10.360 -15.652 -13.494 1.00 65.69 547 PRO A O 1
ATOM 4174 N N . ASP A 1 548 ? 11.080 -17.252 -12.096 1.00 74.38 548 ASP A N 1
ATOM 4175 C CA . ASP A 1 548 ? 11.782 -16.351 -11.172 1.00 74.38 548 ASP A CA 1
ATOM 4176 C C . ASP A 1 548 ? 13.308 -16.350 -11.335 1.00 74.38 548 ASP A C 1
ATOM 4178 O O . ASP A 1 548 ? 14.033 -15.964 -10.422 1.00 74.38 548 ASP A O 1
ATOM 4182 N N . ILE A 1 549 ? 13.826 -16.763 -12.499 1.00 84.12 549 ILE A N 1
ATOM 4183 C CA . ILE A 1 549 ? 15.269 -16.705 -12.776 1.00 84.12 549 ILE A CA 1
ATOM 4184 C C . ILE A 1 549 ? 15.646 -15.292 -13.254 1.00 84.12 549 ILE A C 1
ATOM 4186 O O . ILE A 1 549 ? 15.272 -14.924 -14.380 1.00 84.12 549 ILE A O 1
ATOM 4190 N N . PRO A 1 550 ? 16.437 -14.519 -12.480 1.00 89.00 550 PRO A N 1
ATOM 4191 C CA . PRO A 1 550 ? 16.848 -13.172 -12.868 1.00 89.00 550 PRO A CA 1
ATOM 4192 C C . PRO A 1 550 ? 17.672 -13.171 -14.165 1.00 89.00 550 PRO A C 1
ATOM 4194 O O . PRO A 1 550 ? 18.374 -14.150 -14.444 1.00 89.00 550 PRO A O 1
ATOM 4197 N N . PRO A 1 551 ? 17.660 -12.077 -14.948 1.00 94.12 551 PRO A N 1
ATOM 4198 C CA . PRO A 1 551 ? 18.539 -11.962 -16.103 1.00 94.12 551 PRO A CA 1
ATOM 4199 C C . PRO A 1 551 ? 20.004 -11.966 -15.656 1.00 94.12 551 PRO A C 1
ATOM 4201 O O . PRO A 1 551 ? 20.369 -11.396 -14.621 1.00 94.12 551 PRO A O 1
ATOM 4204 N N . PHE A 1 552 ? 20.855 -12.599 -16.457 1.00 95.38 552 PHE A N 1
ATOM 4205 C CA . PHE A 1 552 ? 22.313 -12.524 -16.325 1.00 95.38 552 PHE A CA 1
ATOM 4206 C C . PHE A 1 552 ? 22.938 -11.553 -17.334 1.00 95.38 552 PHE A C 1
ATOM 4208 O O . PHE A 1 552 ? 24.049 -11.070 -17.109 1.00 95.38 552 PHE A O 1
ATOM 4215 N N . ALA A 1 553 ? 22.201 -11.243 -18.401 1.00 97.31 553 ALA A N 1
ATOM 4216 C CA . ALA A 1 553 ? 22.540 -10.257 -19.408 1.00 97.31 553 ALA A CA 1
ATOM 4217 C C . ALA A 1 553 ? 21.266 -9.626 -19.998 1.00 97.31 553 ALA A C 1
ATOM 4219 O O . ALA A 1 553 ? 20.213 -10.271 -20.042 1.00 97.31 553 ALA A O 1
ATOM 4220 N N . ILE A 1 554 ? 21.363 -8.365 -20.419 1.00 98.44 554 ILE A N 1
ATOM 4221 C CA . ILE A 1 554 ? 20.292 -7.608 -21.078 1.00 98.44 554 ILE A CA 1
ATOM 4222 C C . ILE A 1 554 ? 20.881 -6.894 -22.291 1.00 98.44 554 ILE A C 1
ATOM 4224 O O . ILE A 1 554 ? 21.841 -6.135 -22.155 1.00 98.44 554 ILE A O 1
ATOM 4228 N N . THR A 1 555 ? 20.273 -7.095 -23.454 1.00 98.31 555 THR A N 1
ATOM 4229 C CA . THR A 1 555 ? 20.594 -6.374 -24.687 1.00 98.31 555 THR A CA 1
ATOM 4230 C C . THR A 1 555 ? 19.734 -5.116 -24.774 1.00 98.31 555 THR A C 1
ATOM 4232 O O . THR A 1 555 ? 18.510 -5.196 -24.676 1.00 98.31 555 THR A O 1
ATOM 4235 N N . VAL A 1 556 ? 20.353 -3.954 -24.983 1.00 98.56 556 VAL A N 1
ATOM 4236 C CA . VAL A 1 556 ? 19.676 -2.701 -25.337 1.00 98.56 556 VAL A CA 1
ATOM 4237 C C . VAL A 1 556 ? 19.982 -2.394 -26.798 1.00 98.56 556 VAL A C 1
ATOM 4239 O O . VAL A 1 556 ? 21.116 -2.086 -27.160 1.00 98.56 556 VAL A O 1
ATOM 4242 N N . LEU A 1 557 ? 18.957 -2.503 -27.640 1.00 98.56 557 LEU A N 1
ATOM 4243 C CA . LEU A 1 557 ? 19.009 -2.229 -29.070 1.00 98.56 557 LEU A CA 1
ATOM 4244 C C . LEU A 1 557 ? 18.525 -0.801 -29.335 1.00 98.56 557 LEU A C 1
ATOM 4246 O O . LEU A 1 557 ? 17.354 -0.493 -29.116 1.00 98.56 557 LEU A O 1
ATOM 4250 N N . VAL A 1 558 ? 19.416 0.052 -29.831 1.00 98.50 558 VAL A N 1
ATOM 4251 C CA . VAL A 1 558 ? 19.189 1.472 -30.120 1.00 98.50 558 VAL A CA 1
ATOM 4252 C C . VAL A 1 558 ? 19.304 1.699 -31.629 1.00 98.50 558 VAL A C 1
ATOM 4254 O O . VAL A 1 558 ? 20.413 1.786 -32.168 1.00 98.50 558 VAL A O 1
ATOM 4257 N N . PRO A 1 559 ? 18.179 1.748 -32.360 1.00 98.19 559 PRO A N 1
ATOM 4258 C CA . PRO A 1 559 ? 18.181 2.136 -33.761 1.00 98.19 559 PRO A CA 1
ATOM 4259 C C . PRO A 1 559 ? 18.782 3.529 -33.950 1.00 98.19 559 PRO A C 1
ATOM 4261 O O . PRO A 1 559 ? 18.386 4.483 -33.287 1.00 98.19 559 PRO A O 1
ATOM 4264 N N . LEU A 1 560 ? 19.713 3.662 -34.895 1.00 98.12 560 LEU A N 1
ATOM 4265 C CA . LEU A 1 560 ? 20.256 4.968 -35.284 1.00 98.12 560 LEU A CA 1
ATOM 4266 C C . LEU A 1 560 ? 19.426 5.629 -36.400 1.00 98.12 560 LEU A C 1
ATOM 4268 O O . LEU A 1 560 ? 19.820 6.651 -36.954 1.00 98.12 560 LEU A O 1
ATOM 4272 N N . VAL A 1 561 ? 18.283 5.032 -36.744 1.00 97.31 561 VAL A N 1
ATOM 4273 C CA . VAL A 1 561 ? 17.292 5.487 -37.726 1.00 97.31 561 VAL A CA 1
ATOM 4274 C C . VAL A 1 561 ? 15.892 5.149 -37.213 1.00 97.31 561 VAL A C 1
ATOM 4276 O O . VAL A 1 561 ? 15.750 4.247 -36.387 1.00 97.31 561 VAL A O 1
ATOM 4279 N N . ASP A 1 562 ? 14.863 5.811 -37.741 1.00 97.62 562 ASP A N 1
ATOM 4280 C CA . ASP A 1 562 ? 13.475 5.426 -37.465 1.00 97.62 562 ASP A CA 1
ATOM 4281 C C . ASP A 1 562 ? 13.201 3.984 -37.911 1.00 97.62 562 ASP A C 1
ATOM 4283 O O . ASP A 1 562 ? 13.630 3.551 -38.986 1.00 97.62 562 ASP A O 1
ATOM 4287 N N . ILE A 1 563 ? 12.444 3.264 -37.089 1.00 97.56 563 ILE A N 1
ATOM 4288 C CA . ILE A 1 563 ? 11.953 1.914 -37.325 1.00 97.56 563 ILE A CA 1
ATOM 4289 C C . ILE A 1 563 ? 10.465 1.974 -37.649 1.00 97.56 563 ILE A C 1
ATOM 4291 O O . ILE A 1 563 ? 9.624 2.216 -36.783 1.00 97.56 563 ILE A O 1
ATOM 4295 N N . ASP A 1 564 ? 10.152 1.680 -38.903 1.00 95.88 564 ASP A N 1
ATOM 4296 C CA . ASP A 1 564 ? 8.804 1.526 -39.433 1.00 95.88 564 ASP A CA 1
ATOM 4297 C C . ASP A 1 564 ? 8.585 0.104 -39.990 1.00 95.88 564 ASP A C 1
ATOM 4299 O O . ASP A 1 564 ? 9.439 -0.786 -39.886 1.00 95.88 564 ASP A O 1
ATOM 4303 N N . ALA A 1 565 ? 7.411 -0.129 -40.578 1.00 94.31 565 ALA A N 1
ATOM 4304 C CA . ALA A 1 565 ? 7.061 -1.416 -41.171 1.00 94.31 565 ALA A CA 1
ATOM 4305 C C . ALA A 1 565 ? 7.881 -1.767 -42.434 1.00 94.31 565 ALA A C 1
ATOM 4307 O O . ALA A 1 565 ? 7.952 -2.943 -42.790 1.00 94.31 565 ALA A O 1
ATOM 4308 N N . GLU A 1 566 ? 8.484 -0.785 -43.117 1.00 96.25 566 GLU A N 1
ATOM 4309 C CA . GLU A 1 566 ? 9.246 -0.986 -44.357 1.00 96.25 566 GLU A CA 1
ATOM 4310 C C . GLU A 1 566 ? 10.696 -1.391 -44.060 1.00 96.25 566 GLU A C 1
ATOM 4312 O O . GLU A 1 566 ? 11.191 -2.386 -44.596 1.00 96.25 566 GLU A O 1
ATOM 4317 N N . ILE A 1 567 ? 11.372 -0.647 -43.182 1.00 96.25 567 ILE A N 1
ATOM 4318 C CA . ILE A 1 567 ? 12.752 -0.930 -42.761 1.00 96.25 567 ILE A CA 1
ATOM 4319 C C . ILE A 1 567 ? 12.824 -2.125 -41.794 1.00 96.25 567 ILE A C 1
ATOM 4321 O O . ILE A 1 567 ? 13.850 -2.808 -41.698 1.00 96.25 567 ILE A O 1
ATOM 4325 N N . GLY A 1 568 ? 11.717 -2.381 -41.087 1.00 95.81 568 GLY A N 1
ATOM 4326 C CA . GLY A 1 568 ? 11.554 -3.433 -40.094 1.00 95.81 568 GLY A CA 1
ATOM 4327 C C . GLY A 1 568 ? 12.350 -3.170 -38.816 1.00 95.81 568 GLY A C 1
ATOM 4328 O O . GLY A 1 568 ? 13.379 -2.504 -38.835 1.00 95.81 568 GLY A O 1
ATOM 4329 N N . GLY A 1 569 ? 11.922 -3.744 -37.695 1.00 95.94 569 GLY A N 1
ATOM 4330 C CA . GLY A 1 569 ? 12.663 -3.729 -36.429 1.00 95.94 569 GLY A CA 1
ATOM 4331 C C . GLY A 1 569 ? 13.123 -5.117 -35.990 1.00 95.94 569 GLY A C 1
ATOM 4332 O O . GLY A 1 569 ? 13.346 -6.016 -36.807 1.00 95.94 569 GLY A O 1
ATOM 4333 N N . THR A 1 570 ? 13.208 -5.301 -34.676 1.00 96.75 570 THR A N 1
ATOM 4334 C CA . THR A 1 570 ? 13.322 -6.616 -34.033 1.00 96.75 570 THR A CA 1
ATOM 4335 C C . THR A 1 570 ? 11.936 -7.060 -33.569 1.00 96.75 570 THR A C 1
ATOM 4337 O O . THR A 1 570 ? 11.167 -6.268 -33.020 1.00 96.75 570 THR A O 1
ATOM 4340 N N . ALA A 1 571 ? 11.598 -8.323 -33.815 1.00 96.44 571 ALA A N 1
ATOM 4341 C CA . ALA A 1 571 ? 10.385 -8.955 -33.312 1.00 96.44 571 ALA A CA 1
ATOM 4342 C C . ALA A 1 571 ? 10.743 -9.914 -32.171 1.00 96.44 571 ALA A C 1
ATOM 4344 O O . ALA A 1 571 ? 11.697 -10.680 -32.305 1.00 96.44 571 ALA A O 1
ATOM 4345 N N . VAL A 1 572 ? 9.981 -9.873 -31.077 1.00 96.19 572 VAL A N 1
ATOM 4346 C CA . VAL A 1 572 ? 10.281 -10.557 -29.809 1.00 96.19 572 VAL A CA 1
ATOM 4347 C C . VAL A 1 572 ? 9.116 -11.428 -29.342 1.00 96.19 572 VAL A C 1
ATOM 4349 O O . VAL A 1 572 ? 7.959 -11.024 -29.423 1.00 96.19 572 VAL A O 1
ATOM 4352 N N . ALA A 1 573 ? 9.410 -12.617 -28.829 1.00 95.56 573 ALA A N 1
ATOM 4353 C CA . ALA A 1 573 ? 8.444 -13.519 -28.213 1.00 95.56 573 ALA A CA 1
ATOM 4354 C C . ALA A 1 573 ? 8.265 -13.141 -26.738 1.00 95.56 573 ALA A C 1
ATOM 4356 O O . ALA A 1 573 ? 8.982 -13.619 -25.860 1.00 95.56 573 ALA A O 1
ATOM 4357 N N . LYS A 1 574 ? 7.324 -12.237 -26.463 1.00 94.19 574 LYS A N 1
ATOM 4358 C CA . LYS A 1 574 ? 7.079 -11.690 -25.122 1.00 94.19 574 LYS A CA 1
ATOM 4359 C C . LYS A 1 574 ? 6.874 -12.800 -24.080 1.00 94.19 574 LYS A C 1
ATOM 4361 O O . LYS A 1 574 ? 5.941 -13.579 -24.209 1.00 94.19 574 LYS A O 1
ATOM 4366 N N . GLY A 1 575 ? 7.698 -12.845 -23.035 1.00 93.44 575 GLY A N 1
ATOM 4367 C CA . GLY A 1 575 ? 7.608 -13.819 -21.940 1.00 93.44 575 GLY A CA 1
ATOM 4368 C C . GLY A 1 575 ? 8.280 -15.169 -22.217 1.00 93.44 575 GLY A C 1
ATOM 4369 O O . GLY A 1 575 ? 8.250 -16.049 -21.354 1.00 93.44 575 GLY A O 1
ATOM 4370 N N . SER A 1 576 ? 8.906 -15.358 -23.386 1.00 94.00 576 SER A N 1
ATOM 4371 C CA . SER A 1 576 ? 9.484 -16.653 -23.766 1.00 94.00 576 SER A CA 1
ATOM 4372 C C . SER A 1 576 ? 10.658 -17.092 -22.885 1.00 94.00 576 SER A C 1
ATOM 4374 O O . SER A 1 576 ? 10.993 -18.270 -22.859 1.00 94.00 576 SER A O 1
ATOM 4376 N N . HIS A 1 577 ? 11.290 -16.160 -22.166 1.00 92.31 577 HIS A N 1
ATOM 4377 C CA . HIS A 1 577 ? 12.382 -16.419 -21.219 1.00 92.31 577 HIS A CA 1
ATOM 4378 C C . HIS A 1 577 ? 11.921 -17.165 -19.955 1.00 92.31 577 HIS A C 1
ATOM 4380 O O . HIS A 1 577 ? 12.756 -17.712 -19.233 1.00 92.31 577 HIS A O 1
ATOM 4386 N N . ARG A 1 578 ? 10.606 -17.189 -19.687 1.00 91.44 578 ARG A N 1
ATOM 4387 C CA . ARG A 1 578 ? 9.969 -17.807 -18.506 1.00 91.44 578 ARG A CA 1
ATOM 4388 C C . ARG A 1 578 ? 9.329 -19.160 -18.796 1.00 91.44 578 ARG A C 1
ATOM 4390 O O . ARG A 1 578 ? 8.691 -19.722 -17.914 1.00 91.44 578 ARG A O 1
ATOM 4397 N N . VAL A 1 579 ? 9.447 -19.675 -20.015 1.00 90.19 579 VAL A N 1
ATOM 4398 C CA . VAL A 1 579 ? 8.900 -20.981 -20.408 1.00 90.19 579 VAL A CA 1
ATOM 4399 C C . VAL A 1 579 ? 10.001 -21.858 -20.987 1.00 90.19 579 VAL A C 1
ATOM 4401 O O . VAL A 1 579 ? 11.110 -21.391 -21.246 1.00 90.19 579 VAL A O 1
ATOM 4404 N N . ASP A 1 580 ? 9.717 -23.145 -21.161 1.00 88.69 580 ASP A N 1
ATOM 4405 C CA . ASP A 1 580 ? 10.663 -24.037 -21.818 1.00 88.69 580 ASP A CA 1
ATOM 4406 C C . ASP A 1 580 ? 10.904 -23.618 -23.286 1.00 88.69 580 ASP A C 1
ATOM 4408 O O . ASP A 1 580 ? 10.041 -22.988 -23.912 1.00 88.69 580 ASP A O 1
ATOM 4412 N N . PRO A 1 581 ? 12.058 -23.989 -23.871 1.00 88.50 581 PRO A N 1
ATOM 4413 C CA . PRO A 1 581 ? 12.430 -23.580 -25.223 1.00 88.50 581 PRO A CA 1
ATOM 4414 C C . PRO A 1 581 ? 11.422 -23.936 -26.324 1.00 88.50 581 PRO A C 1
ATOM 4416 O O . PRO A 1 581 ? 11.325 -23.210 -27.314 1.00 88.50 581 PRO A O 1
ATOM 4419 N N . VAL A 1 582 ? 10.678 -25.042 -26.183 1.00 90.19 582 VAL A N 1
ATOM 4420 C CA . VAL A 1 582 ? 9.692 -25.462 -27.190 1.00 90.19 582 VAL A CA 1
ATOM 4421 C C . VAL A 1 582 ? 8.520 -24.495 -27.169 1.00 90.19 582 VAL A C 1
ATOM 4423 O O . VAL A 1 582 ? 8.212 -23.885 -28.190 1.00 90.19 582 VAL A O 1
ATOM 4426 N N . ARG A 1 583 ? 7.933 -24.275 -25.988 1.00 90.88 583 ARG A N 1
ATOM 4427 C CA . ARG A 1 583 ? 6.841 -23.308 -25.830 1.00 90.88 583 ARG A CA 1
ATOM 4428 C C . ARG A 1 583 ? 7.275 -21.907 -26.226 1.00 90.88 583 ARG A C 1
ATOM 4430 O O . ARG A 1 583 ? 6.540 -21.247 -26.948 1.00 90.88 583 ARG A O 1
ATOM 4437 N N . GLY A 1 584 ? 8.458 -21.470 -25.795 1.00 91.50 584 GLY A N 1
ATOM 4438 C CA . GLY A 1 584 ? 8.973 -20.132 -26.080 1.00 91.50 584 GLY A CA 1
ATOM 4439 C C . GLY A 1 584 ? 9.129 -19.846 -27.575 1.00 91.50 584 GLY A C 1
ATOM 4440 O O . GLY A 1 584 ? 8.844 -18.735 -28.016 1.00 91.50 584 GLY A O 1
ATOM 4441 N N . ARG A 1 585 ? 9.525 -20.851 -28.365 1.00 93.50 585 ARG A N 1
ATOM 4442 C CA . ARG A 1 585 ? 9.663 -20.744 -29.824 1.00 93.50 585 ARG A CA 1
ATOM 4443 C C . ARG A 1 585 ? 8.322 -20.565 -30.541 1.00 93.50 585 ARG A C 1
ATOM 4445 O O . ARG A 1 585 ? 8.277 -19.882 -31.562 1.00 93.50 585 ARG A O 1
ATOM 4452 N N . ASP A 1 586 ? 7.267 -21.179 -30.016 1.00 94.56 586 ASP A N 1
ATOM 4453 C CA . ASP A 1 586 ? 5.926 -21.160 -30.610 1.00 94.56 586 ASP A CA 1
ATOM 4454 C C . ASP A 1 586 ? 5.090 -19.951 -30.154 1.00 94.56 586 ASP A C 1
ATOM 4456 O O . ASP A 1 586 ? 3.964 -19.755 -30.618 1.00 94.56 586 ASP A O 1
ATOM 4460 N N . MET A 1 587 ? 5.628 -19.119 -29.255 1.00 93.38 587 MET A N 1
ATOM 4461 C CA . MET A 1 587 ? 4.954 -17.903 -28.815 1.00 93.38 587 MET A CA 1
ATOM 4462 C C . MET A 1 587 ? 4.868 -16.871 -29.951 1.00 93.38 587 MET A C 1
ATOM 4464 O O . MET A 1 587 ? 5.816 -16.692 -30.723 1.00 93.38 587 MET A O 1
ATOM 4468 N N . PRO A 1 588 ? 3.748 -16.142 -30.049 1.00 93.50 588 PRO A N 1
ATOM 4469 C CA . PRO A 1 588 ? 3.603 -15.076 -31.024 1.00 93.50 588 PRO A CA 1
ATOM 4470 C C . PRO A 1 588 ? 4.594 -13.942 -30.766 1.00 93.50 588 PRO A C 1
ATOM 4472 O O . PRO A 1 588 ? 4.953 -13.623 -29.630 1.00 93.50 588 PRO A O 1
ATOM 4475 N N . LEU A 1 589 ? 5.039 -13.334 -31.863 1.00 93.25 589 LEU A N 1
ATOM 4476 C CA . LEU A 1 589 ? 6.021 -12.264 -31.825 1.00 93.25 589 LEU A CA 1
ATOM 4477 C C . LEU A 1 589 ? 5.336 -10.905 -31.802 1.00 93.25 589 LEU A C 1
ATOM 4479 O O . LEU A 1 589 ? 4.480 -10.620 -32.638 1.00 93.25 589 LEU A O 1
ATOM 4483 N N . ALA A 1 590 ? 5.790 -10.049 -30.900 1.00 91.69 590 ALA A N 1
ATOM 4484 C CA . ALA A 1 590 ? 5.432 -8.647 -30.842 1.00 91.69 590 ALA A CA 1
ATOM 4485 C C . ALA A 1 590 ? 6.549 -7.786 -31.450 1.00 91.69 590 ALA A C 1
ATOM 4487 O O . ALA A 1 590 ? 7.730 -8.136 -31.417 1.00 91.69 590 ALA A O 1
ATOM 4488 N N . THR A 1 591 ? 6.180 -6.644 -32.016 1.00 92.12 591 THR A N 1
ATOM 4489 C CA . THR A 1 591 ? 7.114 -5.636 -32.529 1.00 92.12 591 THR A CA 1
ATOM 4490 C C . THR A 1 591 ? 6.506 -4.253 -32.329 1.00 92.12 591 THR A C 1
ATOM 4492 O O . THR A 1 591 ? 5.287 -4.135 -32.201 1.00 92.12 591 THR A O 1
ATOM 4495 N N . SER A 1 592 ? 7.341 -3.219 -32.289 1.00 92.00 592 SER A N 1
ATOM 4496 C CA . SER A 1 592 ? 6.895 -1.831 -32.210 1.00 92.00 592 SER A CA 1
ATOM 4497 C C . SER A 1 592 ? 7.683 -0.971 -33.188 1.00 92.00 592 SER A C 1
ATOM 4499 O O . SER A 1 592 ? 8.853 -1.244 -33.469 1.00 92.00 592 SER A O 1
ATOM 4501 N N . THR A 1 593 ? 7.032 0.066 -33.705 1.00 95.12 593 THR A N 1
ATOM 4502 C CA . THR A 1 593 ? 7.713 1.153 -34.408 1.00 95.12 593 THR A CA 1
ATOM 4503 C C . THR A 1 593 ? 8.453 2.010 -33.390 1.00 95.12 593 THR A C 1
ATOM 4505 O O . THR A 1 593 ? 7.918 2.271 -32.314 1.00 95.12 593 THR A O 1
ATOM 4508 N N . LEU A 1 594 ? 9.652 2.471 -33.727 1.00 96.31 594 LEU A N 1
ATOM 4509 C CA . LEU A 1 594 ? 10.458 3.336 -32.866 1.00 96.31 594 LEU A CA 1
ATOM 4510 C C . LEU A 1 594 ? 10.929 4.532 -33.682 1.00 96.31 594 LEU A C 1
ATOM 4512 O O . LEU A 1 594 ? 11.584 4.349 -34.705 1.00 96.31 594 LEU A O 1
ATOM 4516 N N . SER A 1 595 ? 10.629 5.741 -33.227 1.00 96.62 595 SER A N 1
ATOM 4517 C CA . SER A 1 595 ? 11.299 6.938 -33.740 1.00 96.62 595 SER A CA 1
ATOM 4518 C C . SER A 1 595 ? 12.748 6.979 -33.247 1.00 96.62 595 SER A C 1
ATOM 4520 O O . SER A 1 595 ? 13.090 6.347 -32.241 1.00 96.62 595 SER A O 1
ATOM 4522 N N . LEU A 1 596 ? 13.601 7.746 -33.925 1.00 96.69 596 LEU A N 1
ATOM 4523 C CA . LEU A 1 596 ? 14.957 8.027 -33.468 1.00 96.69 596 LEU A CA 1
ATOM 4524 C C . LEU A 1 596 ? 14.936 8.559 -32.027 1.00 96.69 596 LEU A C 1
ATOM 4526 O O . LEU A 1 596 ? 14.279 9.553 -31.732 1.00 96.69 596 LEU A O 1
ATOM 4530 N N . GLY A 1 597 ? 15.664 7.884 -31.139 1.00 95.50 597 GLY A N 1
ATOM 4531 C CA . GLY A 1 597 ? 15.640 8.135 -29.695 1.00 95.50 597 GLY A CA 1
ATOM 4532 C C . GLY A 1 597 ? 14.993 6.999 -28.904 1.00 95.50 597 GLY A C 1
ATOM 4533 O O . GLY A 1 597 ? 15.248 6.867 -27.711 1.00 95.50 597 GLY A O 1
ATOM 4534 N N . GLY A 1 598 ? 14.203 6.140 -29.553 1.00 96.69 598 GLY A N 1
ATOM 4535 C CA . GLY A 1 598 ? 13.656 4.931 -28.946 1.00 96.69 598 GLY A CA 1
ATOM 4536 C C . GLY A 1 598 ? 14.647 3.763 -28.901 1.00 96.69 598 GLY A C 1
ATOM 4537 O O . GLY A 1 598 ? 15.636 3.725 -29.635 1.00 96.69 598 GLY A O 1
ATOM 4538 N N . CYS A 1 599 ? 14.373 2.774 -28.053 1.00 97.94 599 CYS A N 1
ATOM 4539 C CA . CYS A 1 599 ? 15.160 1.547 -27.953 1.00 97.94 599 CYS A CA 1
ATOM 4540 C C . CYS A 1 599 ? 14.332 0.337 -27.504 1.00 97.94 599 CYS A C 1
ATOM 4542 O O . CYS A 1 599 ? 13.183 0.455 -27.077 1.00 97.94 599 CYS A O 1
ATOM 4544 N N . LEU A 1 600 ? 14.929 -0.849 -27.612 1.00 98.44 600 LEU A N 1
ATOM 4545 C CA . LEU A 1 600 ? 14.377 -2.113 -27.136 1.00 98.44 600 LEU A CA 1
ATOM 4546 C C . LEU A 1 600 ? 15.333 -2.745 -26.122 1.00 98.44 600 LEU A C 1
ATOM 4548 O O . LEU A 1 600 ? 16.477 -3.040 -26.451 1.00 98.44 600 LEU A O 1
ATOM 4552 N N . PHE A 1 601 ? 14.841 -3.010 -24.916 1.00 98.50 601 PHE A N 1
ATOM 4553 C CA . PHE A 1 601 ? 15.492 -3.863 -23.927 1.00 98.50 601 PHE A CA 1
ATOM 4554 C C . PHE A 1 601 ? 15.047 -5.304 -24.153 1.00 98.50 601 PHE A C 1
ATOM 4556 O O . PHE A 1 601 ? 13.858 -5.557 -24.353 1.00 98.50 601 PHE A O 1
ATOM 4563 N N . MET A 1 602 ? 15.973 -6.252 -24.063 1.00 97.50 602 MET A N 1
ATOM 4564 C CA . MET A 1 602 ? 15.706 -7.667 -24.300 1.00 97.50 602 MET A CA 1
ATOM 4565 C C . MET A 1 602 ? 16.530 -8.553 -23.361 1.00 97.50 602 MET A C 1
ATOM 4567 O O . MET A 1 602 ? 17.739 -8.380 -23.227 1.00 97.50 602 MET A O 1
ATOM 4571 N N . ASP A 1 603 ? 15.875 -9.507 -22.702 1.00 96.81 603 ASP A N 1
ATOM 4572 C CA . ASP A 1 603 ? 16.534 -10.565 -21.937 1.00 96.81 603 ASP A CA 1
ATOM 4573 C C . ASP A 1 603 ? 17.313 -11.467 -22.899 1.00 96.81 603 ASP A C 1
ATOM 4575 O O . ASP A 1 603 ? 16.797 -11.865 -23.943 1.00 96.81 603 ASP A O 1
ATOM 4579 N N . TYR A 1 604 ? 18.544 -11.826 -22.537 1.00 95.38 604 TYR A N 1
ATOM 4580 C CA . TYR A 1 604 ? 19.422 -12.649 -23.379 1.00 95.38 604 TYR A CA 1
ATOM 4581 C C . TYR A 1 604 ? 18.837 -14.027 -23.742 1.00 95.38 604 TYR A C 1
ATOM 4583 O O . TYR A 1 604 ? 19.244 -14.644 -24.725 1.00 95.38 604 TYR A O 1
ATOM 4591 N N . ARG A 1 605 ? 17.856 -14.507 -22.968 1.00 94.50 605 ARG A N 1
ATOM 4592 C CA . ARG A 1 605 ? 17.145 -15.777 -23.178 1.00 94.50 605 ARG A CA 1
ATOM 4593 C C . ARG A 1 605 ? 15.869 -15.629 -24.015 1.00 94.50 605 ARG A C 1
ATOM 4595 O O . ARG A 1 605 ? 15.168 -16.618 -24.226 1.00 94.50 605 ARG A O 1
ATOM 4602 N N . LEU A 1 606 ? 15.504 -14.414 -24.422 1.00 95.06 606 LEU A N 1
ATOM 4603 C CA . LEU A 1 606 ? 14.258 -14.145 -25.134 1.00 95.06 606 LEU A CA 1
ATOM 4604 C C . LEU A 1 606 ? 14.366 -14.561 -26.605 1.00 95.06 606 LEU A C 1
ATOM 4606 O O . LEU A 1 606 ? 15.325 -14.212 -27.299 1.00 95.06 606 LEU A O 1
ATOM 4610 N N . TYR A 1 607 ? 13.354 -15.274 -27.102 1.00 96.88 607 TYR A N 1
ATOM 4611 C CA . TYR A 1 607 ? 13.265 -15.601 -28.517 1.00 96.88 607 TYR A CA 1
ATOM 4612 C C . TYR A 1 607 ? 12.960 -14.341 -29.313 1.00 96.88 607 TYR A C 1
ATOM 4614 O O . TYR A 1 607 ? 12.014 -13.610 -29.019 1.00 96.88 607 TYR A O 1
ATOM 4622 N N . HIS A 1 608 ? 13.749 -14.095 -30.349 1.00 97.12 608 HIS A N 1
ATOM 4623 C CA . HIS A 1 608 ? 13.608 -12.915 -31.178 1.00 97.12 608 HIS A CA 1
ATOM 4624 C C . HIS A 1 608 ? 14.190 -13.134 -32.580 1.00 97.12 608 HIS A C 1
ATOM 4626 O O . HIS A 1 608 ? 14.853 -14.134 -32.873 1.00 97.12 608 HIS A O 1
ATOM 4632 N N . ARG A 1 609 ? 13.891 -12.202 -33.487 1.00 96.62 609 ARG A N 1
ATOM 4633 C CA . ARG A 1 609 ? 14.477 -12.143 -34.832 1.00 96.62 609 ARG A CA 1
ATOM 4634 C C . ARG A 1 609 ? 14.423 -10.734 -35.403 1.00 96.62 609 ARG A C 1
ATOM 4636 O O . ARG A 1 609 ? 13.437 -10.021 -35.214 1.00 96.62 609 ARG A O 1
ATOM 4643 N N . GLY A 1 610 ? 15.430 -10.360 -36.184 1.00 96.88 610 GLY A N 1
ATOM 4644 C CA . GLY A 1 610 ? 15.370 -9.169 -37.023 1.00 96.88 610 GLY A CA 1
ATOM 4645 C C . GLY A 1 610 ? 14.392 -9.347 -38.187 1.00 96.88 610 GLY A C 1
ATOM 4646 O O . GLY A 1 610 ? 14.483 -10.313 -38.950 1.00 96.88 610 GLY A O 1
ATOM 4647 N N . LEU A 1 611 ? 13.482 -8.388 -38.357 1.00 97.31 611 LEU A N 1
ATOM 4648 C CA . LEU A 1 611 ? 12.586 -8.312 -39.511 1.00 97.31 611 LEU A CA 1
ATOM 4649 C C . LEU A 1 611 ? 13.359 -7.972 -40.793 1.00 97.31 611 LEU A C 1
ATOM 4651 O O . LEU A 1 611 ? 14.493 -7.474 -40.737 1.00 97.31 611 LEU A O 1
ATOM 4655 N N . ALA A 1 612 ? 12.739 -8.277 -41.936 1.00 97.44 612 ALA A N 1
ATOM 4656 C CA . ALA A 1 612 ? 13.274 -7.953 -43.254 1.00 97.44 612 ALA A CA 1
ATOM 4657 C C . ALA A 1 612 ? 13.421 -6.434 -43.432 1.00 97.44 612 ALA A C 1
ATOM 4659 O O . ALA A 1 612 ? 12.579 -5.681 -42.945 1.00 97.44 612 ALA A O 1
ATOM 4660 N N . ASN A 1 613 ? 14.474 -6.010 -44.133 1.00 97.94 613 ASN A N 1
ATOM 4661 C CA . ASN A 1 613 ? 14.660 -4.621 -44.538 1.00 97.94 613 ASN A CA 1
ATOM 4662 C C . ASN A 1 613 ? 14.235 -4.472 -46.003 1.00 97.94 613 ASN A C 1
ATOM 4664 O O . ASN A 1 613 ? 15.008 -4.773 -46.915 1.00 97.94 613 ASN A O 1
ATOM 4668 N N . ASN A 1 614 ? 12.999 -4.020 -46.219 1.00 97.00 614 ASN A N 1
ATOM 4669 C CA . ASN A 1 614 ? 12.459 -3.764 -47.556 1.00 97.00 614 ASN A CA 1
ATOM 4670 C C . ASN A 1 614 ? 12.713 -2.323 -48.025 1.00 97.00 614 ASN A C 1
ATOM 4672 O O . ASN A 1 614 ? 12.403 -1.993 -49.170 1.00 97.00 614 ASN A O 1
ATOM 4676 N N . ALA A 1 615 ? 13.289 -1.481 -47.164 1.00 96.50 615 ALA A N 1
ATOM 4677 C CA . ALA A 1 615 ? 13.606 -0.103 -47.486 1.00 96.50 615 ALA A CA 1
ATOM 4678 C C . ALA A 1 615 ? 14.851 -0.002 -48.381 1.00 96.50 615 ALA A C 1
ATOM 4680 O O . ALA A 1 615 ? 15.684 -0.904 -48.481 1.00 96.50 615 ALA A O 1
ATOM 4681 N N . LYS A 1 616 ? 15.023 1.169 -49.002 1.00 96.50 616 LYS A N 1
ATOM 4682 C CA . LYS A 1 616 ? 16.200 1.502 -49.830 1.00 96.50 616 LYS A CA 1
ATOM 4683 C C .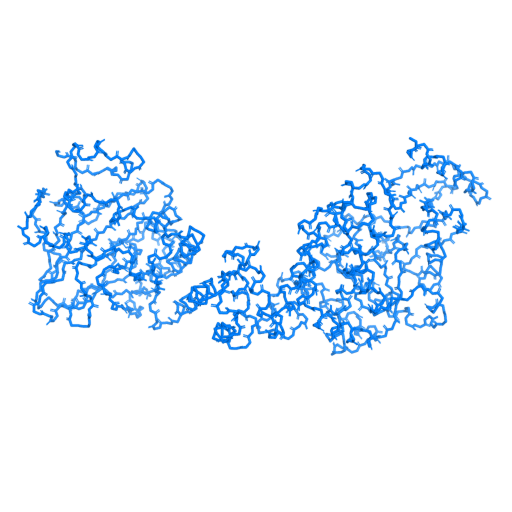 LYS A 1 616 ? 17.395 2.032 -49.028 1.00 96.50 616 LYS A C 1
ATOM 4685 O O . LYS A 1 616 ? 18.346 2.537 -49.618 1.00 96.50 616 LYS A O 1
ATOM 4690 N N . ARG A 1 617 ? 17.333 1.965 -47.698 1.00 95.62 617 ARG A N 1
ATOM 4691 C CA . ARG A 1 617 ? 18.355 2.478 -46.775 1.00 95.62 617 ARG A CA 1
ATOM 4692 C C . ARG A 1 617 ? 18.767 1.405 -45.773 1.00 95.62 617 ARG A C 1
ATOM 4694 O O . ARG A 1 617 ? 17.971 0.526 -45.447 1.00 95.62 617 ARG A O 1
ATOM 4701 N N . ALA A 1 618 ? 20.006 1.484 -45.299 1.00 96.69 618 ALA A N 1
ATOM 4702 C CA . ALA A 1 618 ? 20.505 0.603 -44.253 1.00 96.69 618 ALA A CA 1
ATOM 4703 C C . ALA A 1 618 ? 19.820 0.896 -42.908 1.00 96.69 618 ALA A C 1
ATOM 4705 O O . ALA A 1 618 ? 19.405 2.025 -42.637 1.00 96.69 618 ALA A O 1
ATOM 4706 N N . ARG A 1 619 ? 19.734 -0.132 -42.060 1.00 97.44 619 ARG A N 1
ATOM 4707 C CA . ARG A 1 619 ? 19.222 -0.057 -40.687 1.00 97.44 619 ARG A CA 1
ATOM 4708 C C . ARG A 1 619 ? 20.344 -0.367 -39.693 1.00 97.44 619 ARG A C 1
ATOM 4710 O O . ARG A 1 619 ? 20.466 -1.527 -39.286 1.00 97.44 619 ARG A O 1
ATOM 4717 N N . PRO A 1 620 ? 21.178 0.621 -39.329 1.00 97.88 620 PRO A N 1
ATOM 4718 C CA . PRO A 1 620 ? 22.151 0.470 -38.254 1.00 97.88 620 PRO A CA 1
ATOM 4719 C C . PRO A 1 620 ? 21.456 0.496 -36.888 1.00 97.88 620 PRO A C 1
ATOM 4721 O O . PRO A 1 620 ? 20.737 1.441 -36.557 1.00 97.88 620 PRO A O 1
ATOM 4724 N N . VAL A 1 621 ? 21.682 -0.546 -36.089 1.00 98.31 621 VAL A N 1
ATOM 4725 C CA . VAL A 1 621 ? 21.201 -0.650 -34.705 1.00 98.31 621 VAL A CA 1
ATOM 4726 C C . VAL A 1 621 ? 22.402 -0.833 -33.788 1.00 98.31 621 VAL A C 1
ATOM 4728 O O . VAL A 1 621 ? 23.126 -1.820 -33.920 1.00 98.31 621 VAL A O 1
ATOM 4731 N N . LEU A 1 622 ? 22.610 0.109 -32.869 1.00 98.31 622 LEU A N 1
ATOM 4732 C CA . LEU A 1 622 ? 23.592 -0.019 -31.798 1.00 98.31 622 LEU A CA 1
ATOM 4733 C C . LEU A 1 622 ? 23.065 -1.015 -30.759 1.00 98.31 622 LEU A C 1
ATOM 4735 O O . LEU A 1 622 ? 22.001 -0.821 -30.187 1.00 98.31 622 LEU A O 1
ATOM 4739 N N . SER A 1 623 ? 23.806 -2.087 -30.533 1.00 97.81 623 SER A N 1
ATOM 4740 C CA . SER A 1 623 ? 23.548 -3.118 -29.539 1.00 97.81 623 SER A CA 1
ATOM 4741 C C . SER A 1 623 ? 24.532 -2.965 -28.385 1.00 97.81 623 SER A C 1
ATOM 4743 O O . SER A 1 623 ? 25.746 -3.124 -28.558 1.00 97.81 623 SER A O 1
ATOM 4745 N N . MET A 1 624 ? 23.992 -2.647 -27.212 1.00 98.19 624 MET A N 1
ATOM 4746 C CA . MET A 1 624 ? 24.722 -2.573 -25.951 1.00 98.19 624 MET A CA 1
ATOM 4747 C C . MET A 1 624 ? 24.269 -3.731 -25.075 1.00 98.19 624 MET A C 1
ATOM 4749 O O . MET A 1 624 ? 23.116 -3.763 -24.644 1.00 98.19 624 MET A O 1
ATOM 4753 N N . VAL A 1 625 ? 25.152 -4.689 -24.810 1.00 97.88 625 VAL A N 1
ATOM 4754 C CA . VAL A 1 625 ? 24.810 -5.822 -23.943 1.00 97.88 625 VAL A CA 1
ATOM 4755 C C . VAL A 1 625 ? 25.398 -5.575 -22.567 1.00 97.88 625 VAL A C 1
ATOM 4757 O O . VAL A 1 625 ? 26.612 -5.456 -22.420 1.00 97.88 625 VAL A O 1
ATOM 4760 N N . TYR A 1 626 ? 24.542 -5.512 -21.555 1.00 98.19 626 TYR A N 1
ATOM 4761 C CA . TYR A 1 626 ? 24.919 -5.352 -20.157 1.00 98.19 626 TYR A CA 1
ATOM 4762 C C . TYR A 1 626 ? 24.900 -6.702 -19.461 1.00 98.19 626 TYR A C 1
ATOM 4764 O O . TYR A 1 626 ? 23.960 -7.474 -19.630 1.00 98.19 626 TYR A O 1
ATOM 4772 N N . HIS A 1 627 ? 25.914 -6.986 -18.654 1.00 96.69 627 HIS A N 1
ATOM 4773 C CA . HIS A 1 627 ? 26.073 -8.255 -17.953 1.00 96.69 627 HIS A CA 1
ATOM 4774 C C . HIS A 1 627 ? 26.073 -8.053 -16.443 1.00 96.69 627 HIS A C 1
ATOM 4776 O O . HIS A 1 627 ? 26.517 -7.025 -15.927 1.00 96.69 627 HIS A O 1
ATOM 4782 N N . ARG A 1 628 ? 25.690 -9.098 -15.707 1.00 96.81 628 ARG A N 1
ATOM 4783 C CA . ARG A 1 628 ? 26.167 -9.250 -14.328 1.00 96.81 628 ARG A CA 1
ATOM 4784 C C . ARG A 1 628 ? 27.695 -9.333 -14.334 1.00 96.81 628 ARG A C 1
ATOM 4786 O O . ARG A 1 628 ? 28.266 -9.970 -15.215 1.00 96.81 628 ARG A O 1
ATOM 4793 N N . ALA A 1 629 ? 28.355 -8.749 -13.330 1.00 94.38 629 ALA A N 1
ATOM 4794 C CA . ALA A 1 629 ? 29.820 -8.627 -13.272 1.00 94.38 629 ALA A CA 1
ATOM 4795 C C . ALA A 1 629 ? 30.584 -9.946 -13.499 1.00 94.38 629 ALA A C 1
ATOM 4797 O O . ALA A 1 629 ? 31.692 -9.944 -14.038 1.00 94.38 629 ALA A O 1
ATOM 4798 N N . TRP A 1 630 ? 29.991 -11.071 -13.095 1.00 93.94 630 TRP A N 1
ATOM 4799 C CA . TRP A 1 630 ? 30.567 -12.412 -13.193 1.00 93.94 630 TRP A CA 1
ATOM 4800 C C . TRP A 1 630 ? 30.359 -13.097 -14.552 1.00 93.94 630 TRP A C 1
ATOM 4802 O O . TRP A 1 630 ? 31.026 -14.090 -14.828 1.00 93.94 630 TRP A O 1
ATOM 4812 N N . PHE A 1 631 ? 29.454 -12.609 -15.405 1.00 94.88 631 PHE A N 1
ATOM 4813 C CA . PHE A 1 631 ? 29.135 -13.258 -16.678 1.00 94.88 631 PHE A CA 1
ATOM 4814 C C . PHE A 1 631 ? 30.083 -12.803 -17.795 1.00 94.88 631 PHE A C 1
ATOM 4816 O O . PHE A 1 631 ? 30.410 -11.619 -17.921 1.00 94.88 631 PHE A O 1
ATOM 4823 N N . ARG A 1 632 ? 30.531 -13.745 -18.627 1.00 89.94 632 ARG A N 1
ATOM 4824 C CA . ARG A 1 632 ? 31.318 -13.488 -19.839 1.00 89.94 632 ARG A CA 1
ATOM 4825 C C . ARG A 1 632 ? 30.689 -14.259 -20.988 1.00 89.94 632 ARG A C 1
ATOM 4827 O O . ARG A 1 632 ? 30.471 -15.460 -20.867 1.00 89.94 632 ARG A O 1
ATOM 4834 N N . ASP A 1 633 ? 30.410 -13.560 -22.081 1.00 90.50 633 ASP A N 1
ATOM 4835 C CA . ASP A 1 633 ? 29.796 -14.161 -23.258 1.00 90.50 633 ASP A CA 1
ATOM 4836 C C . ASP A 1 633 ? 30.855 -14.874 -24.101 1.00 90.50 633 ASP A C 1
ATOM 4838 O O . ASP A 1 633 ? 31.634 -14.246 -24.817 1.00 90.50 633 ASP A O 1
ATOM 4842 N N . SER A 1 634 ? 30.882 -16.198 -23.988 1.00 86.00 634 SER A N 1
ATOM 4843 C CA . SER A 1 634 ? 31.734 -17.071 -24.791 1.00 86.00 634 SER A CA 1
ATOM 4844 C C . SER A 1 634 ? 31.050 -17.595 -26.052 1.00 86.00 634 SER A C 1
ATOM 4846 O O . SER A 1 634 ? 31.665 -18.370 -26.769 1.00 86.00 634 SER A O 1
ATOM 4848 N N . SER A 1 635 ? 29.795 -17.230 -26.330 1.00 86.38 635 SER A N 1
ATOM 4849 C CA . SER A 1 635 ? 29.034 -17.765 -27.467 1.00 86.38 635 SER A CA 1
ATOM 4850 C C . SER A 1 635 ? 29.067 -16.825 -28.672 1.00 86.38 635 SER A C 1
ATOM 4852 O O . SER A 1 635 ? 29.241 -17.281 -29.803 1.00 86.38 635 SER A O 1
ATOM 4854 N N . ASN A 1 636 ? 28.951 -15.513 -28.448 1.00 87.12 636 ASN A N 1
ATOM 4855 C CA . ASN A 1 636 ? 28.763 -14.545 -29.535 1.00 87.12 636 ASN A CA 1
ATOM 4856 C C . ASN A 1 636 ? 30.063 -13.877 -30.023 1.00 87.12 636 ASN A C 1
ATOM 4858 O O . ASN A 1 636 ? 30.122 -13.395 -31.156 1.00 87.12 636 ASN A O 1
ATOM 4862 N N . PHE A 1 637 ? 31.134 -13.882 -29.220 1.00 86.06 637 PHE A N 1
ATOM 4863 C CA . PHE A 1 637 ? 32.347 -13.097 -29.487 1.00 86.06 637 PHE A CA 1
ATOM 4864 C C . PHE A 1 637 ? 33.617 -13.952 -29.521 1.00 86.06 637 PHE A C 1
ATOM 4866 O O . PHE A 1 637 ? 34.345 -14.068 -28.541 1.00 86.06 637 PHE A O 1
ATOM 4873 N N . HIS A 1 638 ? 33.903 -14.526 -30.694 1.00 82.38 638 HIS A N 1
ATOM 4874 C CA . HIS A 1 638 ? 35.104 -15.340 -30.937 1.00 82.38 638 HIS A CA 1
ATOM 4875 C C . HIS A 1 638 ? 36.133 -14.675 -31.860 1.00 82.38 638 HIS A C 1
ATOM 4877 O O . HIS A 1 638 ? 37.313 -15.014 -31.824 1.00 82.38 638 HIS A O 1
ATOM 4883 N N . SER A 1 639 ? 35.682 -13.768 -32.732 1.00 83.75 639 SER A N 1
ATOM 4884 C CA . SER A 1 639 ? 36.483 -13.253 -33.855 1.00 83.75 639 SER A CA 1
ATOM 4885 C C . SER A 1 639 ? 36.795 -11.760 -33.765 1.00 83.75 639 SER A C 1
ATOM 4887 O O . SER A 1 639 ? 37.619 -11.267 -34.529 1.00 83.75 639 SER A O 1
ATOM 4889 N N . GLN A 1 640 ? 36.152 -11.045 -32.845 1.00 86.56 640 GLN A N 1
ATOM 4890 C CA . GLN A 1 640 ? 36.407 -9.635 -32.568 1.00 86.56 640 GLN A CA 1
ATOM 4891 C C . GLN A 1 640 ? 36.207 -9.366 -31.071 1.00 86.56 640 GLN A C 1
ATOM 4893 O O . GLN A 1 640 ? 35.377 -10.045 -30.453 1.00 86.56 640 GLN A O 1
ATOM 4898 N N . PRO A 1 641 ? 36.934 -8.401 -30.477 1.00 91.44 641 PRO A N 1
ATOM 4899 C CA . PRO A 1 641 ? 36.674 -8.009 -29.103 1.00 91.44 641 PRO A CA 1
ATOM 4900 C C . PRO A 1 641 ? 35.245 -7.455 -28.991 1.00 91.44 641 PRO A C 1
ATOM 4902 O O . PRO A 1 641 ? 34.830 -6.697 -29.872 1.00 91.44 641 PRO A O 1
ATOM 4905 N N . PRO A 1 642 ? 34.486 -7.812 -27.941 1.00 93.44 642 PRO A N 1
ATOM 4906 C CA . PRO A 1 642 ? 33.091 -7.395 -27.792 1.00 93.44 642 PRO A CA 1
ATOM 4907 C C . PRO A 1 642 ? 32.933 -5.914 -27.428 1.00 93.44 642 PRO A C 1
ATOM 4909 O O . PRO A 1 642 ? 31.918 -5.304 -27.753 1.00 93.44 642 PRO A O 1
ATOM 4912 N N . LEU A 1 643 ? 33.930 -5.337 -26.756 1.00 95.44 643 LEU A N 1
ATOM 4913 C CA . LEU A 1 643 ? 33.951 -3.964 -26.264 1.00 95.44 643 LEU A CA 1
ATOM 4914 C C . LEU A 1 643 ? 35.371 -3.418 -26.407 1.00 95.44 643 LEU A C 1
ATOM 4916 O O . LEU A 1 643 ? 36.328 -4.121 -26.081 1.00 95.44 643 LEU A O 1
ATOM 4920 N N . GLN A 1 644 ? 35.512 -2.189 -26.898 1.00 95.44 644 GLN A N 1
ATOM 4921 C CA . GLN A 1 644 ? 36.806 -1.562 -27.177 1.00 95.44 644 GLN A CA 1
ATOM 4922 C C . GLN A 1 644 ? 36.801 -0.111 -26.698 1.00 95.44 644 GLN A C 1
ATOM 4924 O O . GLN A 1 644 ? 35.796 0.580 -26.860 1.00 95.44 644 GLN A O 1
ATOM 4929 N N . ILE A 1 645 ? 37.911 0.351 -26.125 1.00 95.12 645 ILE A N 1
ATOM 4930 C CA . ILE A 1 645 ? 38.075 1.731 -25.651 1.00 95.12 645 ILE A CA 1
ATOM 4931 C C . ILE A 1 645 ? 39.557 2.124 -25.657 1.00 95.12 645 ILE A C 1
ATOM 4933 O O . ILE A 1 645 ? 40.415 1.299 -25.352 1.00 95.12 645 ILE A O 1
ATOM 4937 N N . ALA A 1 646 ? 39.870 3.377 -25.987 1.00 93.50 646 ALA A N 1
ATOM 4938 C CA . ALA A 1 646 ? 41.237 3.887 -25.881 1.00 93.50 646 ALA A CA 1
ATOM 4939 C C . ALA A 1 646 ? 41.640 4.059 -24.406 1.00 93.50 646 ALA A C 1
ATOM 4941 O O . ALA A 1 646 ? 40.851 4.578 -23.612 1.00 93.50 646 ALA A O 1
ATOM 4942 N N . GLY A 1 647 ? 42.879 3.707 -24.043 1.00 93.31 647 GLY A N 1
ATOM 4943 C CA . GLY A 1 647 ? 43.384 3.865 -22.667 1.00 93.31 647 GLY A CA 1
ATOM 4944 C C . GLY A 1 647 ? 43.132 5.256 -22.058 1.00 93.31 647 GLY A C 1
ATOM 4945 O O . GLY A 1 647 ? 42.471 5.343 -21.021 1.00 93.31 647 GLY A O 1
ATOM 4946 N N . PRO A 1 648 ? 43.529 6.355 -22.732 1.00 93.88 648 PRO A N 1
ATOM 4947 C CA . PRO A 1 648 ? 43.282 7.712 -22.240 1.00 93.88 648 PRO A CA 1
ATOM 4948 C C . PRO A 1 648 ? 41.796 8.063 -22.080 1.00 93.88 648 PRO A C 1
ATOM 4950 O O . PRO A 1 648 ? 41.442 8.846 -21.202 1.00 93.88 648 PRO A O 1
ATOM 4953 N N . ALA A 1 649 ? 40.918 7.497 -22.917 1.00 92.88 649 ALA A N 1
ATOM 4954 C CA . ALA A 1 649 ? 39.479 7.729 -22.819 1.00 92.88 649 ALA A CA 1
ATOM 4955 C C . ALA A 1 649 ? 38.886 7.036 -21.585 1.00 92.88 649 ALA A C 1
ATOM 4957 O O . ALA A 1 649 ? 38.073 7.640 -20.891 1.00 92.88 649 ALA A O 1
ATOM 4958 N N . LEU A 1 650 ? 39.327 5.809 -21.282 1.00 94.56 650 LEU A N 1
ATOM 4959 C CA . LEU A 1 650 ? 38.926 5.087 -20.074 1.00 94.56 650 LEU A CA 1
ATOM 4960 C C . LEU A 1 650 ? 39.432 5.790 -18.807 1.00 94.56 650 LEU A C 1
ATOM 4962 O O . LEU A 1 650 ? 38.664 5.986 -17.871 1.00 94.56 650 LEU A O 1
ATOM 4966 N N . GLU A 1 651 ? 40.698 6.216 -18.789 1.00 94.50 651 GLU A N 1
ATOM 4967 C CA . GLU A 1 651 ? 41.300 6.929 -17.651 1.00 94.50 651 GLU A CA 1
ATOM 4968 C C . GLU A 1 651 ? 40.610 8.269 -17.352 1.00 94.50 651 GLU A C 1
ATOM 4970 O O . GLU A 1 651 ? 40.551 8.687 -16.196 1.00 94.50 651 GLU A O 1
ATOM 4975 N N . ALA A 1 652 ? 40.062 8.929 -18.378 1.00 93.69 652 ALA A N 1
ATOM 4976 C CA . ALA A 1 652 ? 39.338 10.191 -18.245 1.00 93.69 652 ALA A CA 1
ATOM 4977 C C . ALA A 1 652 ? 37.886 10.037 -17.747 1.00 93.69 652 ALA A C 1
ATOM 4979 O O . ALA A 1 652 ? 37.269 11.037 -17.375 1.00 93.69 652 ALA A O 1
ATOM 4980 N N . MET A 1 653 ? 37.319 8.823 -17.746 1.00 93.25 653 MET A N 1
ATOM 4981 C CA . MET A 1 653 ? 35.967 8.581 -17.232 1.00 93.25 653 MET A CA 1
ATOM 4982 C C . MET A 1 653 ? 35.912 8.708 -15.709 1.00 93.25 653 MET A C 1
ATOM 4984 O O . MET A 1 653 ? 36.891 8.449 -15.011 1.00 93.25 653 MET A O 1
ATOM 4988 N N . ASP A 1 654 ? 34.726 9.020 -15.182 1.00 92.75 654 ASP A N 1
ATOM 4989 C CA . ASP A 1 654 ? 34.459 8.917 -13.747 1.00 92.75 654 ASP A CA 1
ATOM 4990 C C . ASP A 1 654 ? 34.785 7.496 -13.226 1.00 92.75 654 ASP A C 1
ATOM 4992 O O . ASP A 1 654 ? 34.426 6.516 -13.894 1.00 92.75 654 ASP A O 1
ATOM 4996 N N . PRO A 1 655 ? 35.429 7.343 -12.051 1.00 93.31 655 PRO A N 1
ATOM 4997 C CA . PRO A 1 655 ? 35.815 6.036 -11.520 1.00 93.31 655 PRO A CA 1
ATOM 4998 C C . PRO A 1 655 ? 34.670 5.021 -11.401 1.00 93.31 655 PRO A C 1
ATOM 5000 O O . PRO A 1 655 ? 34.903 3.823 -11.563 1.00 93.31 655 PRO A O 1
ATOM 5003 N N . GLU A 1 656 ? 33.431 5.453 -11.149 1.00 90.69 656 GLU A N 1
ATOM 5004 C CA . GLU A 1 656 ? 32.280 4.543 -11.109 1.00 90.69 656 GLU A CA 1
ATOM 5005 C C . GLU A 1 656 ? 31.872 4.064 -12.507 1.00 90.69 656 GLU A C 1
ATOM 5007 O O . GLU A 1 656 ? 31.429 2.924 -12.665 1.00 90.69 656 GLU A O 1
ATOM 5012 N N . LEU A 1 657 ? 32.060 4.889 -13.540 1.00 91.88 657 LEU A N 1
ATOM 5013 C CA . LEU A 1 657 ? 31.841 4.481 -14.929 1.00 91.88 657 LEU A CA 1
ATOM 5014 C C . LEU A 1 657 ? 32.950 3.557 -15.428 1.00 91.88 657 LEU A C 1
ATOM 5016 O O . LEU A 1 657 ? 32.642 2.591 -16.122 1.00 91.88 657 LEU A O 1
ATOM 5020 N N . GLN A 1 658 ? 34.205 3.767 -15.018 1.00 94.75 658 GLN A N 1
ATOM 5021 C CA . GLN A 1 658 ? 35.321 2.877 -15.372 1.00 94.75 658 GLN A CA 1
ATOM 5022 C C . GLN A 1 658 ? 35.040 1.419 -14.977 1.00 94.75 658 GLN A C 1
ATOM 5024 O O . GLN A 1 658 ? 35.331 0.494 -15.738 1.00 94.75 658 GLN A O 1
ATOM 5029 N N . LYS A 1 659 ? 34.382 1.200 -13.829 1.00 94.00 659 LYS A N 1
ATOM 5030 C CA . LYS A 1 659 ? 33.969 -0.137 -13.363 1.00 94.00 659 LYS A CA 1
ATOM 5031 C C . LYS A 1 659 ? 32.997 -0.845 -14.309 1.00 94.00 659 LYS A C 1
ATOM 5033 O O . LYS A 1 659 ? 32.856 -2.060 -14.220 1.00 94.00 659 LYS A O 1
ATOM 5038 N N . ARG A 1 660 ? 32.330 -0.131 -15.221 1.00 95.25 660 ARG A N 1
ATOM 5039 C CA . ARG A 1 660 ? 31.449 -0.738 -16.229 1.00 95.25 660 ARG A CA 1
ATOM 5040 C C . ARG A 1 660 ? 32.232 -1.381 -17.375 1.00 95.25 660 ARG A C 1
ATOM 5042 O O . ARG A 1 660 ? 31.676 -2.231 -18.054 1.00 95.25 660 ARG A O 1
ATOM 5049 N N . PHE A 1 661 ? 33.507 -1.050 -17.570 1.00 95.94 661 PHE A N 1
ATOM 5050 C CA . PHE A 1 661 ? 34.315 -1.495 -18.715 1.00 95.94 661 PHE A CA 1
ATOM 5051 C C . PHE A 1 661 ? 35.213 -2.703 -18.399 1.00 95.94 661 PHE A C 1
ATOM 5053 O O . PHE A 1 661 ? 36.230 -2.935 -19.057 1.00 95.94 661 PHE A O 1
ATOM 5060 N N . VAL A 1 662 ? 34.859 -3.507 -17.390 1.00 89.38 662 VAL A N 1
ATOM 5061 C CA . VAL A 1 662 ? 35.643 -4.695 -17.023 1.00 89.38 662 VAL A CA 1
ATOM 5062 C C . VAL A 1 662 ? 35.606 -5.719 -18.159 1.00 89.38 662 VAL A C 1
ATOM 5064 O O . VAL A 1 662 ? 34.572 -6.316 -18.441 1.00 89.38 662 VAL A O 1
ATOM 5067 N N . GLY A 1 663 ? 36.767 -5.979 -18.762 1.00 86.81 663 GLY A N 1
ATOM 5068 C CA . GLY A 1 663 ? 36.900 -6.881 -19.910 1.00 86.81 663 GLY A CA 1
ATOM 5069 C C . GLY A 1 663 ? 36.856 -6.182 -21.271 1.00 86.81 663 GLY A C 1
ATOM 5070 O O . GLY A 1 663 ? 36.910 -6.871 -22.287 1.00 86.81 663 GLY A O 1
ATOM 5071 N N . ALA A 1 664 ? 36.799 -4.845 -21.303 1.00 93.62 664 ALA A N 1
ATOM 5072 C CA . ALA A 1 664 ? 37.026 -4.083 -22.524 1.00 93.62 664 ALA A CA 1
ATOM 5073 C C . ALA A 1 664 ? 38.445 -4.321 -23.062 1.00 93.62 664 ALA A C 1
ATOM 5075 O O . ALA A 1 664 ? 39.414 -4.414 -22.304 1.00 93.62 664 ALA A O 1
ATOM 5076 N N . TYR A 1 665 ? 38.571 -4.386 -24.383 1.00 94.38 665 TYR A N 1
ATOM 5077 C CA . TYR A 1 665 ? 39.858 -4.338 -25.058 1.00 94.38 665 TYR A CA 1
ATOM 5078 C C . TYR A 1 665 ? 40.365 -2.893 -25.055 1.00 94.38 665 TYR A C 1
ATOM 5080 O O . TYR A 1 665 ? 39.794 -2.026 -25.722 1.00 94.38 665 TYR A O 1
ATOM 5088 N N . VAL A 1 666 ? 41.416 -2.646 -24.273 1.00 93.38 666 VAL A N 1
ATOM 5089 C CA . VAL A 1 666 ? 42.057 -1.334 -24.155 1.00 93.38 666 VAL A CA 1
ATOM 5090 C C . VAL A 1 666 ? 43.227 -1.264 -25.127 1.00 93.38 666 VAL A C 1
ATOM 5092 O O . VAL A 1 666 ? 44.123 -2.110 -25.053 1.00 93.38 666 VAL A O 1
ATOM 5095 N N . TYR A 1 667 ? 43.198 -0.288 -26.036 1.00 88.44 667 TYR A N 1
ATOM 5096 C CA . TYR A 1 667 ? 44.233 -0.074 -27.053 1.00 88.44 667 TYR A CA 1
ATOM 5097 C C . TYR A 1 667 ? 45.013 1.225 -26.871 1.00 88.44 667 TYR A C 1
ATOM 5099 O O . TYR A 1 667 ? 44.484 2.167 -26.225 1.00 88.44 667 TYR A O 1
#

Secondary structure (DSSP, 8-state):
-HHHHHHHHHHHHHHHHTTTS-EEEEEEEEEETTEEEEEEEETTEEEEEEE--GGGTHHHHHHHHHHHH-TTTS--EEEEETTTTEEEEE---EE--SSS-HHHHHHHHHHHHHHHHHHHGGGTHHHHTS-B--HHHHHHHHHHHHH--TTSS-TTSSHHHHH-HHHHHHHHHHHHHTHHHHHHHHHHHTTSPPEEE-SS-SGGGEEEETTS-EEE--GGG-EEESTTTT-TTTSS-HHHHHHHHS--TT----TT-HHHHHHHHHHHHHHHHTSS-HHHHHHHHHHHHHHHHHHHHHHHHHT-S--HHHHHHHHHHHHHHHHHHHHHHHHHHTTSHHHHHHHHHHHHHHT-HHHHHHHHHHHHHHSTTHHHHHHHHGGGS-SSSHHHHHHHHHHHHHHHHHHHTSTTS--EEE--TTGGG-HHHHHHHHHHHHHHHHHHSEEEEES-S-HHHHHHHHHHHHHT-S--SSPPEEEETTEEEEEPPS-GGGS-HHHHS-HHHHHHHHHHH-TT-EEEEEEEEEE-TTPPPPPPB-SS--S-GGGTT-TT---SEEEEEEESS-B-TTT--EEEETTGGGS-HHHHHHSPEE---B-TT-EEEEETT--EEEPP--SSS-EEEEEEEEE-TT----SS-SSS-SSEE-HHHHHTS-HHHHGGGTT-EE-

Mean predicted aligned error: 7.95 Å